Protein AF-0000000067173974 (afdb_homodimer)

Organism: Mycolicibacterium smegmatis (strain ATCC 700084 / mc(2)155) (NCBI:txid246196)

Solvent-accessible surface area (backbone atoms only — not comparable to full-atom values): 22384 Å² total; per-residue (Å²): 132,75,80,74,81,70,61,58,56,46,18,42,47,32,23,38,30,86,58,85,56,75,73,52,71,70,32,87,69,35,30,29,37,40,34,19,47,56,41,72,57,94,53,28,36,33,36,37,31,34,34,30,74,45,64,93,64,75,81,59,54,71,66,57,51,57,72,56,73,53,96,72,38,43,11,34,38,36,42,34,41,50,72,56,97,44,33,25,42,38,47,76,40,78,42,62,38,69,60,30,27,56,52,41,74,70,47,87,29,57,43,41,31,39,37,26,60,47,75,56,92,94,40,54,34,38,37,38,42,35,38,77,61,26,30,80,45,25,38,36,38,38,58,44,100,46,77,68,50,56,42,75,41,54,63,64,52,57,24,49,41,66,85,41,65,74,73,35,66,66,40,30,30,76,52,34,42,49,79,43,48,69,62,47,52,53,47,40,68,72,70,45,69,46,70,84,70,88,43,57,52,78,38,75,46,82,124,131,74,82,72,83,70,61,58,56,45,16,40,48,32,22,38,30,85,58,85,56,74,73,51,70,69,32,88,70,37,30,28,36,41,34,18,47,55,40,71,58,92,51,30,36,34,35,38,31,33,34,29,74,45,64,93,63,74,80,59,54,70,66,57,52,56,72,55,72,52,95,71,38,43,11,34,38,36,42,34,41,48,74,56,94,44,33,25,42,39,46,76,41,80,41,62,38,67,60,31,28,56,50,42,72,69,47,87,27,57,44,42,31,39,38,27,61,47,77,56,93,94,40,55,34,37,37,38,42,36,38,77,62,26,30,80,44,25,38,36,37,39,59,46,99,44,79,69,51,54,41,74,41,55,62,64,52,58,24,48,39,66,85,42,66,74,72,36,67,68,41,29,28,76,52,35,41,49,82,44,47,68,62,47,52,51,47,40,68,71,71,44,69,45,69,82,69,88,43,57,54,79,38,75,46,81,123

Sequence (414 aa):
MSESDIGDFEFERKFFLRELPAVAASDPSPTLIVQAYLFAADGYAVRIRVQQPAPTDLGAGLDTFLQDLHDESIGTMTAKGPAVGGTRYEAERQLDPLVAAEIVRRAEHVVAKIRYSMWLGEDGWIVDRFLGGNAPLVLAEVERGGPVVDLAIPAFCVSEVSEDDRFRNEYLAFQPFGSWVDAYQQELARRGPMFVGSLGENRFEDCMSESDIGDFEFERKFFLRELPAVAASDPSPTLIVQAYLFAADGYAVRIRVQQPAPTDLGAGLDTFLQDLHDESIGTMTAKGPAVGGTRYEAERQLDPLVAAEIVRRAEHVVAKIRYSMWLGEDGWIVDRFLGGNAPLVLAEVERGGPVVDLAIPAFCVSEVSEDDRFRNEYLAFQPFGSWVDAYQQELARRGPMFVGSLGENRFEDC

Radius of gyration: 24.72 Å; Cα contacts (8 Å, |Δi|>4): 872; chains: 2; bounding box: 43×78×55 Å

Secondary structure (DSSP, 8-state):
-------SEEEEEEEEESS--GGGGG-SS-EEEEEEEEEEETTEEEEEEEEEEPPS-TTS-HHHHHHS--TT-EEEEEEEEEEETTEEEEEEEEE-HHHHHHHHHH-SSEEEEEEEEEEETTEEEEEEEE-GGGTT-EEEEEEESS---S-EE-TT--EE-TT-GGGSHHHHHHS-GGGTHHHHHHHHHHH------SSS--EEPP-/-------SEEEEEEEEESS--GGGGG-SS-EEEEEEEEEEETTEEEEEEEEEEPPS-TTS-HHHHHHS--TT-EEEEEEEEEEETTEEEEEEEEE-HHHHHHHHHH-SSEEEEEEEEEEETTEEEEEEEE-GGGTT-EEEEEEESS---SPEEPTT--EE-TT-GGGSHHHHHHS-GGGTHHHHHHHHHHH------SSS--EEPP-

InterPro domains:
  IPR012042 Inorganic triphosphatase NeuTTM/CthTTM-like [PIRSF016487] (10-181)
  IPR012042 Inorganic triphosphatase NeuTTM/CthTTM-like [PTHR40114] (75-180)
  IPR023577 CYTH domain [SM01118] (8-174)
  IPR033469 CYTH-like domain superfamily [SSF55154] (10-174)

Foldseek 3Di:
DPPPPLAQKWFKWKFWFPADDPCLVVFPWKKKKKKFWPDDDPQKTKMKMKMDTDDPDPPPDPLVDLVDDDPPIWIKIKIWGHDDLRMIGMDMDTDDSNVSSVVSVPGQQMWIWIKGWDDDDPWIKIKTQTDDLQPRTIMMMTIDSDHDAPDADEPRRFAICSPPCCPDSSNCSVVHNNVCVVVVVVVCVVVPHYDDDPRYDYHYDDD/DPPPPQAQKWFKWKFWFPADDPQLVVFPWKKKKKKFWPDDDPQKTKMKMKMDTDDPDPVPDPLVDLVDDDPPIWIKIKIWGHDDLRMIGMDMDTDDSNVSSVVSVPGQQMWIWIKGWDDDDPWIKIKTQTDDLQPRTIMMMTIDSDHDAPDADEPRRFAICSPPCCPDSSNCSVVHNNVCVVVVVVVCVVVPHYDDDPRYDYHYDDD

pLDDT: mean 92.31, std 12.24, range [19.08, 98.88]

Nearest PDB structures (foldseek):
  5a66-assembly2_B  TM=6.740E-01  e=1.016E-06  Arabidopsis thaliana
  2gfg-assembly3_C  TM=4.630E-01  e=8.823E-05  Halalkalibacterium halodurans
  3sy3-assembly2_D  TM=4.725E-01  e=4.137E-04  Bacillus anthracis str. 'Ames Ancestor'
  6d0r-assembly1_A  TM=1.978E-01  e=3.920E+00  Saccharomyces cerevisiae S288C
  1s2k-assembly1_A  TM=1.540E-01  e=2.342E+00  Scytalidium lignicola

Structure (mmCIF, N/CA/C/O backbone):
data_AF-0000000067173974-model_v1
#
loop_
_entity.id
_entity.type
_entity.pdbx_description
1 polymer 'CYTH domain-containing protein'
#
loop_
_atom_site.group_PDB
_atom_site.id
_atom_site.type_symbol
_atom_site.label_atom_id
_atom_site.label_alt_id
_atom_site.label_comp_id
_atom_site.label_asym_id
_atom_site.label_entity_id
_atom_site.label_seq_id
_atom_site.pdbx_PDB_ins_code
_atom_site.Cartn_x
_atom_site.Cartn_y
_atom_site.Cartn_z
_atom_site.occupancy
_atom_site.B_iso_or_equiv
_atom_site.auth_seq_id
_atom_site.auth_comp_id
_atom_site.auth_asym_id
_atom_site.auth_atom_id
_atom_site.pdbx_PDB_model_num
ATOM 1 N N . MET A 1 1 ? -0.39 -4.531 27.234 1 19.08 1 MET A N 1
ATOM 2 C CA . MET A 1 1 ? -1.492 -3.66 26.844 1 19.08 1 MET A CA 1
ATOM 3 C C . MET A 1 1 ? -1.719 -3.721 25.328 1 19.08 1 MET A C 1
ATOM 5 O O . MET A 1 1 ? -0.799 -3.473 24.547 1 19.08 1 MET A O 1
ATOM 9 N N . SER A 1 2 ? -2.572 -4.535 24.766 1 24.92 2 SER A N 1
ATOM 10 C CA . SER A 1 2 ? -2.941 -4.934 23.422 1 24.92 2 SER A CA 1
ATOM 11 C C . SER A 1 2 ? -3.096 -3.723 22.5 1 24.92 2 SER A C 1
ATOM 13 O O . SER A 1 2 ? -3.627 -2.689 22.922 1 24.92 2 SER A O 1
ATOM 15 N N . GLU A 1 3 ? -2.223 -3.434 21.562 1 32.16 3 GLU A N 1
ATOM 16 C CA . GLU A 1 3 ? -2.34 -2.225 20.75 1 32.16 3 GLU A CA 1
ATOM 17 C C . GLU A 1 3 ? -3.803 -1.865 20.5 1 32.16 3 GLU A C 1
ATOM 19 O O . GLU A 1 3 ? -4.602 -2.721 20.109 1 32.16 3 GLU A O 1
ATOM 24 N N . SER A 1 4 ? -4.449 -1.041 21.188 1 34.41 4 SER A N 1
ATOM 25 C CA . SER A 1 4 ? -5.809 -0.514 21.141 1 34.41 4 SER A CA 1
ATOM 26 C C . SER A 1 4 ? -6.387 -0.604 19.734 1 34.41 4 SER A C 1
ATOM 28 O O . SER A 1 4 ? -5.691 -0.339 18.75 1 34.41 4 SER A O 1
ATOM 30 N N . ASP A 1 5 ? -7.293 -1.457 19.328 1 42.03 5 ASP A N 1
ATOM 31 C CA . ASP A 1 5 ? -8.172 -1.713 18.188 1 42.03 5 ASP A CA 1
ATOM 32 C C . ASP A 1 5 ? -8.57 -0.411 17.5 1 42.03 5 ASP A C 1
ATOM 34 O O . ASP A 1 5 ? -9.625 0.155 17.781 1 42.03 5 ASP A O 1
ATOM 38 N N . ILE A 1 6 ? -7.793 0.628 17.5 1 50.25 6 ILE A N 1
ATOM 39 C CA . ILE A 1 6 ? -8.211 1.902 16.938 1 50.25 6 ILE A CA 1
ATOM 40 C C . ILE A 1 6 ? -8.914 1.659 15.594 1 50.25 6 ILE A C 1
ATOM 42 O O . ILE A 1 6 ? -8.43 0.891 14.766 1 50.25 6 ILE A O 1
ATOM 46 N N . GLY A 1 7 ? -10.25 1.827 15.555 1 68.69 7 GLY A N 1
ATOM 47 C CA . GLY A 1 7 ? -11.164 1.812 14.43 1 68.69 7 GLY A CA 1
ATOM 48 C C . GLY A 1 7 ? -10.516 2.279 13.133 1 68.69 7 GLY A C 1
ATOM 49 O O . GLY A 1 7 ? -9.406 2.816 13.141 1 68.69 7 GLY A O 1
ATOM 50 N N . ASP A 1 8 ? -10.828 1.752 12.078 1 88.12 8 ASP A N 1
ATOM 51 C CA . ASP A 1 8 ? -10.344 2.104 10.742 1 88.12 8 ASP A CA 1
ATOM 52 C C . ASP A 1 8 ? -10.805 3.506 10.344 1 88.12 8 ASP A C 1
ATOM 54 O O . ASP A 1 8 ? -11.141 3.748 9.188 1 88.12 8 ASP A O 1
ATOM 58 N N . PHE A 1 9 ? -10.914 4.461 11.438 1 93.06 9 PHE A N 1
ATOM 59 C CA . PHE A 1 9 ? -11.25 5.848 11.125 1 93.06 9 PHE A CA 1
ATOM 60 C C . PHE A 1 9 ? -10.406 6.805 11.961 1 93.06 9 PHE A C 1
ATOM 62 O O . PHE A 1 9 ? -10.133 6.543 13.133 1 93.06 9 PHE A O 1
ATOM 69 N N . GLU A 1 10 ? -10.141 7.934 11.375 1 94.81 10 GLU A N 1
ATOM 70 C CA . GLU A 1 10 ? -9.461 9.016 12.078 1 94.81 10 GLU A CA 1
ATOM 71 C C . GLU A 1 10 ? -10.32 10.273 12.109 1 94.81 10 GLU A C 1
ATOM 73 O O . GLU A 1 10 ? -11.094 10.531 11.18 1 94.81 10 GLU A O 1
ATOM 78 N N . PHE A 1 11 ? -10.289 11.055 13.203 1 95.06 11 PHE A N 1
ATOM 79 C CA . PHE A 1 11 ? -10.961 12.328 13.406 1 95.06 11 PHE A CA 1
ATOM 80 C C . PHE A 1 11 ? -9.953 13.445 13.633 1 95.06 11 PHE A C 1
ATOM 82 O O . PHE A 1 11 ? -9.203 13.422 14.609 1 95.06 11 PHE A O 1
ATOM 89 N N . GLU A 1 12 ? -10.016 14.414 12.648 1 96.44 12 GLU A N 1
ATOM 90 C CA . GLU A 1 12 ? -8.977 15.422 12.773 1 96.44 12 GLU A CA 1
ATOM 91 C C . GLU A 1 12 ? -9.414 16.75 12.148 1 96.44 12 GLU A C 1
ATOM 93 O O . GLU A 1 12 ? -10.32 16.781 11.32 1 96.44 12 GLU A O 1
ATOM 98 N N . ARG A 1 13 ? -8.93 17.859 12.633 1 96.94 13 ARG A N 1
ATOM 99 C CA . ARG A 1 13 ? -8.984 19.188 12.016 1 96.94 13 ARG A CA 1
ATOM 100 C C . ARG A 1 13 ? -7.582 19.719 11.734 1 96.94 13 ARG A C 1
ATOM 102 O O . ARG A 1 13 ? -6.652 19.453 12.508 1 96.94 13 ARG A O 1
ATOM 109 N N . LYS A 1 14 ? -7.438 20.438 10.633 1 97.5 14 LYS A N 1
ATOM 110 C CA . LYS A 1 14 ? -6.137 20.859 10.117 1 97.5 14 LYS A CA 1
ATOM 111 C C . LYS A 1 14 ? -6.102 22.375 9.883 1 97.5 14 LYS A C 1
ATOM 113 O O . LYS A 1 14 ? -7.059 22.938 9.367 1 97.5 14 LYS A O 1
ATOM 118 N N . PHE A 1 15 ? -4.922 22.984 10.188 1 98.38 15 PHE A N 1
ATOM 119 C CA . PHE A 1 15 ? -4.82 24.438 10.117 1 98.38 15 PHE A CA 1
ATOM 120 C C . PHE A 1 15 ? -3.506 24.859 9.477 1 98.38 15 PHE A C 1
ATOM 122 O O . PHE A 1 15 ? -2.461 24.266 9.727 1 98.38 15 PHE A O 1
ATOM 129 N N . PHE A 1 16 ? -3.611 25.875 8.688 1 98.75 16 PHE A N 1
ATOM 130 C CA . PHE A 1 16 ? -2.445 26.531 8.109 1 98.75 16 PHE A CA 1
ATOM 131 C C . PHE A 1 16 ? -1.798 27.484 9.109 1 98.75 16 PHE A C 1
ATOM 133 O O . PHE A 1 16 ? -2.492 28.234 9.805 1 98.75 16 PHE A O 1
ATOM 140 N N . LEU A 1 17 ? -0.479 27.438 9.195 1 98.25 17 LEU A N 1
ATOM 141 C CA . LEU A 1 17 ? 0.324 28.359 10 1 98.25 17 LEU A CA 1
ATOM 142 C C . LEU A 1 17 ? 1.246 29.188 9.109 1 98.25 17 LEU A C 1
ATOM 144 O O . LEU A 1 17 ? 1.675 28.719 8.055 1 98.25 17 LEU A O 1
ATOM 148 N N . ARG A 1 18 ? 1.61 30.359 9.57 1 96.69 18 ARG A N 1
ATOM 149 C CA . ARG A 1 18 ? 2.553 31.172 8.82 1 96.69 18 ARG A CA 1
ATOM 150 C C . ARG A 1 18 ? 3.992 30.766 9.109 1 96.69 18 ARG A C 1
ATOM 152 O O . ARG A 1 18 ? 4.867 30.891 8.25 1 96.69 18 ARG A O 1
ATOM 159 N N . GLU A 1 19 ? 4.219 30.375 10.297 1 96.12 19 GLU A N 1
ATOM 160 C CA . GLU A 1 19 ? 5.535 29.938 10.742 1 96.12 19 GLU A CA 1
ATOM 161 C C . GLU A 1 19 ? 5.43 28.953 11.906 1 96.12 19 GLU A C 1
ATOM 163 O O . GLU A 1 19 ? 4.348 28.766 12.469 1 96.12 19 GLU A O 1
ATOM 168 N N . LEU A 1 20 ? 6.512 28.312 12.172 1 96.38 20 LEU A N 1
ATOM 169 C CA . LEU A 1 20 ? 6.555 27.391 13.312 1 96.38 20 LEU A CA 1
ATOM 170 C C . LEU A 1 20 ? 6.32 28.156 14.617 1 96.38 20 LEU A C 1
ATOM 172 O O . LEU A 1 20 ? 7.047 29.094 14.93 1 96.38 20 LEU A O 1
ATOM 176 N N . PRO A 1 21 ? 5.312 27.766 15.352 1 95.69 21 PRO A N 1
ATOM 177 C CA . PRO A 1 21 ? 5.074 28.484 16.609 1 95.69 21 PRO A CA 1
ATOM 178 C C . PRO A 1 21 ? 6.152 28.219 17.656 1 95.69 21 PRO A C 1
ATOM 180 O O . PRO A 1 21 ? 6.734 27.125 17.688 1 95.69 21 PRO A O 1
ATOM 183 N N . ALA A 1 22 ? 6.336 29.109 18.516 1 92.56 22 ALA A N 1
ATOM 184 C CA . ALA A 1 22 ? 7.391 29.031 19.531 1 92.56 22 ALA A CA 1
ATOM 185 C C . ALA A 1 22 ? 7.207 27.812 20.422 1 92.56 22 ALA A C 1
ATOM 187 O O . ALA A 1 22 ? 8.188 27.203 20.875 1 92.56 22 ALA A O 1
ATOM 188 N N . VAL A 1 23 ? 5.996 27.453 20.641 1 91.5 23 VAL A N 1
ATOM 189 C CA . VAL A 1 23 ? 5.684 26.375 21.562 1 91.5 23 VAL A CA 1
ATOM 190 C C . VAL A 1 23 ? 6.195 25.047 20.984 1 91.5 23 VAL A C 1
ATOM 192 O O . VAL A 1 23 ? 6.387 24.078 21.734 1 91.5 23 VAL A O 1
ATOM 195 N N . ALA A 1 24 ? 6.426 24.969 19.688 1 89.75 24 ALA A N 1
ATOM 196 C CA . ALA A 1 24 ? 6.949 23.766 19.062 1 89.75 24 ALA A CA 1
ATOM 197 C C . ALA A 1 24 ? 8.359 23.453 19.562 1 89.75 24 ALA A C 1
ATOM 199 O O . ALA A 1 24 ? 8.789 22.297 19.547 1 89.75 24 ALA A O 1
ATOM 200 N N . ALA A 1 25 ? 9.055 24.484 19.922 1 83.56 25 ALA A N 1
ATOM 201 C CA . ALA A 1 25 ? 10.406 24.312 20.453 1 83.56 25 ALA A CA 1
ATOM 202 C C . ALA A 1 25 ? 10.391 23.484 21.734 1 83.56 25 ALA A C 1
ATOM 204 O O . ALA A 1 25 ? 11.43 22.984 22.156 1 83.56 25 ALA A O 1
ATOM 205 N N . SER A 1 26 ? 9.258 23.359 22.328 1 82.75 26 SER A N 1
ATOM 206 C CA . SER A 1 26 ? 9.148 22.609 23.578 1 82.75 26 SER A CA 1
ATOM 207 C C . SER A 1 26 ? 9.227 21.109 23.328 1 82.75 26 SER A C 1
ATOM 209 O O . SER A 1 26 ? 9.414 20.328 24.266 1 82.75 26 SER A O 1
ATOM 211 N N . ASP A 1 27 ? 9.023 20.625 22.078 1 82.94 27 ASP A N 1
ATOM 212 C CA . ASP A 1 27 ? 9.148 19.203 21.766 1 82.94 27 ASP A CA 1
ATOM 213 C C . ASP A 1 27 ? 10.602 18.75 21.844 1 82.94 27 ASP A C 1
ATOM 215 O O . ASP A 1 27 ? 11.438 19.188 21.047 1 82.94 27 ASP A O 1
ATOM 219 N N . PRO A 1 28 ? 10.867 17.875 22.734 1 83.25 28 PRO A N 1
ATOM 220 C CA . PRO A 1 28 ? 12.266 17.469 22.906 1 83.25 28 PRO A CA 1
ATOM 221 C C . PRO A 1 28 ? 12.742 16.516 21.812 1 83.25 28 PRO A C 1
ATOM 223 O O . PRO A 1 28 ? 13.953 16.344 21.625 1 83.25 28 PRO A O 1
ATOM 226 N N . SER A 1 29 ? 11.867 15.945 21.219 1 91.62 29 SER A N 1
ATOM 227 C CA . SER A 1 29 ? 12.281 14.93 20.25 1 91.62 29 SER A CA 1
ATOM 228 C C . SER A 1 29 ? 11.391 14.945 19.016 1 91.62 29 SER A C 1
ATOM 230 O O . SER A 1 29 ? 10.594 14.031 18.797 1 91.62 29 SER A O 1
ATOM 232 N N . PRO A 1 30 ? 11.578 16.016 18.188 1 95 30 PRO A N 1
ATOM 233 C CA . PRO A 1 30 ? 10.797 16.031 16.953 1 95 30 PRO A CA 1
ATOM 234 C C . PRO A 1 30 ? 11.102 14.836 16.047 1 95 30 PRO A C 1
ATOM 236 O O . PRO A 1 30 ? 12.141 14.188 16.203 1 95 30 PRO A O 1
ATOM 239 N N . THR A 1 31 ? 10.203 14.523 15.227 1 96.38 31 THR A N 1
ATOM 240 C CA . THR A 1 31 ? 10.312 13.344 14.375 1 96.38 31 THR A CA 1
ATOM 241 C C . THR A 1 31 ? 10.469 13.742 12.914 1 96.38 31 THR A C 1
ATOM 243 O O . THR A 1 31 ? 9.742 14.609 12.414 1 96.38 31 THR A O 1
ATOM 246 N N . LEU A 1 32 ? 11.484 13.18 12.289 1 96.38 32 LEU A N 1
ATOM 247 C CA . LEU A 1 32 ? 11.562 13.266 10.836 1 96.38 32 LEU A CA 1
ATOM 248 C C . LEU A 1 32 ? 10.672 12.219 10.18 1 96.38 32 LEU A C 1
ATOM 250 O O . LEU A 1 32 ? 10.766 11.031 10.5 1 96.38 32 LEU A O 1
ATOM 254 N N . ILE A 1 33 ? 9.836 12.656 9.297 1 97.56 33 ILE A N 1
ATOM 255 C CA . ILE A 1 33 ? 8.93 11.766 8.578 1 97.56 33 ILE A CA 1
ATOM 256 C C . ILE A 1 33 ? 9.156 11.906 7.07 1 97.56 33 ILE A C 1
ATOM 258 O O . ILE A 1 33 ? 9.141 13.016 6.535 1 97.56 33 ILE A O 1
ATOM 262 N N . VAL A 1 34 ? 9.43 10.812 6.438 1 97.56 34 VAL A N 1
ATOM 263 C CA . VAL A 1 34 ? 9.492 10.734 4.98 1 97.56 34 VAL A CA 1
ATOM 264 C C . VAL A 1 34 ? 8.453 9.742 4.477 1 97.56 34 VAL A C 1
ATOM 266 O O . VAL A 1 34 ? 8.438 8.578 4.895 1 97.56 34 VAL A O 1
ATOM 269 N N . GLN A 1 35 ? 7.559 10.188 3.635 1 98.25 35 GLN A N 1
ATOM 270 C CA . GLN A 1 35 ? 6.477 9.305 3.217 1 98.25 35 GLN A CA 1
ATOM 271 C C . GLN A 1 35 ? 6.223 9.422 1.717 1 98.25 35 GLN A C 1
ATOM 273 O O . GLN A 1 35 ? 6.258 10.516 1.155 1 98.25 35 GLN A O 1
ATOM 278 N N . ALA A 1 36 ? 6.043 8.328 1.07 1 98.69 36 ALA A N 1
ATOM 279 C CA . ALA A 1 36 ? 5.762 8.203 -0.357 1 98.69 36 ALA A CA 1
ATOM 280 C C . ALA A 1 36 ? 4.285 7.902 -0.599 1 98.69 36 ALA A C 1
ATOM 282 O O . ALA A 1 36 ? 3.703 7.035 0.061 1 98.69 36 ALA A O 1
ATOM 283 N N . TYR A 1 37 ? 3.715 8.648 -1.492 1 98.81 37 TYR A N 1
ATOM 284 C CA . TYR A 1 37 ? 2.354 8.352 -1.926 1 98.81 37 TYR A CA 1
ATOM 285 C C . TYR A 1 37 ? 2.354 7.578 -3.238 1 98.81 37 TYR A C 1
ATOM 287 O O . TYR A 1 37 ? 2.551 8.156 -4.309 1 98.81 37 TYR A O 1
ATOM 295 N N . LEU A 1 38 ? 2.008 6.336 -3.141 1 98.69 38 LEU A N 1
ATOM 296 C CA . LEU A 1 38 ? 2.07 5.41 -4.266 1 98.69 38 LEU A CA 1
ATOM 297 C C . LEU A 1 38 ? 0.789 5.469 -5.09 1 98.69 38 LEU A C 1
ATOM 299 O O . LEU A 1 38 ? 0.772 5.051 -6.25 1 98.69 38 LEU A O 1
ATOM 303 N N . PHE A 1 39 ? -0.202 5.863 -4.477 1 98.5 39 PHE A N 1
ATOM 304 C CA . PHE A 1 39 ? -1.507 6.031 -5.105 1 98.5 39 PHE A CA 1
ATOM 305 C C . PHE A 1 39 ? -2.27 7.188 -4.469 1 98.5 39 PHE A C 1
ATOM 307 O O . PHE A 1 39 ? -2.287 7.328 -3.244 1 98.5 39 PHE A O 1
ATOM 314 N N . ALA A 1 40 ? -2.85 8.008 -5.273 1 98.12 40 ALA A N 1
ATOM 315 C CA . ALA A 1 40 ? -3.74 9.07 -4.832 1 98.12 40 ALA A CA 1
ATOM 316 C C . ALA A 1 40 ? -4.758 9.422 -5.91 1 98.12 40 ALA A C 1
ATOM 318 O O . ALA A 1 40 ? -4.391 9.844 -7.008 1 98.12 40 ALA A O 1
ATOM 319 N N . ALA A 1 41 ? -5.961 9.227 -5.629 1 97.25 41 ALA A N 1
ATOM 320 C CA . ALA A 1 41 ? -7.023 9.562 -6.574 1 97.25 41 ALA A CA 1
ATOM 321 C C . ALA A 1 41 ? -8.375 9.672 -5.863 1 97.25 41 ALA A C 1
ATOM 323 O O . ALA A 1 41 ? -8.758 8.773 -5.109 1 97.25 41 ALA A O 1
ATOM 324 N N . ASP A 1 42 ? -9.102 10.75 -6.07 1 96.38 42 ASP A N 1
ATOM 325 C CA . ASP A 1 42 ? -10.461 10.969 -5.59 1 96.38 42 ASP A CA 1
ATOM 326 C C . ASP A 1 42 ? -10.555 10.781 -4.078 1 96.38 42 ASP A C 1
ATOM 328 O O . ASP A 1 42 ? -11.5 10.172 -3.58 1 96.38 42 ASP A O 1
ATOM 332 N N . GLY A 1 43 ? -9.586 11.156 -3.393 1 95.44 43 GLY A N 1
ATOM 333 C CA . GLY A 1 43 ? -9.578 11.133 -1.938 1 95.44 43 GLY A CA 1
ATOM 334 C C . GLY A 1 43 ? -8.992 9.859 -1.363 1 95.44 43 GLY A C 1
ATOM 335 O O . GLY A 1 43 ? -8.75 9.773 -0.157 1 95.44 43 GLY A O 1
ATOM 336 N N . TYR A 1 44 ? -8.789 8.836 -2.203 1 97.56 44 TYR A N 1
ATOM 337 C CA . TYR A 1 44 ? -8.125 7.617 -1.752 1 97.56 44 TYR A CA 1
ATOM 338 C C . TYR A 1 44 ? -6.609 7.746 -1.872 1 97.56 44 TYR A C 1
ATOM 340 O O . TYR A 1 44 ? -6.105 8.383 -2.801 1 97.56 44 TYR A O 1
ATOM 348 N N . ALA A 1 45 ? -5.93 7.125 -0.956 1 98.31 45 ALA A N 1
ATOM 349 C CA . ALA A 1 45 ? -4.473 7.195 -1.008 1 98.31 45 ALA A CA 1
ATOM 350 C C . ALA A 1 45 ? -3.842 5.961 -0.366 1 98.31 45 ALA A C 1
ATOM 352 O O . ALA A 1 45 ? -4.418 5.367 0.549 1 98.31 45 ALA A O 1
ATOM 353 N N . VAL A 1 46 ? -2.713 5.543 -0.824 1 98.81 46 VAL A N 1
ATOM 354 C CA . VAL A 1 46 ? -1.856 4.523 -0.224 1 98.81 46 VAL A CA 1
ATOM 355 C C . VAL A 1 46 ? -0.439 5.066 -0.063 1 98.81 46 VAL A C 1
ATOM 357 O O . VAL A 1 46 ? 0.153 5.57 -1.021 1 98.81 46 VAL A O 1
ATOM 360 N N . ARG A 1 47 ? 0.042 4.926 1.177 1 98.75 47 ARG A N 1
ATOM 361 C CA . ARG A 1 47 ? 1.325 5.559 1.466 1 98.75 47 ARG A CA 1
ATOM 362 C C . ARG A 1 47 ? 2.26 4.594 2.186 1 98.75 47 ARG A C 1
ATOM 364 O O . ARG A 1 47 ? 1.807 3.701 2.908 1 98.75 47 ARG A O 1
ATOM 371 N N . ILE A 1 48 ? 3.535 4.723 1.952 1 98.88 48 ILE A N 1
ATOM 372 C CA . ILE A 1 48 ? 4.598 4.129 2.758 1 98.88 48 ILE A CA 1
ATOM 373 C C . ILE A 1 48 ? 5.355 5.223 3.5 1 98.88 48 ILE A C 1
ATOM 375 O O . ILE A 1 48 ? 5.715 6.246 2.912 1 98.88 48 ILE A O 1
ATOM 379 N N . ARG A 1 49 ? 5.566 5.043 4.812 1 98.62 49 ARG A N 1
ATOM 380 C CA . ARG A 1 49 ? 6.199 6.062 5.648 1 98.62 49 ARG A CA 1
ATOM 381 C C . ARG A 1 49 ? 7.387 5.484 6.41 1 98.62 49 ARG A C 1
ATOM 383 O O . ARG A 1 49 ? 7.324 4.363 6.914 1 98.62 49 ARG A O 1
ATOM 390 N N . VAL A 1 50 ? 8.438 6.207 6.422 1 98.12 50 VAL A N 1
ATOM 391 C CA . VAL A 1 50 ? 9.547 5.98 7.344 1 98.12 50 VAL A CA 1
ATOM 392 C C . VAL A 1 50 ? 9.68 7.168 8.297 1 98.12 50 VAL A C 1
ATOM 394 O O . VAL A 1 50 ? 9.609 8.32 7.871 1 98.12 50 VAL A O 1
ATOM 397 N N . GLN A 1 51 ? 9.836 6.867 9.523 1 97.38 51 GLN A N 1
ATOM 398 C CA . GLN A 1 51 ? 10.023 7.949 10.484 1 97.38 51 GLN A CA 1
ATOM 399 C C . GLN A 1 51 ? 11.117 7.602 11.492 1 97.38 51 GLN A C 1
ATOM 401 O O . GLN A 1 51 ? 11.367 6.426 11.758 1 97.38 51 GLN A O 1
ATOM 406 N N . GLN A 1 52 ? 11.695 8.547 11.977 1 95.44 52 GLN A N 1
ATOM 407 C CA . GLN A 1 52 ? 12.734 8.453 12.992 1 95.44 52 GLN A CA 1
ATOM 408 C C . GLN A 1 52 ? 12.945 9.789 13.695 1 95.44 52 GLN A C 1
ATOM 410 O O . GLN A 1 52 ? 12.414 10.812 13.266 1 95.44 52 GLN A O 1
ATOM 415 N N . PRO A 1 53 ? 13.641 9.75 14.812 1 93.81 53 PRO A N 1
ATOM 416 C CA . PRO A 1 53 ? 13.945 11.039 15.43 1 93.81 53 PRO A CA 1
ATOM 417 C C . PRO A 1 53 ? 14.633 12.008 14.477 1 93.81 53 PRO A C 1
ATOM 419 O O . PRO A 1 53 ? 15.484 11.602 13.688 1 93.81 53 PRO A O 1
ATOM 422 N N . ALA A 1 54 ? 14.164 13.242 14.508 1 92.88 54 ALA A N 1
ATOM 423 C CA . ALA A 1 54 ? 14.742 14.242 13.617 1 92.88 54 ALA A CA 1
ATOM 424 C C . ALA A 1 54 ? 16.234 14.438 13.906 1 92.88 54 ALA A C 1
ATOM 426 O O . ALA A 1 54 ? 16.641 14.508 15.07 1 92.88 54 ALA A O 1
ATOM 427 N N . PRO A 1 55 ? 16.984 14.492 12.852 1 86.38 55 PRO A N 1
ATOM 428 C CA . PRO A 1 55 ? 18.406 14.781 13.094 1 86.38 55 PRO A CA 1
ATOM 429 C C . PRO A 1 55 ? 18.656 16.234 13.461 1 86.38 55 PRO A C 1
ATOM 431 O O . PRO A 1 55 ? 17.812 17.109 13.203 1 86.38 55 PRO A O 1
ATOM 434 N N . THR A 1 56 ? 19.797 16.406 14.039 1 81 56 THR A N 1
ATOM 435 C CA . THR A 1 56 ? 20.188 17.766 14.414 1 81 56 THR A CA 1
ATOM 436 C C . THR A 1 56 ? 20.5 18.609 13.172 1 81 56 THR A C 1
ATOM 438 O O . THR A 1 56 ? 20.172 19.797 13.125 1 81 56 THR A O 1
ATOM 441 N N . ASP A 1 57 ? 21.047 17.922 12.219 1 78.56 57 ASP A N 1
ATOM 442 C CA . ASP A 1 57 ? 21.375 18.594 10.961 1 78.56 57 ASP A CA 1
ATOM 443 C C . ASP A 1 57 ? 20.484 18.109 9.828 1 78.56 57 ASP A C 1
ATOM 445 O O . ASP A 1 57 ? 20.594 16.969 9.375 1 78.56 57 ASP A O 1
ATOM 449 N N . LEU A 1 58 ? 19.641 18.984 9.375 1 77.81 58 LEU A N 1
ATOM 450 C CA . LEU A 1 58 ? 18.703 18.641 8.305 1 77.81 58 LEU A CA 1
ATOM 451 C C . LEU A 1 58 ? 19.328 18.891 6.938 1 77.81 58 LEU A C 1
ATOM 453 O O . LEU A 1 58 ? 18.656 18.75 5.91 1 77.81 58 LEU A O 1
ATOM 457 N N . GLY A 1 59 ? 20.516 19.344 7.008 1 75.38 59 GLY A N 1
ATOM 458 C CA . GLY A 1 59 ? 21.188 19.641 5.754 1 75.38 59 GLY A CA 1
ATOM 459 C C . GLY A 1 59 ? 21.562 18.406 4.961 1 75.38 59 GLY A C 1
ATOM 460 O O . GLY A 1 59 ? 21.875 18.5 3.771 1 75.38 59 GLY A O 1
ATOM 461 N N . ALA A 1 60 ? 21.547 17.312 5.793 1 72.94 60 ALA A N 1
ATOM 462 C CA . ALA A 1 60 ? 21.844 16.078 5.074 1 72.94 60 ALA A CA 1
ATOM 463 C C . ALA A 1 60 ? 20.703 15.688 4.148 1 72.94 60 ALA A C 1
ATOM 465 O O . ALA A 1 60 ? 19.531 15.922 4.465 1 72.94 60 ALA A O 1
ATOM 466 N N . GLY A 1 61 ? 20.859 15.516 2.861 1 79 61 GLY A N 1
ATOM 467 C CA . GLY A 1 61 ? 19.859 15.141 1.865 1 79 61 GLY A CA 1
ATOM 468 C C . GLY A 1 61 ? 19.016 13.953 2.287 1 79 61 GLY A C 1
ATOM 469 O O . GLY A 1 61 ? 19.438 13.133 3.1 1 79 61 GLY A O 1
ATOM 470 N N . LEU A 1 62 ? 17.703 13.914 1.943 1 81.62 62 LEU A N 1
ATOM 471 C CA . LEU A 1 62 ? 16.734 12.875 2.271 1 81.62 62 LEU A CA 1
ATOM 472 C C . LEU A 1 62 ? 17.281 11.492 1.962 1 81.62 62 LEU A C 1
ATOM 474 O O . LEU A 1 62 ? 17.031 10.539 2.697 1 81.62 62 LEU A O 1
ATOM 478 N N . ASP A 1 63 ? 18.047 11.43 0.941 1 84.06 63 ASP A N 1
ATOM 479 C CA . ASP A 1 63 ? 18.625 10.156 0.539 1 84.06 63 ASP A CA 1
ATOM 480 C C . ASP A 1 63 ? 19.531 9.594 1.63 1 84.06 63 ASP A C 1
ATOM 482 O O . ASP A 1 63 ? 19.547 8.391 1.883 1 84.06 63 ASP A O 1
ATOM 486 N N . THR A 1 64 ? 20.25 10.484 2.166 1 82.88 64 THR A N 1
ATOM 487 C CA . THR A 1 64 ? 21.172 10.07 3.225 1 82.88 64 THR A CA 1
ATOM 488 C C . THR A 1 64 ? 20.391 9.5 4.414 1 82.88 64 THR A C 1
ATOM 490 O O . THR A 1 64 ? 20.781 8.469 4.965 1 82.88 64 THR A O 1
ATOM 493 N N . PHE A 1 65 ? 19.328 10.078 4.75 1 84.19 65 PHE A N 1
ATOM 494 C CA . PHE A 1 65 ? 18.5 9.633 5.859 1 84.19 65 PHE A CA 1
ATOM 495 C C . PHE A 1 65 ? 17.922 8.25 5.582 1 84.19 65 PHE A C 1
ATOM 497 O O . PHE A 1 65 ? 17.922 7.387 6.457 1 84.19 65 PHE A O 1
ATOM 504 N N . LEU A 1 66 ? 17.5 8.031 4.441 1 88.81 66 LEU A N 1
ATOM 505 C CA . LEU A 1 66 ? 16.844 6.777 4.078 1 88.81 66 LEU A CA 1
ATOM 506 C C . LEU A 1 66 ? 17.844 5.633 4.012 1 88.81 66 LEU A C 1
ATOM 508 O O . LEU A 1 66 ? 17.469 4.461 4.07 1 88.81 66 LEU A O 1
ATOM 512 N N . GLN A 1 67 ? 19.094 5.984 3.859 1 87.38 67 GLN A N 1
ATOM 513 C CA . GLN A 1 67 ? 20.125 4.957 3.789 1 87.38 67 GLN A CA 1
ATOM 514 C C . GLN A 1 67 ? 20.688 4.648 5.172 1 87.38 67 GLN A C 1
ATOM 516 O O . GLN A 1 67 ? 21.344 3.619 5.363 1 87.38 67 GLN A O 1
ATOM 521 N N . ASP A 1 68 ? 20.453 5.57 6.074 1 85.75 68 ASP A N 1
ATOM 522 C CA . ASP A 1 68 ? 21.016 5.422 7.418 1 85.75 68 ASP A CA 1
ATOM 523 C C . ASP A 1 68 ? 19.906 5.348 8.469 1 85.75 68 ASP A C 1
ATOM 525 O O . ASP A 1 68 ? 19.766 6.25 9.297 1 85.75 68 ASP A O 1
ATOM 529 N N . LEU A 1 69 ? 19.297 4.219 8.484 1 88.56 69 LEU A N 1
ATOM 530 C CA . LEU A 1 69 ? 18.172 4.059 9.406 1 88.56 69 LEU A CA 1
ATOM 531 C C . LEU A 1 69 ? 18.672 3.951 10.844 1 88.56 69 LEU A C 1
ATOM 533 O O . LEU A 1 69 ? 19.734 3.393 11.102 1 88.56 69 LEU A O 1
ATOM 537 N N . HIS A 1 70 ? 17.891 4.562 11.656 1 83.75 70 HIS A N 1
ATOM 538 C CA . HIS A 1 70 ? 18.141 4.547 13.094 1 83.75 70 HIS A CA 1
ATOM 539 C C . HIS A 1 70 ? 17.516 3.316 13.742 1 83.75 70 HIS A C 1
ATOM 541 O O . HIS A 1 70 ? 16.609 2.705 13.18 1 83.75 70 HIS A O 1
ATOM 547 N N . ASP A 1 71 ? 18.047 2.93 14.891 1 90.88 71 ASP A N 1
ATOM 548 C CA . ASP A 1 71 ? 17.484 1.81 15.641 1 90.88 71 ASP A CA 1
ATOM 549 C C . ASP A 1 71 ? 16.016 2.053 15.969 1 90.88 71 ASP A C 1
ATOM 551 O O . ASP A 1 71 ? 15.242 1.104 16.109 1 90.88 71 ASP A O 1
ATOM 555 N N . GLU A 1 72 ? 15.68 3.291 15.953 1 93.88 72 GLU A N 1
ATOM 556 C CA . GLU A 1 72 ? 14.32 3.652 16.328 1 93.88 72 GLU A CA 1
ATOM 557 C C . GLU A 1 72 ? 13.469 3.939 15.094 1 93.88 72 GLU A C 1
ATOM 559 O O . GLU A 1 72 ? 12.336 4.414 15.211 1 93.88 72 GLU A O 1
ATOM 564 N N . SER A 1 73 ? 14.047 3.65 13.977 1 96.5 73 SER A N 1
ATOM 565 C CA . SER A 1 73 ? 13.281 3.891 12.758 1 96.5 73 SER A CA 1
ATOM 566 C C . SER A 1 73 ? 12.047 2.998 12.695 1 96.5 73 SER A C 1
ATOM 568 O O . SER A 1 73 ? 12.102 1.822 13.062 1 96.5 73 SER A O 1
ATOM 570 N N . ILE A 1 74 ? 10.977 3.617 12.25 1 97.69 74 ILE A N 1
ATOM 571 C CA . ILE A 1 74 ? 9.711 2.908 12.109 1 97.69 74 ILE A CA 1
ATOM 572 C C . ILE A 1 74 ? 9.211 3.023 10.664 1 97.69 74 ILE A C 1
ATOM 574 O O . ILE A 1 74 ? 9.266 4.102 10.07 1 97.69 74 ILE A O 1
ATOM 578 N N . GLY A 1 75 ? 8.812 1.87 10.078 1 98.31 75 GLY A N 1
ATOM 579 C CA . GLY A 1 75 ? 8.172 1.845 8.773 1 98.31 75 GLY A CA 1
ATOM 580 C C . GLY A 1 75 ? 6.699 1.472 8.844 1 98.31 75 GLY A C 1
ATOM 581 O O . GLY A 1 75 ? 6.309 0.609 9.633 1 98.31 75 GLY A O 1
ATOM 582 N N . THR A 1 76 ? 5.84 2.16 8.031 1 98.75 76 THR A N 1
ATOM 583 C CA . THR A 1 76 ? 4.418 1.826 8.023 1 98.75 76 THR A CA 1
ATOM 584 C C . THR A 1 76 ? 3.85 1.915 6.609 1 98.75 76 THR A C 1
ATOM 586 O O . THR A 1 76 ? 4.391 2.629 5.762 1 98.75 76 THR A O 1
ATOM 589 N N . MET A 1 77 ? 2.84 1.172 6.367 1 98.69 77 MET A N 1
ATOM 590 C CA . MET A 1 77 ? 1.978 1.243 5.191 1 98.69 77 MET A CA 1
ATOM 591 C C . MET A 1 77 ? 0.548 1.602 5.586 1 98.69 77 MET A C 1
ATOM 593 O O . MET A 1 77 ? 0.019 1.073 6.562 1 98.69 77 MET A O 1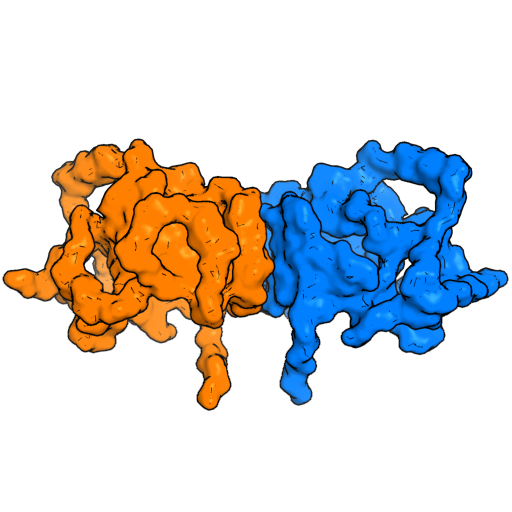
ATOM 597 N N . THR A 1 78 ? -0.033 2.547 4.867 1 98.56 78 THR A N 1
ATOM 598 C CA . THR A 1 78 ? -1.354 3.029 5.25 1 98.56 78 THR A CA 1
ATOM 599 C C . THR A 1 78 ? -2.238 3.221 4.023 1 98.56 78 THR A C 1
ATOM 601 O O . THR A 1 78 ? -1.786 3.734 2.998 1 98.56 78 THR A O 1
ATOM 604 N N . ALA A 1 79 ? -3.439 2.787 4.09 1 98.62 79 ALA A N 1
ATOM 605 C CA . ALA A 1 79 ? -4.488 3.129 3.135 1 98.62 79 ALA A CA 1
ATOM 606 C C . ALA A 1 79 ? -5.504 4.09 3.754 1 98.62 79 ALA A C 1
ATOM 608 O O . ALA A 1 79 ? -5.887 3.934 4.914 1 98.62 79 ALA A O 1
ATOM 609 N N . LYS A 1 80 ? -5.863 5.102 2.975 1 97.5 80 LYS A N 1
ATOM 610 C CA . LYS A 1 80 ? -6.824 6.09 3.451 1 97.5 80 LYS A CA 1
ATOM 611 C C . LYS A 1 80 ? -7.969 6.27 2.461 1 97.5 80 LYS A C 1
ATOM 613 O O . LYS A 1 80 ? -7.789 6.074 1.256 1 97.5 80 LYS A O 1
ATOM 618 N N . GLY A 1 81 ? -9.133 6.555 2.934 1 96.5 81 GLY A N 1
ATOM 619 C CA . GLY A 1 81 ? -10.273 6.945 2.123 1 96.5 81 GLY A CA 1
ATOM 620 C C . GLY A 1 81 ? -10.547 8.438 2.16 1 96.5 81 GLY A C 1
ATOM 621 O O . GLY A 1 81 ? -9.805 9.195 2.795 1 96.5 81 GLY A O 1
ATOM 622 N N . PRO A 1 82 ? -11.5 8.875 1.417 1 94.62 82 PRO A N 1
ATOM 623 C 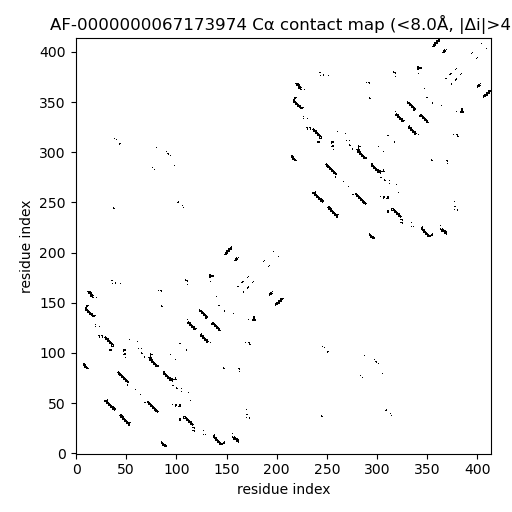CA . PRO A 1 82 ? -11.844 10.305 1.392 1 94.62 82 PRO A CA 1
ATOM 624 C C . PRO A 1 82 ? -12.273 10.828 2.758 1 94.62 82 PRO A C 1
ATOM 626 O O . PRO A 1 82 ? -12.836 10.086 3.564 1 94.62 82 PRO A O 1
ATOM 629 N N . ALA A 1 83 ? -11.93 12.078 2.969 1 90.25 83 ALA A N 1
ATOM 630 C CA . ALA A 1 83 ? -12.344 12.75 4.199 1 90.25 83 ALA A CA 1
ATOM 631 C C . ALA A 1 83 ? -13.727 13.383 4.047 1 90.25 83 ALA A C 1
ATOM 633 O O . ALA A 1 83 ? -14.008 14.031 3.037 1 90.25 83 ALA A O 1
ATOM 634 N N . VAL A 1 84 ? -14.562 13.188 5.031 1 86.12 84 VAL A N 1
ATOM 635 C CA . VAL A 1 84 ? -15.883 13.812 5.09 1 86.12 84 VAL A CA 1
ATOM 636 C C . VAL A 1 84 ? -16.141 14.336 6.496 1 86.12 84 VAL A C 1
ATOM 638 O O . VAL A 1 84 ? -16.25 13.562 7.449 1 86.12 84 VAL A O 1
ATOM 641 N N . GLY A 1 85 ? -16.312 15.688 6.629 1 83.31 85 GLY A N 1
ATOM 642 C CA . GLY A 1 85 ? -16.641 16.281 7.918 1 83.31 85 GLY A CA 1
ATOM 643 C C . GLY A 1 85 ? -15.586 16.016 8.977 1 83.31 85 GLY A C 1
ATOM 644 O O . GLY A 1 85 ? -15.914 15.703 10.125 1 83.31 85 GLY A O 1
ATOM 645 N N . GLY A 1 86 ? -14.398 15.906 8.594 1 87.31 86 GLY A N 1
ATOM 646 C CA . GLY A 1 86 ? -13.312 15.688 9.539 1 87.31 86 GLY A CA 1
ATOM 647 C C . GLY A 1 86 ? -13.102 14.227 9.875 1 87.31 86 GLY A C 1
ATOM 648 O O . GLY A 1 86 ? -12.367 13.898 10.812 1 87.31 86 GLY A O 1
ATOM 649 N N . THR A 1 87 ? -13.836 13.359 9.273 1 90.81 87 THR A N 1
ATOM 650 C CA . THR A 1 87 ? -13.688 11.922 9.453 1 90.81 87 THR A CA 1
ATOM 651 C C . THR A 1 87 ? -13.133 11.273 8.188 1 90.81 87 THR A C 1
ATOM 653 O O . THR A 1 87 ? -13.539 11.625 7.078 1 90.81 87 THR A O 1
ATOM 656 N N . ARG A 1 88 ? -12.234 10.297 8.438 1 94.38 88 ARG A N 1
ATOM 657 C CA . ARG A 1 88 ? -11.586 9.664 7.297 1 94.38 88 ARG A CA 1
ATOM 658 C C . ARG A 1 88 ? -11.211 8.219 7.613 1 94.38 88 ARG A C 1
ATOM 660 O O . ARG A 1 88 ? -10.672 7.934 8.688 1 94.38 88 ARG A O 1
ATOM 667 N N . TYR A 1 89 ? -11.633 7.199 6.715 1 96.25 89 TYR A N 1
ATOM 668 C CA . TYR A 1 89 ? -11.125 5.84 6.832 1 96.25 89 TYR A CA 1
ATOM 669 C C . TYR A 1 89 ? -9.602 5.82 6.797 1 96.25 89 TYR A C 1
ATOM 671 O O . TYR A 1 89 ? -8.984 6.484 5.957 1 96.25 89 TYR A O 1
ATOM 679 N N . GLU A 1 90 ? -8.992 5.086 7.645 1 97.38 90 GLU A N 1
ATOM 680 C CA . GLU A 1 90 ? -7.543 4.91 7.684 1 97.38 90 GLU A CA 1
ATOM 681 C C . GLU A 1 90 ? -7.168 3.547 8.258 1 97.38 90 GLU A C 1
ATOM 683 O O . GLU A 1 90 ? -7.578 3.201 9.367 1 97.38 90 GLU A O 1
ATOM 688 N N . ALA A 1 91 ? -6.441 2.762 7.578 1 97.75 91 ALA A N 1
ATOM 689 C CA . ALA A 1 91 ? -5.902 1.475 8.016 1 97.75 91 ALA A CA 1
ATOM 690 C C . ALA A 1 91 ? -4.387 1.433 7.855 1 97.75 91 ALA A C 1
ATOM 692 O O . ALA A 1 91 ? -3.857 1.743 6.785 1 97.75 91 ALA A O 1
ATOM 693 N N . GLU A 1 92 ? -3.678 1.002 8.922 1 97.5 92 GLU A N 1
ATOM 694 C CA . GLU A 1 92 ? -2.221 1.071 8.945 1 97.5 92 GLU A CA 1
ATOM 695 C C . GLU A 1 92 ? -1.61 -0.26 9.375 1 97.5 92 GLU A C 1
ATOM 697 O O . GLU A 1 92 ? -2.225 -1.015 10.133 1 97.5 92 GLU A O 1
ATOM 702 N N . ARG A 1 93 ? -0.444 -0.537 8.836 1 96.94 93 ARG A N 1
ATOM 703 C CA . ARG A 1 93 ? 0.355 -1.713 9.164 1 96.94 93 ARG A CA 1
ATOM 704 C C . ARG A 1 93 ? 1.831 -1.354 9.289 1 96.94 93 ARG A C 1
ATOM 706 O O . ARG A 1 93 ? 2.381 -0.647 8.445 1 96.94 93 ARG A O 1
ATOM 713 N N . GLN A 1 94 ? 2.451 -1.859 10.344 1 97.81 94 GLN A N 1
ATOM 714 C CA . GLN A 1 94 ? 3.893 -1.675 10.461 1 97.81 94 GLN A CA 1
ATOM 715 C C . GLN A 1 94 ? 4.645 -2.539 9.453 1 97.81 94 GLN A C 1
ATOM 717 O O . GLN A 1 94 ? 4.258 -3.682 9.195 1 97.81 94 GLN A O 1
ATOM 722 N N . LEU A 1 95 ? 5.734 -2.018 8.953 1 98.12 95 LEU A N 1
ATOM 723 C CA . LEU A 1 95 ? 6.664 -2.701 8.062 1 98.12 95 LEU A CA 1
ATOM 724 C C . LEU A 1 95 ? 8.062 -2.738 8.672 1 98.12 95 LEU A C 1
ATOM 726 O O . LEU A 1 95 ? 8.391 -1.934 9.547 1 98.12 95 LEU A O 1
ATOM 730 N N . ASP A 1 96 ? 8.852 -3.74 8.195 1 97.06 96 ASP A N 1
ATOM 731 C CA . ASP A 1 96 ? 10.289 -3.584 8.398 1 97.06 96 ASP A CA 1
ATOM 732 C C . ASP A 1 96 ? 10.773 -2.232 7.875 1 97.06 96 ASP A C 1
ATOM 734 O O . ASP A 1 96 ? 10.555 -1.897 6.707 1 97.06 96 ASP A O 1
ATOM 738 N N . PRO A 1 97 ? 11.461 -1.465 8.766 1 97.19 97 PRO A N 1
ATOM 739 C CA . PRO A 1 97 ? 11.867 -0.124 8.336 1 97.19 97 PRO A CA 1
ATOM 740 C C . PRO A 1 97 ? 12.773 -0.146 7.113 1 97.19 97 PRO A C 1
ATOM 742 O O . PRO A 1 97 ? 12.742 0.781 6.297 1 97.19 97 PRO A O 1
ATOM 745 N N . LEU A 1 98 ? 13.602 -1.103 6.973 1 96.38 98 LEU A N 1
ATOM 746 C CA . LEU A 1 98 ? 14.477 -1.201 5.809 1 96.38 98 LEU A CA 1
ATOM 747 C C . LEU A 1 98 ? 13.664 -1.366 4.531 1 96.38 98 LEU A C 1
ATOM 749 O O . LEU A 1 98 ? 13.953 -0.726 3.518 1 96.38 98 LEU A O 1
ATOM 753 N N . VAL A 1 99 ? 12.633 -2.193 4.543 1 96.94 99 VAL A N 1
ATOM 754 C CA . VAL A 1 99 ? 11.773 -2.4 3.383 1 96.94 99 VAL A CA 1
ATOM 755 C C . VAL A 1 99 ? 11.039 -1.104 3.045 1 96.94 99 VAL A C 1
ATOM 757 O O . VAL A 1 99 ? 10.992 -0.694 1.883 1 96.94 99 VAL A O 1
ATOM 760 N N . ALA A 1 100 ? 10.5 -0.483 4.074 1 98.38 100 ALA A N 1
ATOM 761 C CA . ALA A 1 100 ? 9.82 0.792 3.863 1 98.38 100 ALA A CA 1
ATOM 762 C C . ALA A 1 100 ? 10.758 1.813 3.223 1 98.38 100 ALA A C 1
ATOM 764 O O . ALA A 1 100 ? 10.383 2.484 2.256 1 98.38 100 ALA A O 1
ATOM 765 N N . ALA A 1 101 ? 11.953 1.924 3.738 1 97.94 101 ALA A N 1
ATOM 766 C CA . ALA A 1 101 ? 12.922 2.889 3.234 1 97.94 101 ALA A CA 1
ATOM 767 C C . ALA A 1 101 ? 13.273 2.605 1.775 1 97.94 101 ALA A C 1
ATOM 769 O O . ALA A 1 101 ? 13.391 3.531 0.968 1 97.94 101 ALA A O 1
ATOM 770 N N . GLU A 1 102 ? 13.438 1.358 1.401 1 97.5 102 GLU A N 1
ATOM 771 C CA . GLU A 1 102 ? 13.758 0.985 0.027 1 97.5 102 GLU A CA 1
ATOM 772 C C . GLU A 1 102 ? 12.633 1.368 -0.927 1 97.5 102 GLU A C 1
ATOM 774 O O . GLU A 1 102 ? 12.883 1.852 -2.033 1 97.5 102 GLU A O 1
ATOM 779 N N . ILE A 1 103 ? 11.422 1.189 -0.496 1 98.38 103 ILE A N 1
ATOM 780 C CA . ILE A 1 103 ? 10.289 1.558 -1.333 1 98.38 103 ILE A CA 1
ATOM 781 C C . ILE A 1 103 ? 10.219 3.076 -1.473 1 98.38 103 ILE A C 1
ATOM 783 O O . ILE A 1 103 ? 10.086 3.6 -2.582 1 98.38 103 ILE A O 1
ATOM 787 N N . VAL A 1 104 ? 10.375 3.789 -0.372 1 98.31 104 VAL A N 1
ATOM 788 C CA . VAL A 1 104 ? 10.297 5.246 -0.389 1 98.31 104 VAL A CA 1
ATOM 789 C C . VAL A 1 104 ? 11.391 5.812 -1.293 1 98.31 104 VAL A C 1
ATOM 791 O O . VAL A 1 104 ? 11.133 6.719 -2.09 1 98.31 104 VAL A O 1
ATOM 794 N N . ARG A 1 105 ? 12.555 5.258 -1.226 1 96.81 105 ARG A N 1
ATOM 795 C CA . ARG A 1 105 ? 13.688 5.73 -2.016 1 96.81 105 ARG A CA 1
ATOM 796 C C . ARG A 1 105 ? 13.406 5.594 -3.508 1 96.81 105 ARG A C 1
ATOM 798 O O . ARG A 1 105 ? 13.922 6.371 -4.312 1 96.81 105 ARG A O 1
ATOM 805 N N . ARG A 1 106 ? 12.578 4.727 -3.902 1 97 106 ARG A N 1
ATOM 806 C CA . ARG A 1 106 ? 12.32 4.422 -5.305 1 97 106 ARG A CA 1
ATOM 807 C C . ARG A 1 106 ? 11.047 5.109 -5.793 1 97 106 ARG A C 1
ATOM 809 O O . ARG A 1 106 ? 10.75 5.094 -6.988 1 97 106 ARG A O 1
ATOM 816 N N . ALA A 1 107 ? 10.289 5.672 -4.891 1 97.56 107 ALA A N 1
ATOM 817 C CA . ALA A 1 107 ? 9 6.266 -5.234 1 97.56 107 ALA A CA 1
ATOM 818 C C . ALA A 1 107 ? 9.172 7.656 -5.836 1 97.56 107 ALA A C 1
ATOM 820 O O . ALA A 1 107 ? 10.133 8.359 -5.516 1 97.56 107 ALA A O 1
ATOM 821 N N . GLU A 1 108 ? 8.242 8.023 -6.613 1 96.5 108 GLU A N 1
ATOM 822 C CA . GLU A 1 108 ? 8.32 9.289 -7.332 1 96.5 108 GLU A CA 1
ATOM 823 C C . GLU A 1 108 ? 7.75 10.43 -6.5 1 96.5 108 GLU A C 1
ATOM 825 O O . GLU A 1 108 ? 8.289 11.539 -6.504 1 96.5 108 GLU A O 1
ATOM 830 N N . HIS A 1 109 ? 6.707 10.281 -5.824 1 98.25 109 HIS A N 1
ATOM 831 C CA . HIS A 1 109 ? 5.984 11.328 -5.109 1 98.25 109 HIS A CA 1
ATOM 832 C C . HIS A 1 109 ? 6.184 11.203 -3.604 1 98.25 109 HIS A C 1
ATOM 834 O O . HIS A 1 109 ? 5.504 10.414 -2.943 1 98.25 109 HIS A O 1
ATOM 840 N N . VAL A 1 110 ? 7.059 12.016 -3.074 1 97.88 110 VAL A N 1
ATOM 841 C CA . VAL A 1 110 ? 7.504 11.891 -1.69 1 97.88 110 VAL A CA 1
ATOM 842 C C . VAL A 1 110 ? 7.332 13.227 -0.968 1 97.88 110 VAL A C 1
ATOM 844 O O . VAL A 1 110 ? 7.559 14.289 -1.552 1 97.88 110 VAL A O 1
ATOM 847 N N . VAL A 1 111 ? 6.91 13.188 0.296 1 97.94 111 VAL A N 1
ATOM 848 C CA . VAL A 1 111 ? 6.832 14.336 1.194 1 97.94 111 VAL A CA 1
ATOM 849 C C . VAL A 1 111 ? 7.754 14.125 2.391 1 97.94 111 VAL A C 1
ATOM 851 O O . VAL A 1 111 ? 7.805 13.023 2.953 1 97.94 111 VAL A O 1
ATOM 854 N N . ALA A 1 112 ? 8.5 15.086 2.723 1 97.25 112 ALA A N 1
ATOM 855 C CA . ALA A 1 112 ? 9.32 15.078 3.932 1 97.25 112 ALA A CA 1
ATOM 856 C C . ALA A 1 112 ? 8.922 16.219 4.871 1 97.25 112 ALA A C 1
ATOM 858 O O . ALA A 1 112 ? 8.641 17.328 4.422 1 97.25 112 ALA A O 1
ATOM 859 N N . LYS A 1 113 ? 8.938 15.906 6.129 1 97.62 113 LYS A N 1
ATOM 860 C CA . LYS A 1 113 ? 8.562 16.922 7.105 1 97.62 113 LYS A CA 1
ATOM 861 C C . LYS A 1 113 ? 9.109 16.578 8.492 1 97.62 113 LYS A C 1
ATOM 863 O O . LYS A 1 113 ? 9.5 15.445 8.75 1 97.62 113 LYS A O 1
ATOM 868 N N . ILE A 1 114 ? 9.195 17.594 9.305 1 96.69 114 ILE A N 1
ATOM 869 C CA . ILE A 1 114 ? 9.484 17.422 10.727 1 96.69 114 ILE A CA 1
ATOM 870 C C . ILE A 1 114 ? 8.195 17.609 11.531 1 96.69 114 ILE A C 1
ATOM 872 O O . ILE A 1 114 ? 7.492 18.609 11.359 1 96.69 114 ILE A O 1
ATOM 876 N N . ARG A 1 115 ? 7.934 16.641 12.375 1 98.19 115 ARG A N 1
ATOM 877 C CA . ARG A 1 115 ? 6.727 16.719 13.188 1 98.19 115 ARG A CA 1
ATOM 878 C C . ARG A 1 115 ? 7.066 17 14.648 1 98.19 115 ARG A C 1
ATOM 880 O O . ARG A 1 115 ? 7.914 16.312 15.234 1 98.19 115 ARG A O 1
ATOM 887 N N . TYR A 1 116 ? 6.352 17.984 15.125 1 97.38 116 TYR A N 1
ATOM 888 C CA . TYR A 1 116 ? 6.414 18.328 16.531 1 97.38 116 TYR A CA 1
ATOM 889 C C . TYR A 1 116 ? 5.113 17.969 17.25 1 97.38 116 TYR A C 1
ATOM 891 O O . TYR A 1 116 ? 4.023 18.203 16.719 1 97.38 116 TYR A O 1
ATOM 899 N N . SER A 1 117 ? 5.195 17.375 18.375 1 96.06 117 SER A N 1
ATOM 900 C CA . SER A 1 117 ? 4.027 17.078 19.188 1 96.06 117 SER A CA 1
ATOM 901 C C . SER A 1 117 ? 3.939 17.984 20.406 1 96.06 117 SER A C 1
ATOM 903 O O . SER A 1 117 ? 4.953 18.281 21.047 1 96.06 117 SER A O 1
ATOM 905 N N . MET A 1 118 ? 2.756 18.438 20.656 1 92.38 118 MET A N 1
ATOM 906 C CA . MET A 1 118 ? 2.584 19.328 21.812 1 92.38 118 MET A CA 1
ATOM 907 C C . MET A 1 118 ? 1.192 19.188 22.406 1 92.38 118 MET A C 1
ATOM 909 O O . MET A 1 118 ? 0.258 18.75 21.734 1 92.38 118 MET A O 1
ATOM 913 N N . TRP A 1 119 ? 1.079 19.484 23.609 1 91.94 119 TRP A N 1
ATOM 914 C CA . TRP A 1 119 ? -0.203 19.531 24.312 1 91.94 119 TRP A CA 1
ATOM 915 C C . TRP A 1 119 ? -0.655 20.969 24.516 1 91.94 119 TRP A C 1
ATOM 917 O O . TRP A 1 119 ? 0.091 21.781 25.062 1 91.94 119 TRP A O 1
ATOM 927 N N . LEU A 1 120 ? -1.77 21.281 24.031 1 89.88 120 LEU A N 1
ATOM 928 C CA . LEU A 1 120 ? -2.395 22.578 24.266 1 89.88 120 LEU A CA 1
ATOM 929 C C . LEU A 1 120 ? -3.779 22.422 24.875 1 89.88 120 LEU A C 1
ATOM 931 O O . LEU A 1 120 ? -4.684 21.875 24.25 1 89.88 120 LEU A O 1
ATOM 935 N N . GLY A 1 121 ? -3.92 22.906 26.125 1 86.69 121 GLY A N 1
ATOM 936 C CA . GLY A 1 121 ? -5.16 22.641 26.828 1 86.69 121 GLY A CA 1
ATOM 937 C C . GLY A 1 121 ? -5.418 21.156 27.031 1 86.69 121 GLY A C 1
ATOM 938 O O . GLY A 1 121 ? -4.578 20.438 27.594 1 86.69 121 GLY A O 1
ATOM 939 N N . GLU A 1 122 ? -6.594 20.719 26.5 1 88.19 122 GLU A N 1
ATOM 940 C CA . GLU A 1 122 ? -6.984 19.328 26.703 1 88.19 122 GLU A CA 1
ATOM 941 C C . GLU A 1 122 ? -6.707 18.484 25.453 1 88.19 122 GLU A C 1
ATOM 943 O O . GLU A 1 122 ? -6.984 17.281 25.422 1 88.19 122 GLU A O 1
ATOM 948 N N . ASP A 1 123 ? -6.125 19.188 24.469 1 93 123 ASP A N 1
ATOM 949 C CA . ASP A 1 123 ? -5.984 18.469 23.203 1 93 123 ASP A CA 1
ATOM 950 C C . ASP A 1 123 ? -4.516 18.234 22.875 1 93 123 ASP A C 1
ATOM 952 O O . ASP A 1 123 ? -3.656 19.062 23.203 1 93 123 ASP A O 1
ATOM 956 N N . GLY A 1 124 ? -4.262 17.078 22.281 1 93.5 124 GLY A N 1
ATOM 957 C CA . GLY A 1 124 ? -2.982 16.859 21.625 1 93.5 124 GLY A CA 1
ATOM 958 C C . GLY A 1 124 ? -2.932 17.406 20.219 1 93.5 124 GLY A C 1
ATOM 959 O O . GLY A 1 124 ? -3.85 17.188 19.422 1 93.5 124 GLY A O 1
ATOM 960 N N . TRP A 1 125 ? -1.827 18.203 19.969 1 95.81 125 TRP A N 1
ATOM 961 C CA . TRP A 1 125 ? -1.62 18.781 18.656 1 95.81 125 TRP A CA 1
ATOM 962 C C . TRP A 1 125 ? -0.332 18.266 18.016 1 95.81 125 TRP A C 1
ATOM 964 O O . TRP A 1 125 ? 0.606 17.891 18.734 1 95.81 125 TRP A O 1
ATOM 974 N N . ILE A 1 126 ? -0.372 18.234 16.766 1 97.25 126 ILE A N 1
ATOM 975 C CA . ILE A 1 126 ? 0.855 18.031 16 1 97.25 126 ILE A CA 1
ATOM 976 C C . ILE A 1 126 ? 1.082 19.203 15.062 1 97.25 126 ILE A C 1
ATOM 978 O O . ILE A 1 126 ? 0.127 19.766 14.516 1 97.25 126 ILE A O 1
ATOM 982 N N . VAL A 1 127 ? 2.328 19.562 14.945 1 97.94 127 VAL A N 1
ATOM 983 C CA . VAL A 1 127 ? 2.725 20.578 13.969 1 97.94 127 VAL A CA 1
ATOM 984 C C . VAL A 1 127 ? 3.738 19.984 12.992 1 97.94 127 VAL A C 1
ATOM 986 O O . VAL A 1 127 ? 4.766 19.453 13.406 1 97.94 127 VAL A O 1
ATOM 989 N N . ASP A 1 128 ? 3.438 20.094 11.75 1 98.5 128 ASP A N 1
ATOM 990 C CA . ASP A 1 128 ? 4.301 19.578 10.688 1 98.5 128 ASP A CA 1
ATOM 991 C C . ASP A 1 128 ? 4.973 20.734 9.938 1 98.5 128 ASP A C 1
ATOM 993 O O . ASP A 1 128 ? 4.2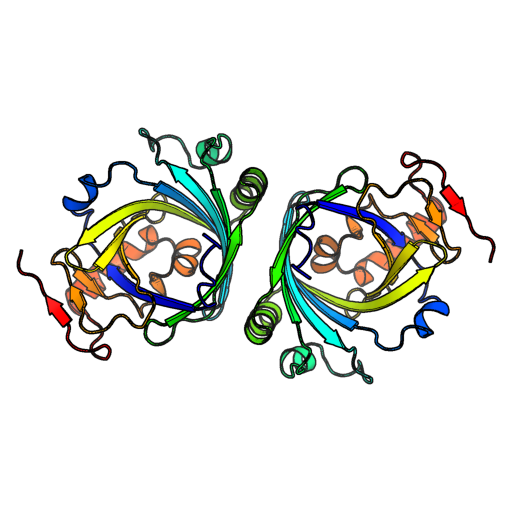93 21.562 9.336 1 98.5 128 ASP A O 1
ATOM 997 N N . ARG A 1 129 ? 6.285 20.781 10.008 1 97.5 129 ARG A N 1
ATOM 998 C CA . ARG A 1 129 ? 7.066 21.672 9.156 1 97.5 129 ARG A CA 1
ATOM 999 C C . ARG A 1 129 ? 7.594 20.938 7.93 1 97.5 129 ARG A C 1
ATOM 1001 O O . ARG A 1 129 ? 8.477 20.078 8.047 1 97.5 129 ARG A O 1
ATOM 1008 N N . PHE A 1 130 ? 7.117 21.328 6.816 1 98 130 PHE A N 1
ATOM 1009 C CA . PHE A 1 130 ? 7.438 20.594 5.594 1 98 130 PHE A CA 1
ATOM 1010 C C . PHE A 1 130 ? 8.805 21 5.062 1 98 130 PHE A C 1
ATOM 1012 O O . PHE A 1 130 ? 9.234 22.141 5.254 1 98 130 PHE A O 1
ATOM 1019 N N . LEU A 1 131 ? 9.477 20.094 4.406 1 96.19 131 LEU A N 1
ATOM 1020 C CA . LEU A 1 131 ? 10.82 20.281 3.857 1 96.19 131 LEU A CA 1
ATOM 1021 C C . LEU A 1 131 ? 10.797 20.203 2.336 1 96.19 131 LEU A C 1
ATOM 1023 O O . LEU A 1 131 ? 9.766 19.891 1.739 1 96.19 131 LEU A O 1
ATOM 1027 N N . GLY A 1 132 ? 11.961 20.547 1.728 1 94.44 132 GLY A N 1
ATOM 1028 C CA . GLY A 1 132 ? 12.109 20.422 0.286 1 94.44 132 GLY A CA 1
ATOM 1029 C C . GLY A 1 132 ? 11.133 21.297 -0.489 1 94.44 132 GLY A C 1
ATOM 1030 O O . GLY A 1 132 ? 10.992 22.484 -0.205 1 94.44 132 GLY A O 1
ATOM 1031 N N . GLY A 1 133 ? 10.5 20.641 -1.516 1 96.25 133 GLY A N 1
ATOM 1032 C CA . GLY A 1 133 ? 9.609 21.375 -2.402 1 96.25 133 GLY A CA 1
ATOM 1033 C C . GLY A 1 133 ? 8.398 21.953 -1.695 1 96.25 133 GLY A C 1
ATOM 1034 O O . GLY A 1 133 ? 7.742 22.859 -2.207 1 96.25 133 GLY A O 1
ATOM 1035 N N . ASN A 1 134 ? 8.109 21.469 -0.53 1 98.19 134 ASN A N 1
ATOM 1036 C CA . ASN A 1 134 ? 6.902 21.922 0.164 1 98.19 134 ASN A CA 1
ATOM 1037 C C . ASN A 1 134 ? 7.219 23.016 1.175 1 98.19 134 ASN A C 1
ATOM 1039 O O . ASN A 1 134 ? 6.309 23.594 1.781 1 98.19 134 ASN A O 1
ATOM 1043 N N . ALA A 1 135 ? 8.469 23.234 1.377 1 96.31 135 ALA A N 1
ATOM 1044 C CA . ALA A 1 135 ? 8.812 24.422 2.146 1 96.31 135 ALA A CA 1
ATOM 1045 C C . ALA A 1 135 ? 8.281 25.688 1.468 1 96.31 135 ALA A C 1
ATOM 1047 O O . ALA A 1 135 ? 8.25 25.766 0.238 1 96.31 135 ALA A O 1
ATOM 1048 N N . PRO A 1 136 ? 7.797 26.609 2.312 1 97.56 136 PRO A N 1
ATOM 1049 C CA . PRO A 1 136 ? 7.914 26.781 3.762 1 97.56 136 PRO A CA 1
ATOM 1050 C C . PRO A 1 136 ? 6.648 26.375 4.512 1 97.56 136 PRO A C 1
ATOM 1052 O O . PRO A 1 136 ? 6.336 26.938 5.562 1 97.56 136 PRO A O 1
ATOM 1055 N N . LEU A 1 137 ? 5.867 25.516 3.959 1 98.69 137 LEU A N 1
ATOM 1056 C CA . LEU A 1 137 ? 4.566 25.141 4.504 1 98.69 137 LEU A CA 1
ATOM 1057 C C . LEU A 1 137 ? 4.703 24.641 5.938 1 98.69 137 LEU A C 1
ATOM 1059 O O . LEU A 1 137 ? 5.59 23.828 6.234 1 98.69 137 LEU A O 1
ATOM 1063 N N . VAL A 1 138 ? 3.826 25.109 6.848 1 98.69 138 VAL A N 1
ATOM 1064 C CA . VAL A 1 138 ? 3.652 24.609 8.203 1 98.69 138 VAL A CA 1
ATOM 1065 C C . VAL A 1 138 ? 2.17 24.359 8.477 1 98.69 138 VAL A C 1
ATOM 1067 O O . VAL A 1 138 ? 1.333 25.234 8.219 1 98.69 138 VAL A O 1
ATOM 1070 N N . LEU A 1 139 ? 1.848 23.203 8.969 1 98.75 139 LEU A N 1
ATOM 1071 C CA . LEU A 1 139 ? 0.471 22.844 9.289 1 98.75 139 LEU A CA 1
ATOM 1072 C C . LEU A 1 139 ? 0.356 22.375 10.734 1 98.75 139 LEU A C 1
ATOM 1074 O O . LEU A 1 139 ? 1.296 21.781 11.281 1 98.75 139 LEU A O 1
ATOM 1078 N N . ALA A 1 140 ? -0.77 22.562 11.289 1 98.31 140 ALA A N 1
ATOM 1079 C CA . ALA A 1 140 ? -1.122 21.984 12.586 1 98.31 140 ALA A CA 1
ATOM 1080 C C . ALA A 1 140 ? -2.344 21.078 12.461 1 98.31 140 ALA A C 1
ATOM 1082 O O . ALA A 1 140 ? -3.268 21.375 11.695 1 98.31 140 ALA A O 1
ATOM 1083 N N . GLU A 1 141 ? -2.346 20.031 13.195 1 97.62 141 GLU A N 1
ATOM 1084 C CA . GLU A 1 141 ? -3.482 19.125 13.234 1 97.62 141 GLU A CA 1
ATOM 1085 C C . GLU A 1 141 ? -3.84 18.75 14.672 1 97.62 141 GLU A C 1
ATOM 1087 O O . GLU A 1 141 ? -2.957 18.625 15.523 1 97.62 141 GLU A O 1
ATOM 1092 N N . VAL A 1 142 ? -5.062 18.656 14.945 1 97.06 142 VAL A N 1
ATOM 1093 C CA . VAL A 1 142 ? -5.586 18.094 16.188 1 97.06 142 VAL A CA 1
ATOM 1094 C C . VAL A 1 142 ? -6.418 16.859 15.875 1 97.06 142 VAL A C 1
ATOM 1096 O O . VAL A 1 142 ? -7.211 16.844 14.93 1 97.06 142 VAL A O 1
ATOM 1099 N N . GLU A 1 143 ? -6.125 15.805 16.562 1 94.38 143 GLU A N 1
ATOM 1100 C CA . GLU A 1 143 ? -6.84 14.547 16.375 1 94.38 143 GLU A CA 1
ATOM 1101 C C . GLU A 1 143 ? -7.445 14.062 17.688 1 94.38 143 GLU A C 1
ATOM 1103 O O . GLU A 1 143 ? -6.84 14.211 18.75 1 94.38 143 GLU A O 1
ATOM 1108 N N . ARG A 1 144 ? -8.641 13.508 17.625 1 93.94 144 ARG A N 1
ATOM 1109 C CA . ARG A 1 144 ? -9.32 12.898 18.766 1 93.94 144 ARG A CA 1
ATOM 1110 C C . ARG A 1 144 ? -9.836 11.508 18.406 1 93.94 144 ARG A C 1
ATOM 1112 O O . ARG A 1 144 ? -9.734 11.07 17.266 1 93.94 144 ARG A O 1
ATOM 1119 N N . GLY A 1 145 ? -10.266 10.734 19.422 1 91.25 145 GLY A N 1
ATOM 1120 C CA . GLY A 1 145 ? -10.867 9.43 19.203 1 91.25 145 GLY A CA 1
ATOM 1121 C C . GLY A 1 145 ? -12.234 9.508 18.562 1 91.25 145 GLY A C 1
ATOM 1122 O O . GLY A 1 145 ? -12.75 8.5 18.062 1 91.25 145 GLY A O 1
ATOM 1123 N N . GLY A 1 146 ? -12.812 10.68 18.578 1 92.06 146 GLY A N 1
ATOM 1124 C CA . GLY A 1 146 ? -14.086 11.008 17.938 1 92.06 146 GLY A CA 1
ATOM 1125 C C . GLY A 1 146 ? -14.078 12.359 17.25 1 92.06 146 GLY A C 1
ATOM 1126 O O . GLY A 1 146 ? -13.039 13.016 17.172 1 92.06 146 GLY A O 1
ATOM 1127 N N . PRO A 1 147 ? -15.195 12.727 16.75 1 93.19 147 PRO A N 1
ATOM 1128 C CA . PRO A 1 147 ? -15.242 14 16.016 1 93.19 147 PRO A CA 1
ATOM 1129 C C . PRO A 1 147 ? -14.688 15.164 16.812 1 93.19 147 PRO A C 1
ATOM 1131 O O . PRO A 1 147 ? -14.938 15.266 18.031 1 93.19 147 PRO A O 1
ATOM 1134 N N . VAL A 1 148 ? -13.969 15.984 16.25 1 95.62 148 VAL A N 1
ATOM 1135 C CA . VAL A 1 148 ? -13.336 17.125 16.906 1 95.62 148 VAL A CA 1
ATOM 1136 C C . VAL A 1 148 ? -14.305 18.297 16.938 1 95.62 148 VAL A C 1
ATOM 1138 O O . VAL A 1 148 ? -14.297 19.141 16.047 1 95.62 148 VAL A O 1
ATOM 1141 N N . VAL A 1 149 ? -15.086 18.359 17.969 1 95.19 149 VAL A N 1
ATOM 1142 C CA . VAL A 1 149 ? -16.094 19.406 18.109 1 95.19 149 VAL A CA 1
ATOM 1143 C C . VAL A 1 149 ? -15.688 20.375 19.234 1 95.19 149 VAL A C 1
ATOM 1145 O O . VAL A 1 149 ? -14.883 20.016 20.094 1 95.19 149 VAL A O 1
ATOM 1148 N N . ASP A 1 150 ? -16.219 21.578 19.172 1 95.38 150 ASP A N 1
ATOM 1149 C CA . ASP A 1 150 ? -16.047 22.578 20.234 1 95.38 150 ASP A CA 1
ATOM 1150 C C . ASP A 1 150 ? -14.57 22.797 20.547 1 95.38 150 ASP A C 1
ATOM 1152 O O . ASP A 1 150 ? -14.156 22.719 21.703 1 95.38 150 ASP A O 1
ATOM 1156 N N . LEU A 1 151 ? -13.891 23.172 19.5 1 96 151 LEU A N 1
ATOM 1157 C CA . LEU A 1 151 ? -12.43 23.219 19.562 1 96 151 LEU A CA 1
ATOM 1158 C C . LEU A 1 151 ? -11.945 24.609 19.953 1 96 151 LEU A C 1
ATOM 1160 O O . LEU A 1 151 ? -12.445 25.609 19.438 1 96 151 LEU A O 1
ATOM 1164 N N . ALA A 1 152 ? -11.031 24.672 20.953 1 95.5 152 ALA A N 1
ATOM 1165 C CA . ALA A 1 152 ? -10.234 25.875 21.172 1 95.5 152 ALA A CA 1
ATOM 1166 C C . ALA A 1 152 ? -9.078 25.969 20.172 1 95.5 152 ALA A C 1
ATOM 1168 O O . ALA A 1 152 ? -8.164 25.141 20.203 1 95.5 152 ALA A O 1
ATOM 1169 N N . ILE A 1 153 ? -9.102 26.953 19.344 1 96.19 153 ILE A N 1
ATOM 1170 C CA . ILE A 1 153 ? -8.148 27.062 18.234 1 96.19 153 ILE A CA 1
ATOM 1171 C C . ILE A 1 153 ? -7.027 28.031 18.625 1 96.19 153 ILE A C 1
ATOM 1173 O O . ILE A 1 153 ? -7.273 29.203 18.875 1 96.19 153 ILE A O 1
ATOM 1177 N N . PRO A 1 154 ? -5.859 27.531 18.641 1 96.06 154 PRO A N 1
ATOM 1178 C CA . PRO A 1 154 ? -4.73 28.391 18.984 1 96.06 154 PRO A CA 1
ATOM 1179 C C . PRO A 1 154 ? -4.574 29.562 18.016 1 96.06 154 PRO A C 1
ATOM 1181 O O . PRO A 1 154 ? -4.906 29.453 16.844 1 96.06 154 PRO A O 1
ATOM 1184 N N . ALA A 1 155 ? -3.91 30.656 18.484 1 94.88 155 ALA A N 1
ATOM 1185 C CA . ALA A 1 155 ? -3.789 31.906 17.719 1 94.88 155 ALA A CA 1
ATOM 1186 C C . ALA A 1 155 ? -2.902 31.703 16.5 1 94.88 155 ALA A C 1
ATOM 1188 O O . ALA A 1 155 ? -3.076 32.375 15.484 1 94.88 155 ALA A O 1
ATOM 1189 N N . PHE A 1 156 ? -2.002 30.781 16.562 1 96.31 156 PHE A N 1
ATOM 1190 C CA . PHE A 1 156 ? -1.077 30.625 15.445 1 96.31 156 PHE A CA 1
ATOM 1191 C C . PHE A 1 156 ? -1.744 29.875 14.297 1 96.31 156 PHE A C 1
ATOM 1193 O O . PHE A 1 156 ? -1.19 29.781 13.195 1 96.31 156 PHE A O 1
ATOM 1200 N N . CYS A 1 157 ? -2.904 29.25 14.547 1 97.44 157 CYS A N 1
ATOM 1201 C CA . CYS A 1 157 ? -3.695 28.656 13.477 1 97.44 157 CYS A CA 1
ATOM 1202 C C . CYS A 1 157 ? -4.383 29.734 12.648 1 97.44 157 CYS A C 1
ATOM 1204 O O . CYS A 1 157 ? -5.484 30.172 12.984 1 97.44 157 CYS A O 1
ATOM 1206 N N . VAL A 1 158 ? -3.826 30.047 11.57 1 97.38 158 VAL A N 1
ATOM 1207 C CA . VAL A 1 158 ? -4.223 31.219 10.789 1 97.38 158 VAL A CA 1
ATOM 1208 C C . VAL A 1 158 ? -5.547 30.953 10.078 1 97.38 158 VAL A C 1
ATOM 1210 O O . VAL A 1 158 ? -6.441 31.797 10.07 1 97.38 158 VAL A O 1
ATOM 1213 N N . SER A 1 159 ? -5.66 29.859 9.461 1 98.06 159 SER A N 1
ATOM 1214 C CA . SER A 1 159 ? -6.852 29.453 8.727 1 98.06 159 SER A CA 1
ATOM 1215 C C . SER A 1 159 ? -7.02 27.938 8.75 1 98.06 159 SER A C 1
ATOM 1217 O O . SER A 1 159 ? -6.031 27.188 8.688 1 98.06 159 SER A O 1
ATOM 1219 N N . GLU A 1 160 ? -8.258 27.516 8.875 1 97.56 160 GLU A N 1
ATOM 1220 C CA . GLU A 1 160 ? -8.539 26.078 8.805 1 97.56 160 GLU A CA 1
ATOM 1221 C C . GLU A 1 160 ? -8.555 25.594 7.359 1 97.56 160 GLU A C 1
ATOM 1223 O O . GLU A 1 160 ? -9.109 26.25 6.48 1 97.56 160 GLU A O 1
ATOM 1228 N N . VAL A 1 161 ? -7.879 24.469 7.164 1 97.19 161 VAL A N 1
ATOM 1229 C CA . VAL A 1 161 ? -7.77 23.922 5.812 1 97.19 161 VAL A CA 1
ATOM 1230 C C . VAL A 1 161 ? -8.227 22.469 5.805 1 97.19 161 VAL A C 1
ATOM 1232 O O . VAL A 1 161 ? -7.805 21.688 4.949 1 97.19 161 VAL A O 1
ATOM 1235 N N . SER A 1 162 ? -9.039 22.031 6.766 1 95.19 162 SER A N 1
ATOM 1236 C CA . SER A 1 162 ? -9.516 20.656 6.918 1 95.19 162 SER A CA 1
ATOM 1237 C C . SER A 1 162 ? -10.203 20.172 5.645 1 95.19 162 SER A C 1
ATOM 1239 O O . SER A 1 162 ? -10.141 18.984 5.324 1 95.19 162 SER A O 1
ATOM 1241 N N . GLU A 1 163 ? -10.828 21.062 4.953 1 92.44 163 GLU A N 1
ATOM 1242 C CA . GLU A 1 163 ? -11.625 20.672 3.795 1 92.44 163 GLU A CA 1
ATOM 1243 C C . GLU A 1 163 ? -10.961 21.109 2.492 1 92.44 163 GLU A C 1
ATOM 1245 O O . GLU A 1 163 ? -11.586 21.094 1.433 1 92.44 163 GLU A O 1
ATOM 1250 N N . ASP A 1 164 ? -9.82 21.672 2.57 1 94.81 164 ASP A N 1
ATOM 1251 C CA . ASP A 1 164 ? -9.047 22.062 1.39 1 94.81 164 ASP A CA 1
ATOM 1252 C C . ASP A 1 164 ? -8.086 20.953 0.975 1 94.81 164 ASP A C 1
ATOM 1254 O O . ASP A 1 164 ? -6.996 20.828 1.539 1 94.81 164 ASP A O 1
ATOM 1258 N N . ASP A 1 165 ? -8.398 20.203 -0.027 1 94.44 165 ASP A N 1
ATOM 1259 C CA . ASP A 1 165 ? -7.676 19 -0.466 1 94.44 165 ASP A CA 1
ATOM 1260 C C . ASP A 1 165 ? -6.234 19.344 -0.832 1 94.44 165 ASP A C 1
ATOM 1262 O O . ASP A 1 165 ? -5.355 18.469 -0.781 1 94.44 165 ASP A O 1
ATOM 1266 N N . ARG A 1 166 ? -5.988 20.656 -1.152 1 96.94 166 ARG A N 1
ATOM 1267 C CA . ARG A 1 166 ? -4.637 21.062 -1.548 1 96.94 166 ARG A CA 1
ATOM 1268 C C . ARG A 1 166 ? -3.652 20.875 -0.4 1 96.94 166 ARG A C 1
ATOM 1270 O O . ARG A 1 166 ? -2.441 20.797 -0.62 1 96.94 166 ARG A O 1
ATOM 1277 N N . PHE A 1 167 ? -4.168 20.734 0.812 1 97.56 167 PHE A N 1
ATOM 1278 C CA . PHE A 1 167 ? -3.277 20.688 1.966 1 97.56 167 PHE A CA 1
ATOM 1279 C C . PHE A 1 167 ? -3.156 19.266 2.502 1 97.56 167 PHE A C 1
ATOM 1281 O O . PHE A 1 167 ? -2.557 19.047 3.557 1 97.56 167 PHE A O 1
ATOM 1288 N N . ARG A 1 168 ? -3.768 18.312 1.835 1 96.94 168 ARG A N 1
ATOM 1289 C CA . ARG A 1 168 ? -3.506 16.906 2.156 1 96.94 168 ARG A CA 1
ATOM 1290 C C . ARG A 1 168 ? -2.121 16.484 1.677 1 96.94 168 ARG A C 1
ATOM 1292 O O . ARG A 1 168 ? -1.683 16.891 0.597 1 96.94 168 ARG A O 1
ATOM 1299 N N . ASN A 1 169 ? -1.506 15.617 2.434 1 98.06 169 ASN A N 1
ATOM 1300 C CA . ASN A 1 169 ? -0.151 15.195 2.088 1 98.06 169 ASN A CA 1
ATOM 1301 C C . ASN A 1 169 ? -0.1 14.555 0.704 1 98.06 169 ASN A C 1
ATOM 1303 O O . ASN A 1 169 ? 0.877 14.727 -0.028 1 98.06 169 ASN A O 1
ATOM 1307 N N . GLU A 1 170 ? -1.113 13.766 0.397 1 97.62 170 GLU A N 1
ATOM 1308 C CA . GLU A 1 170 ? -1.108 13.109 -0.908 1 97.62 170 GLU A CA 1
ATOM 1309 C C . GLU A 1 170 ? -1.147 14.133 -2.039 1 97.62 170 GLU A C 1
ATOM 1311 O O . GLU A 1 170 ? -0.537 13.93 -3.09 1 97.62 170 GLU A O 1
ATOM 1316 N N . TYR A 1 171 ? -1.88 15.273 -1.916 1 97.5 171 TYR A N 1
ATOM 1317 C CA . TYR A 1 171 ? -1.855 16.344 -2.9 1 97.5 171 TYR A CA 1
ATOM 1318 C C . TYR A 1 171 ? -0.487 17.016 -2.945 1 97.5 171 TYR A C 1
ATOM 1320 O O . TYR A 1 171 ? 0.083 17.203 -4.023 1 97.5 171 TYR A O 1
ATOM 1328 N N . LEU A 1 172 ? 0.073 17.359 -1.813 1 98.56 172 LEU A N 1
ATOM 1329 C CA . LEU A 1 172 ? 1.345 18.047 -1.676 1 98.56 172 LEU A CA 1
ATOM 1330 C C . LEU A 1 172 ? 2.479 17.25 -2.303 1 98.56 172 LEU A C 1
ATOM 1332 O O . LEU A 1 172 ? 3.447 17.828 -2.809 1 98.56 172 LEU A O 1
ATOM 1336 N N . ALA A 1 173 ? 2.357 15.922 -2.271 1 98.31 173 ALA A N 1
ATOM 1337 C CA . ALA A 1 173 ? 3.371 15.062 -2.875 1 98.31 173 ALA A CA 1
ATOM 1338 C C . ALA A 1 173 ? 3.416 15.242 -4.391 1 98.31 173 ALA A C 1
ATOM 1340 O O . ALA A 1 173 ? 4.484 15.164 -5 1 98.31 173 ALA A O 1
ATOM 1341 N N . PHE A 1 174 ? 2.273 15.523 -4.938 1 97.44 174 PHE A N 1
ATOM 1342 C CA . PHE A 1 174 ? 2.174 15.641 -6.387 1 97.44 174 PHE A CA 1
ATOM 1343 C C . PHE A 1 174 ? 2.305 17.094 -6.816 1 97.44 174 PHE A C 1
ATOM 1345 O O . PHE A 1 174 ? 2.76 17.391 -7.926 1 97.44 174 PHE A O 1
ATOM 1352 N N . GLN A 1 175 ? 1.85 18.016 -6.012 1 97.75 175 GLN A N 1
ATOM 1353 C CA . GLN A 1 175 ? 1.879 19.453 -6.246 1 97.75 175 GLN A CA 1
ATOM 1354 C C . GLN A 1 175 ? 2.471 20.203 -5.051 1 97.75 175 GLN A C 1
ATOM 1356 O O . GLN A 1 175 ? 1.735 20.766 -4.238 1 97.75 175 GLN A O 1
ATOM 1361 N N . PRO A 1 176 ? 3.76 20.219 -5.008 1 98.44 176 PRO A N 1
ATOM 1362 C CA . PRO A 1 176 ? 4.43 20.781 -3.834 1 98.44 176 PRO A CA 1
ATOM 1363 C C . PRO A 1 176 ? 4.012 22.219 -3.553 1 98.44 176 PRO A C 1
ATOM 1365 O O . PRO A 1 176 ? 3.832 23 -4.484 1 98.44 176 PRO A O 1
ATOM 1368 N N . PHE A 1 177 ? 3.871 22.547 -2.336 1 98.69 177 PHE A N 1
ATOM 1369 C CA . PHE A 1 177 ? 3.371 23.828 -1.86 1 98.69 177 PHE A CA 1
ATOM 1370 C C . PHE A 1 177 ? 4.227 24.969 -2.391 1 98.69 177 PHE A C 1
ATOM 1372 O O . PHE A 1 177 ? 3.707 26.047 -2.719 1 98.69 177 PHE A O 1
ATOM 1379 N N . GLY A 1 178 ? 5.516 24.75 -2.438 1 98.31 178 GLY A N 1
ATOM 1380 C CA . GLY A 1 178 ? 6.422 25.781 -2.914 1 98.31 178 GLY A CA 1
ATOM 1381 C C . GLY A 1 178 ? 6.02 26.359 -4.262 1 98.31 178 GLY A C 1
ATOM 1382 O O . GLY A 1 178 ? 6.316 27.516 -4.566 1 98.31 178 GLY A O 1
ATOM 1383 N N . SER A 1 179 ? 5.355 25.609 -5.043 1 97.94 179 SER A N 1
ATOM 1384 C CA . SER A 1 179 ? 5 26.047 -6.391 1 97.94 179 SER A CA 1
ATOM 1385 C C . SER A 1 179 ? 3.74 26.906 -6.383 1 97.94 179 SER A C 1
ATOM 1387 O O . SER A 1 179 ? 3.438 27.578 -7.367 1 97.94 179 SER A O 1
ATOM 1389 N N . TRP A 1 180 ? 2.998 26.859 -5.289 1 98.25 180 TRP A N 1
ATOM 1390 C CA . TRP A 1 180 ? 1.747 27.609 -5.312 1 98.25 180 TRP A CA 1
ATOM 1391 C C . TRP A 1 180 ? 1.587 28.438 -4.043 1 98.25 180 TRP A C 1
ATOM 1393 O O . TRP A 1 180 ? 0.5 28.953 -3.76 1 98.25 180 TRP A O 1
ATOM 1403 N N . VAL A 1 181 ? 2.607 28.656 -3.283 1 97.44 181 VAL A N 1
ATOM 1404 C CA . VAL A 1 181 ? 2.582 29.422 -2.033 1 97.44 181 VAL A CA 1
ATOM 1405 C C . VAL A 1 181 ? 2.104 30.844 -2.297 1 97.44 181 VAL A C 1
ATOM 1407 O O . VAL A 1 181 ? 1.3 31.391 -1.536 1 97.44 181 VAL A O 1
ATOM 1410 N N . AS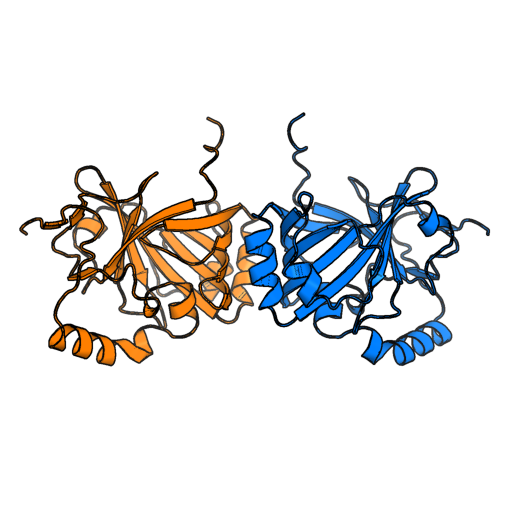P A 1 182 ? 2.598 31.516 -3.332 1 98 182 ASP A N 1
ATOM 1411 C CA . ASP A 1 182 ? 2.219 32.906 -3.633 1 98 182 ASP A CA 1
ATOM 1412 C C . ASP A 1 182 ? 0.727 33 -3.936 1 98 182 ASP A C 1
ATOM 1414 O O . ASP A 1 182 ? 0.052 33.906 -3.445 1 98 182 ASP A O 1
ATOM 1418 N N . ALA A 1 183 ? 0.308 32.062 -4.762 1 98.06 183 ALA A N 1
ATOM 1419 C CA . ALA A 1 183 ? -1.113 32.062 -5.098 1 98.06 183 ALA A CA 1
ATOM 1420 C C . ALA A 1 183 ? -1.97 31.875 -3.848 1 98.06 183 ALA A C 1
ATOM 1422 O O . ALA A 1 183 ? -3.004 32.531 -3.697 1 98.06 183 ALA A O 1
ATOM 1423 N N . TYR A 1 184 ? -1.561 31.031 -2.992 1 97.94 184 TYR A N 1
ATOM 1424 C CA . TYR A 1 184 ? -2.342 30.797 -1.783 1 97.94 184 TYR A CA 1
ATOM 1425 C C . TYR A 1 184 ? -2.326 32.031 -0.873 1 97.94 184 TYR A C 1
ATOM 1427 O O . TYR A 1 184 ? -3.348 32.375 -0.28 1 97.94 184 TYR A O 1
ATOM 1435 N N . GLN A 1 185 ? -1.201 32.625 -0.689 1 96.94 185 GLN A N 1
ATOM 1436 C CA . GLN A 1 185 ? -1.098 33.812 0.141 1 96.94 185 GLN A CA 1
ATOM 1437 C C . GLN A 1 185 ? -2.008 34.938 -0.377 1 96.94 185 GLN A C 1
ATOM 1439 O O . GLN A 1 185 ? -2.643 35.656 0.408 1 96.94 185 GLN A O 1
ATOM 1444 N N . GLN A 1 186 ? -2.061 35.094 -1.626 1 98.06 186 GLN A N 1
ATOM 1445 C CA . GLN A 1 186 ? -2.963 36.062 -2.221 1 98.06 186 GLN A CA 1
ATOM 1446 C C . GLN A 1 186 ? -4.422 35.719 -1.956 1 98.06 186 GLN A C 1
ATOM 1448 O O . GLN A 1 186 ? -5.234 36.562 -1.627 1 98.06 186 GLN A O 1
ATOM 1453 N N . GLU A 1 187 ? -4.688 34.406 -2.146 1 97.81 187 GLU A N 1
ATOM 1454 C CA . GLU A 1 187 ? -6.035 33.938 -1.861 1 97.81 187 GLU A CA 1
ATOM 1455 C C . GLU A 1 187 ? -6.426 34.188 -0.412 1 97.81 187 GLU A C 1
ATOM 1457 O O . GLU A 1 187 ? -7.52 34.688 -0.144 1 97.81 187 GLU A O 1
ATOM 1462 N N . LEU A 1 188 ? -5.551 33.875 0.469 1 97.31 188 LEU A N 1
ATOM 1463 C CA . LEU A 1 188 ? -5.789 34.094 1.892 1 97.31 188 LEU A CA 1
ATOM 1464 C C . LEU A 1 188 ? -5.98 35.594 2.197 1 97.31 188 LEU A C 1
ATOM 1466 O O . LEU A 1 188 ? -6.84 35.938 3 1 97.31 188 LEU A O 1
ATOM 1470 N N . ALA A 1 189 ? -5.168 36.375 1.613 1 97.12 189 ALA A N 1
ATOM 1471 C CA . ALA A 1 189 ? -5.281 37.812 1.812 1 97.12 189 ALA A CA 1
ATOM 1472 C C . ALA A 1 189 ? -6.629 38.344 1.322 1 97.12 189 ALA A C 1
ATOM 1474 O O . ALA A 1 189 ? -7.227 39.219 1.945 1 97.12 189 ALA A O 1
ATOM 1475 N N . ARG A 1 190 ? -7.117 37.844 0.271 1 97.62 190 ARG A N 1
ATOM 1476 C CA . ARG A 1 190 ? -8.367 38.281 -0.34 1 97.62 190 ARG A CA 1
ATOM 1477 C C . ARG A 1 190 ? -9.57 37.75 0.424 1 97.62 190 ARG A C 1
ATOM 1479 O O . ARG A 1 190 ? -10.508 38.5 0.712 1 97.62 190 ARG A O 1
ATOM 1486 N N . ARG A 1 191 ? -9.555 36.562 0.755 1 96.69 191 ARG A N 1
ATOM 1487 C CA . ARG A 1 191 ? -10.719 35.875 1.315 1 96.69 191 ARG A CA 1
ATOM 1488 C C . ARG A 1 191 ? -10.727 35.969 2.838 1 96.69 191 ARG A C 1
ATOM 1490 O O . ARG A 1 191 ? -11.781 35.844 3.467 1 96.69 191 ARG A O 1
ATOM 1497 N N . GLY A 1 192 ? -9.477 36.188 3.42 1 96.44 192 GLY A N 1
ATOM 1498 C CA . GLY A 1 192 ? -9.336 36.125 4.867 1 96.44 192 GLY A CA 1
ATOM 1499 C C . GLY A 1 192 ? -9.336 34.688 5.395 1 96.44 192 GLY A C 1
ATOM 1500 O O . GLY A 1 192 ? -9.516 33.75 4.633 1 96.44 192 GLY A O 1
ATOM 1501 N N . PRO A 1 193 ? -9.133 34.531 6.688 1 96.25 193 PRO A N 1
ATOM 1502 C CA . PRO A 1 193 ? -9.109 33.219 7.301 1 96.25 193 PRO A CA 1
ATOM 1503 C C . PRO A 1 193 ? -10.469 32.531 7.246 1 96.25 193 PRO A C 1
ATOM 1505 O O . PRO A 1 193 ? -11.508 33.188 7.227 1 96.25 193 PRO A O 1
ATOM 1508 N N . MET A 1 194 ? -10.43 31.234 7.195 1 95.81 194 MET A N 1
ATOM 1509 C CA . MET A 1 194 ? -11.633 30.406 7.223 1 95.81 194 MET A CA 1
ATOM 1510 C C . MET A 1 194 ? -11.578 29.391 8.367 1 95.81 194 MET A C 1
ATOM 1512 O O . MET A 1 194 ? -10.5 28.938 8.742 1 95.81 194 MET A O 1
ATOM 1516 N N . PHE A 1 195 ? -12.727 29.031 8.914 1 95.88 195 PHE A N 1
ATOM 1517 C CA . PHE A 1 195 ? -12.883 28 9.93 1 95.88 195 PHE A CA 1
ATOM 1518 C C . PHE A 1 195 ? -14.188 27.234 9.742 1 95.88 195 PHE A C 1
ATOM 1520 O O . PHE A 1 195 ? -15.211 27.828 9.406 1 95.88 195 PHE A O 1
ATOM 1527 N N . VAL A 1 196 ? -14.102 25.969 9.914 1 93.19 196 VAL A N 1
ATOM 1528 C CA . VAL A 1 196 ? -15.289 25.141 9.75 1 93.19 196 VAL A CA 1
ATOM 1529 C C . VAL A 1 196 ? -16.281 25.438 10.867 1 93.19 196 VAL A C 1
ATOM 1531 O O . VAL A 1 196 ? -15.938 25.438 12.047 1 93.19 196 VAL A O 1
ATOM 1534 N N . GLY A 1 197 ? -17.516 25.672 10.492 1 91.94 197 GLY A N 1
ATOM 1535 C CA . GLY A 1 197 ? -18.516 26.094 11.461 1 91.94 197 GLY A CA 1
ATOM 1536 C C . GLY A 1 197 ? -19.484 24.984 11.82 1 91.94 197 GLY A C 1
ATOM 1537 O O . GLY A 1 197 ? -20.344 25.156 12.695 1 91.94 197 GLY A O 1
ATOM 1538 N N . SER A 1 198 ? -19.375 23.844 11.172 1 90.75 198 SER A N 1
ATOM 1539 C CA . SER A 1 198 ? -20.359 22.797 11.344 1 90.75 198 SER A CA 1
ATOM 1540 C C . SER A 1 198 ? -19.953 21.828 12.453 1 90.75 198 SER A C 1
ATOM 1542 O O . SER A 1 198 ? -20.641 20.844 12.711 1 90.75 198 SER A O 1
ATOM 1544 N N . LEU A 1 199 ? -18.875 22.141 13.164 1 92.44 199 LEU A N 1
ATOM 1545 C CA . LEU A 1 199 ? -18.359 21.219 14.172 1 92.44 199 LEU A CA 1
ATOM 1546 C C . LEU A 1 199 ? -18.406 21.844 15.562 1 92.44 199 LEU A C 1
ATOM 1548 O O . LEU A 1 199 ? -17.406 21.844 16.281 1 92.44 199 LEU A O 1
ATOM 1552 N N . GLY A 1 200 ? -19.516 22.422 15.867 1 93.12 200 GLY A N 1
ATOM 1553 C CA . GLY A 1 200 ? -19.688 23.031 17.172 1 93.12 200 GLY A CA 1
ATOM 1554 C C . GLY A 1 200 ? -19.109 24.422 17.266 1 93.12 200 GLY A C 1
ATOM 1555 O O . GLY A 1 200 ? -19.062 25.156 16.281 1 93.12 200 GLY A O 1
ATOM 1556 N N . GLU A 1 201 ? -18.75 24.766 18.469 1 94.94 201 GLU A N 1
ATOM 1557 C CA . GLU A 1 201 ? -18.266 26.109 18.719 1 94.94 201 GLU A CA 1
ATOM 1558 C C . GLU A 1 201 ? -16.75 26.188 18.594 1 94.94 201 GLU A C 1
ATOM 1560 O O . GLU A 1 201 ? -16.031 25.391 19.203 1 94.94 201 GLU A O 1
ATOM 1565 N N . ASN A 1 202 ? -16.328 27.078 17.75 1 95 202 ASN A N 1
ATOM 1566 C CA . ASN A 1 202 ? -14.914 27.438 17.703 1 95 202 ASN A CA 1
ATOM 1567 C C . ASN A 1 202 ? -14.562 28.484 18.75 1 95 202 ASN A C 1
ATOM 1569 O O . ASN A 1 202 ? -15.188 29.547 18.812 1 95 202 ASN A O 1
ATOM 1573 N N . ARG A 1 203 ? -13.664 28.172 19.578 1 93.81 203 ARG A N 1
ATOM 1574 C CA . ARG A 1 203 ? -13.133 29.141 20.547 1 93.81 203 ARG A CA 1
ATOM 1575 C C . ARG A 1 203 ? -11.711 29.547 20.172 1 93.81 203 ARG A C 1
ATOM 1577 O O . ARG A 1 203 ? -10.867 28.703 19.875 1 93.81 203 ARG A O 1
ATOM 1584 N N . PHE A 1 204 ? -11.516 30.844 20.094 1 91.81 204 PHE A N 1
ATOM 1585 C CA . PHE A 1 204 ? -10.211 31.344 19.688 1 91.81 204 PHE A CA 1
ATOM 1586 C C . PHE A 1 204 ? -9.43 31.859 20.875 1 91.81 204 PHE A C 1
ATOM 1588 O O . PHE A 1 204 ? -9.961 32.625 21.688 1 91.81 204 PHE A O 1
ATOM 1595 N N . GLU A 1 205 ? -8.344 31.281 21.062 1 80.12 205 GLU A N 1
ATOM 1596 C CA . GLU A 1 205 ? -7.523 31.688 22.203 1 80.12 205 GLU A CA 1
ATOM 1597 C C . GLU A 1 205 ? -6.684 32.906 21.859 1 80.12 205 GLU A C 1
ATOM 1599 O O . GLU A 1 205 ? -6.207 33.062 20.734 1 80.12 205 GLU A O 1
ATOM 1604 N N . ASP A 1 206 ? -6.898 34 22.75 1 64.62 206 ASP A N 1
ATOM 1605 C CA . ASP A 1 206 ? -6.156 35.25 22.594 1 64.62 206 ASP A CA 1
ATOM 1606 C C . ASP A 1 206 ? -4.66 35.031 22.812 1 64.62 206 ASP A C 1
ATOM 1608 O O . ASP A 1 206 ? -4.258 34.188 23.594 1 64.62 206 ASP A O 1
ATOM 1612 N N . CYS A 1 207 ? -3.869 35.5 21.797 1 45.75 207 CYS A N 1
ATOM 1613 C CA . CYS A 1 207 ? -2.467 35.625 22.172 1 45.75 207 CYS A CA 1
ATOM 1614 C C . CYS A 1 207 ? -2.299 36.688 23.25 1 45.75 207 CYS A C 1
ATOM 1616 O O . CYS A 1 207 ? -3.098 37.625 23.328 1 45.75 207 CYS A O 1
ATOM 1618 N N . MET B 1 1 ? -8.672 -18.734 18.281 1 19.09 1 MET B N 1
ATOM 1619 C CA . MET B 1 1 ? -7.359 -19.078 17.75 1 19.09 1 MET B CA 1
ATOM 1620 C C . MET B 1 1 ? -6.699 -17.875 17.094 1 19.09 1 MET B C 1
ATOM 1622 O O . MET B 1 1 ? -7.273 -17.266 16.188 1 19.09 1 MET B O 1
ATOM 1626 N N . SER B 1 2 ? -5.883 -17.062 17.719 1 24.92 2 SER B N 1
ATOM 1627 C CA . SER B 1 2 ? -5.203 -15.797 17.438 1 24.92 2 SER B CA 1
ATOM 1628 C C . SER B 1 2 ? -4.555 -15.805 16.062 1 24.92 2 SER B C 1
ATOM 1630 O O . SER B 1 2 ? -3.98 -16.812 15.656 1 24.92 2 SER B O 1
ATOM 1632 N N . GLU B 1 3 ? -5.035 -15.125 15.031 1 31.97 3 GLU B N 1
ATOM 1633 C CA . GLU B 1 3 ? -4.434 -15.211 13.711 1 31.97 3 GLU B CA 1
ATOM 1634 C C . GLU B 1 3 ? -2.924 -15.43 13.797 1 31.97 3 GLU B C 1
ATOM 1636 O O . GLU B 1 3 ? -2.232 -14.711 14.523 1 31.97 3 GLU B O 1
ATOM 1641 N N . SER B 1 4 ? -2.369 -16.547 13.75 1 34.38 4 SER B N 1
ATOM 1642 C CA . SER B 1 4 ? -0.984 -17 13.766 1 34.38 4 SER B CA 1
ATOM 1643 C C . SER B 1 4 ? -0.036 -15.914 13.273 1 34.38 4 SER B C 1
ATOM 1645 O O . SER B 1 4 ? -0.342 -15.211 12.312 1 34.38 4 SER B O 1
ATOM 1647 N N . ASP B 1 5 ? 0.756 -15.211 14.016 1 41.94 5 ASP B N 1
ATOM 1648 C CA . ASP B 1 5 ? 1.875 -14.281 13.898 1 41.94 5 ASP B CA 1
ATOM 1649 C C . ASP B 1 5 ? 2.695 -14.555 12.641 1 41.94 5 ASP B C 1
ATOM 1651 O O . ASP B 1 5 ? 3.701 -15.266 12.695 1 41.94 5 ASP B O 1
ATOM 1655 N N . ILE B 1 6 ? 2.166 -15.07 11.57 1 49.72 6 ILE B N 1
ATOM 1656 C CA . ILE B 1 6 ? 2.928 -15.469 10.391 1 49.72 6 ILE B CA 1
ATOM 1657 C C . ILE B 1 6 ? 3.973 -14.406 10.07 1 49.72 6 ILE B C 1
ATOM 1659 O O . ILE B 1 6 ? 3.666 -13.211 10.047 1 49.72 6 ILE B O 1
ATOM 1663 N N . GLY B 1 7 ? 5.258 -14.711 10.32 1 68.06 7 GLY B N 1
ATOM 1664 C CA . GLY B 1 7 ? 6.473 -13.984 9.992 1 68.06 7 GLY B CA 1
ATOM 1665 C C . GLY B 1 7 ? 6.344 -13.148 8.734 1 68.06 7 GLY B C 1
ATOM 1666 O O . GLY B 1 7 ? 5.375 -13.281 7.988 1 68.06 7 GLY B O 1
ATOM 1667 N N . ASP B 1 8 ? 6.902 -12.062 8.664 1 87.38 8 ASP B N 1
ATOM 1668 C CA . ASP B 1 8 ? 6.93 -11.156 7.52 1 87.38 8 ASP B CA 1
ATOM 1669 C C . ASP B 1 8 ? 7.695 -11.766 6.348 1 87.38 8 ASP B C 1
ATOM 1671 O O . ASP B 1 8 ? 8.398 -11.055 5.621 1 87.38 8 ASP B O 1
ATOM 1675 N N . PHE B 1 9 ? 7.621 -13.203 6.227 1 93 9 PHE B N 1
ATOM 1676 C CA . PHE B 1 9 ? 8.25 -13.852 5.078 1 93 9 PHE B CA 1
ATOM 1677 C C . PHE B 1 9 ? 7.355 -14.945 4.516 1 93 9 PHE B C 1
ATOM 1679 O O . PHE B 1 9 ? 6.691 -15.664 5.266 1 93 9 PHE B O 1
ATOM 1686 N N . GLU B 1 10 ? 7.461 -15.117 3.234 1 94.75 10 GLU B N 1
ATOM 1687 C CA . GLU B 1 10 ? 6.781 -16.219 2.559 1 94.75 10 GLU B CA 1
ATOM 1688 C C . GLU B 1 10 ? 7.781 -17.141 1.858 1 94.75 10 GLU B C 1
ATOM 1690 O O . GLU B 1 10 ? 8.836 -16.688 1.408 1 94.75 10 GLU B O 1
ATOM 1695 N N . PHE B 1 11 ? 7.516 -18.469 1.835 1 95.06 11 PHE B N 1
ATOM 1696 C CA . PHE B 1 11 ? 8.289 -19.5 1.158 1 95.06 11 PHE B CA 1
ATOM 1697 C C . PHE B 1 11 ? 7.449 -20.188 0.094 1 95.06 11 PHE B C 1
ATOM 1699 O O . PHE B 1 11 ? 6.441 -20.828 0.409 1 95.06 11 PHE B O 1
ATOM 1706 N N . GLU B 1 12 ? 7.98 -20.016 -1.18 1 96.38 12 GLU B N 1
ATOM 1707 C CA . GLU B 1 12 ? 7.121 -20.562 -2.23 1 96.38 12 GLU B CA 1
ATOM 1708 C C . GLU B 1 12 ? 7.938 -20.953 -3.463 1 96.38 12 GLU B C 1
ATOM 1710 O O . GLU B 1 12 ? 9.055 -20.469 -3.648 1 96.38 12 GLU B O 1
ATOM 1715 N N . ARG B 1 13 ? 7.508 -21.922 -4.227 1 96.88 13 ARG B N 1
ATOM 1716 C CA . ARG B 1 13 ? 7.957 -22.25 -5.574 1 96.88 13 ARG B CA 1
ATOM 1717 C C . ARG B 1 13 ? 6.812 -22.125 -6.578 1 96.88 13 ARG B C 1
ATOM 1719 O O . ARG B 1 13 ? 5.664 -22.422 -6.25 1 96.88 13 ARG B O 1
ATOM 1726 N N . LYS B 1 14 ? 7.141 -21.688 -7.789 1 97.5 14 LYS B N 1
ATOM 1727 C CA . LYS B 1 14 ? 6.148 -21.328 -8.797 1 97.5 14 LYS B CA 1
ATOM 1728 C C . LYS B 1 14 ? 6.43 -22.047 -10.117 1 97.5 14 LYS B C 1
ATOM 1730 O O . LYS B 1 14 ? 7.582 -22.141 -10.547 1 97.5 14 LYS B O 1
ATOM 1735 N N . PHE B 1 15 ? 5.328 -22.469 -10.797 1 98.31 15 PHE B N 1
ATOM 1736 C CA . PHE B 1 15 ? 5.484 -23.281 -11.992 1 98.31 15 PHE B CA 1
ATOM 1737 C C . PHE B 1 15 ? 4.52 -22.828 -13.086 1 98.31 15 PHE B C 1
ATOM 1739 O O . PHE B 1 15 ? 3.369 -22.484 -12.805 1 98.31 15 PHE B O 1
ATOM 1746 N N . PHE B 1 16 ? 5.031 -22.844 -14.273 1 98.69 16 PHE B N 1
ATOM 1747 C CA . PHE B 1 16 ? 4.227 -22.609 -15.461 1 98.69 16 PHE B CA 1
ATOM 1748 C C . PHE B 1 16 ? 3.457 -23.859 -15.859 1 98.69 16 PHE B C 1
ATOM 1750 O O . PHE B 1 16 ? 4.008 -24.953 -15.852 1 98.69 16 PHE B O 1
ATOM 1757 N N . LEU B 1 17 ? 2.188 -23.688 -16.188 1 98.19 17 LEU B N 1
ATOM 1758 C CA . LEU B 1 17 ? 1.332 -24.734 -16.719 1 98.19 17 LEU B CA 1
ATOM 1759 C C . LEU B 1 17 ? 0.878 -24.406 -18.141 1 98.19 17 LEU B C 1
ATOM 1761 O O . LEU B 1 17 ? 0.732 -23.234 -18.484 1 98.19 17 LEU B O 1
ATOM 1765 N N . ARG B 1 18 ? 0.585 -25.422 -18.922 1 96.62 18 ARG B N 1
ATOM 1766 C CA . ARG B 1 18 ? 0.069 -25.188 -20.266 1 96.62 18 ARG B CA 1
ATOM 1767 C C . ARG B 1 18 ? -1.436 -24.938 -20.234 1 96.62 18 ARG B C 1
ATOM 1769 O O . ARG B 1 18 ? -1.963 -24.203 -21.078 1 96.62 18 ARG B O 1
ATOM 1776 N N . GLU B 1 19 ? -2.086 -25.594 -19.359 1 96.19 19 GLU B N 1
ATOM 1777 C CA . GLU B 1 19 ? -3.531 -25.469 -19.203 1 96.19 19 GLU B CA 1
ATOM 1778 C C . GLU B 1 19 ? -3.949 -25.781 -17.766 1 96.19 19 GLU B C 1
ATOM 1780 O O . GLU B 1 19 ? -3.141 -26.266 -16.969 1 96.19 19 GLU B O 1
ATOM 1785 N N . LEU B 1 20 ? -5.152 -25.438 -17.453 1 96.44 20 LEU B N 1
ATOM 1786 C CA . LEU B 1 20 ? -5.695 -25.766 -16.141 1 96.44 20 LEU B CA 1
ATOM 1787 C C . LEU B 1 20 ? -5.766 -27.281 -15.945 1 96.44 20 LEU B C 1
ATOM 1789 O O . LEU B 1 20 ? -6.391 -27.984 -16.734 1 96.44 20 LEU B O 1
ATOM 1793 N N . PRO B 1 21 ? -5.113 -27.766 -14.93 1 95.69 21 PRO B N 1
ATOM 1794 C CA . PRO B 1 21 ? -5.172 -29.219 -14.734 1 95.69 21 PRO B CA 1
ATOM 1795 C C . PRO B 1 21 ? -6.555 -29.703 -14.305 1 95.69 21 PRO B C 1
ATOM 1797 O O . PRO B 1 21 ? -7.277 -28.984 -13.617 1 95.69 21 PRO B O 1
ATOM 1800 N N . ALA B 1 22 ? -6.855 -30.891 -14.586 1 92.56 22 ALA B N 1
ATOM 1801 C CA . ALA B 1 22 ? -8.172 -31.469 -14.312 1 92.56 22 ALA B CA 1
ATOM 1802 C C . ALA B 1 22 ? -8.477 -31.453 -12.82 1 92.56 22 ALA B C 1
ATOM 1804 O O . ALA B 1 22 ? -9.633 -31.281 -12.414 1 92.56 22 ALA B O 1
ATOM 1805 N N . VAL B 1 23 ? -7.473 -31.609 -12.047 1 91.56 23 VAL B N 1
ATOM 1806 C CA . VAL B 1 23 ? -7.645 -31.719 -10.602 1 91.56 23 VAL B CA 1
ATOM 1807 C C . VAL B 1 23 ? -8.156 -30.3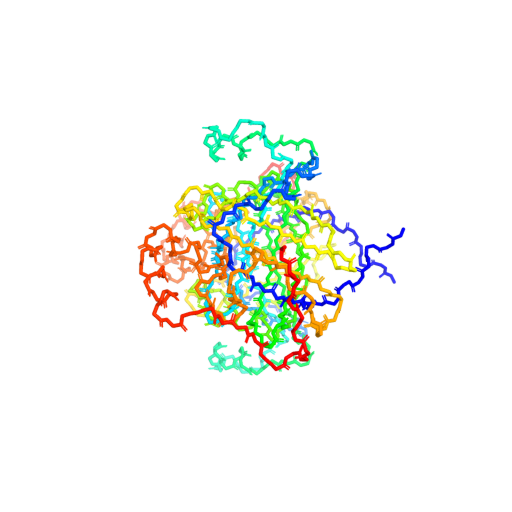91 -10.047 1 91.56 23 VAL B C 1
ATOM 1809 O O . VAL B 1 23 ? -8.727 -30.359 -8.953 1 91.56 23 VAL B O 1
ATOM 1812 N N . ALA B 1 24 ? -7.977 -29.297 -10.766 1 90.06 24 ALA B N 1
ATOM 1813 C CA . ALA B 1 24 ? -8.469 -28 -10.32 1 90.06 24 ALA B CA 1
ATOM 1814 C C . ALA B 1 24 ? -9.992 -27.969 -10.258 1 90.06 24 ALA B C 1
ATOM 1816 O O . ALA B 1 24 ? -10.578 -27.203 -9.5 1 90.06 24 ALA B O 1
ATOM 1817 N N . ALA B 1 25 ? -10.586 -28.766 -11.086 1 83.75 25 ALA B N 1
ATOM 1818 C CA . ALA B 1 25 ? -12.047 -28.859 -11.102 1 83.75 25 ALA B CA 1
ATOM 1819 C C . ALA B 1 25 ? -12.578 -29.359 -9.758 1 83.75 25 ALA B C 1
ATOM 1821 O O . ALA B 1 25 ? -13.766 -29.219 -9.469 1 83.75 25 ALA B O 1
ATOM 1822 N N . SER B 1 26 ? -11.719 -29.922 -8.992 1 82.81 26 SER B N 1
ATOM 1823 C CA . SER B 1 26 ? -12.141 -30.469 -7.703 1 82.81 26 SER B CA 1
ATOM 1824 C C . SER B 1 26 ? -12.359 -29.359 -6.68 1 82.81 26 SER B C 1
ATOM 1826 O O . SER B 1 26 ? -12.953 -29.594 -5.625 1 82.81 26 SER B O 1
ATOM 1828 N N . ASP B 1 27 ? -11.852 -28.125 -6.918 1 83.19 27 ASP B N 1
ATOM 1829 C CA . ASP B 1 27 ? -12.094 -27.016 -6.008 1 83.19 27 ASP B CA 1
ATOM 1830 C C . ASP B 1 27 ? -13.547 -26.562 -6.059 1 83.19 27 ASP B C 1
ATOM 1832 O O . ASP B 1 27 ? -14.016 -26.062 -7.082 1 83.19 27 ASP B O 1
ATOM 1836 N N . PRO B 1 28 ? -14.211 -26.688 -4.977 1 83.44 28 PRO B N 1
ATOM 1837 C CA . PRO B 1 28 ? -15.633 -26.344 -4.996 1 83.44 28 PRO B CA 1
ATOM 1838 C C . PRO B 1 28 ? -15.883 -24.844 -4.98 1 83.44 28 PRO B C 1
ATOM 1840 O O . PRO B 1 28 ? -16.984 -24.391 -5.309 1 83.44 28 PRO B O 1
ATOM 1843 N N . SER B 1 29 ? -14.977 -24.172 -4.586 1 91.69 29 SER B N 1
ATOM 1844 C CA . SER B 1 29 ? -15.219 -22.734 -4.438 1 91.69 29 SER B CA 1
ATOM 1845 C C . SER B 1 29 ? -13.992 -21.922 -4.848 1 91.69 29 SER B C 1
ATOM 1847 O O . SER B 1 29 ? -13.328 -21.328 -3.996 1 91.69 29 SER B O 1
ATOM 1849 N N . PRO B 1 30 ? -13.734 -21.906 -6.184 1 95.06 30 PRO B N 1
ATOM 1850 C CA . PRO B 1 30 ? -12.617 -21.062 -6.629 1 95.06 30 PRO B CA 1
ATOM 1851 C C . PRO B 1 30 ? -12.805 -19.594 -6.281 1 95.06 30 PRO B C 1
ATOM 1853 O O . PRO B 1 30 ? -13.93 -19.156 -6.012 1 95.06 30 PRO B O 1
ATOM 1856 N N . THR B 1 31 ? -11.758 -18.891 -6.199 1 96.31 31 THR B N 1
ATOM 1857 C CA . THR B 1 31 ? -11.789 -17.5 -5.77 1 96.31 31 THR B CA 1
ATOM 1858 C C . THR B 1 31 ? -11.414 -16.578 -6.922 1 96.31 31 THR B C 1
ATOM 1860 O O . THR B 1 31 ? -10.438 -16.828 -7.637 1 96.31 31 THR B O 1
ATOM 1863 N N . LEU B 1 32 ? -12.25 -15.594 -7.137 1 96.31 32 LEU B N 1
ATOM 1864 C CA . LEU B 1 32 ? -11.852 -14.5 -8.016 1 96.31 32 LEU B CA 1
ATOM 1865 C C . LEU B 1 32 ? -10.984 -13.5 -7.266 1 96.31 32 LEU B C 1
ATOM 1867 O O . LEU B 1 32 ? -11.352 -13.023 -6.191 1 96.31 32 LEU B O 1
ATOM 1871 N N . ILE B 1 33 ? -9.852 -13.195 -7.816 1 97.56 33 ILE B N 1
ATOM 1872 C CA . ILE B 1 33 ? -8.914 -12.25 -7.227 1 97.56 33 ILE B CA 1
ATOM 1873 C C . ILE B 1 33 ? -8.633 -11.117 -8.219 1 97.56 33 ILE B C 1
ATOM 1875 O O . ILE B 1 33 ? -8.273 -11.375 -9.367 1 97.56 33 ILE B O 1
ATOM 1879 N N . VAL B 1 34 ? -8.859 -9.914 -7.797 1 97.56 34 VAL B N 1
ATOM 1880 C CA . VAL B 1 34 ? -8.477 -8.719 -8.539 1 97.56 34 VAL B CA 1
ATOM 1881 C C . VAL B 1 34 ? -7.5 -7.891 -7.707 1 97.56 34 VAL B C 1
ATOM 1883 O O . VAL B 1 34 ? -7.801 -7.512 -6.574 1 97.56 34 VAL B O 1
ATOM 1886 N N . GLN B 1 35 ? -6.324 -7.648 -8.234 1 98.19 35 GLN B N 1
ATOM 1887 C CA . GLN B 1 35 ? -5.312 -6.969 -7.434 1 98.19 35 GLN B CA 1
ATOM 1888 C C . GLN B 1 35 ? -4.594 -5.898 -8.25 1 98.19 35 GLN B C 1
ATOM 1890 O O . GLN B 1 35 ? -4.266 -6.117 -9.414 1 98.19 35 GLN B O 1
ATOM 1895 N N . ALA B 1 36 ? -4.406 -4.758 -7.695 1 98.62 36 ALA B N 1
ATOM 1896 C CA . ALA B 1 36 ? -3.717 -3.607 -8.273 1 98.62 36 ALA B CA 1
ATOM 1897 C C . ALA B 1 36 ? -2.305 -3.475 -7.711 1 98.62 36 ALA B C 1
ATOM 1899 O O . ALA B 1 36 ? -2.104 -3.561 -6.5 1 98.62 36 ALA B O 1
ATOM 1900 N N . TYR B 1 37 ? -1.372 -3.328 -8.602 1 98.81 37 TYR B N 1
ATOM 1901 C CA . TYR B 1 37 ? -0.008 -3.031 -8.18 1 98.81 37 TYR B CA 1
ATOM 1902 C C . TYR B 1 37 ? 0.282 -1.538 -8.281 1 98.81 37 TYR B C 1
ATOM 1904 O O . TYR B 1 37 ? 0.528 -1.021 -9.375 1 98.81 37 TYR B O 1
ATOM 1912 N N . LEU B 1 38 ? 0.38 -0.913 -7.156 1 98.69 38 LEU B N 1
ATOM 1913 C CA . LEU B 1 38 ? 0.526 0.536 -7.059 1 98.69 38 LEU B CA 1
ATOM 1914 C C . LEU B 1 38 ? 1.993 0.941 -7.145 1 98.69 38 LEU B C 1
ATOM 1916 O O . LEU B 1 38 ? 2.307 2.098 -7.438 1 98.69 38 LEU B O 1
ATOM 1920 N N . PHE B 1 39 ? 2.787 0.06 -6.812 1 98.5 39 PHE B N 1
ATOM 1921 C CA . PHE B 1 39 ? 4.234 0.242 -6.875 1 98.5 39 PHE B CA 1
ATOM 1922 C C . PHE B 1 39 ? 4.93 -1.073 -7.199 1 98.5 39 PHE B C 1
ATOM 1924 O O . PHE B 1 39 ? 4.586 -2.119 -6.641 1 98.5 39 PHE B O 1
ATOM 1931 N N . ALA B 1 40 ? 5.859 -1.025 -8.102 1 98.12 40 ALA B N 1
ATOM 1932 C CA . ALA B 1 40 ? 6.723 -2.158 -8.414 1 98.12 40 ALA B CA 1
ATOM 1933 C C . ALA B 1 40 ? 8.07 -1.687 -8.953 1 98.12 40 ALA B C 1
ATOM 1935 O O . ALA B 1 40 ? 8.141 -1.027 -9.992 1 98.12 40 ALA B O 1
ATOM 1936 N N . ALA B 1 41 ? 9.07 -1.97 -8.273 1 97.25 41 ALA B N 1
ATOM 1937 C CA . ALA B 1 41 ? 10.422 -1.606 -8.711 1 97.25 41 ALA B CA 1
ATOM 1938 C C . ALA B 1 41 ? 11.477 -2.439 -7.984 1 97.25 41 ALA B C 1
ATOM 1940 O O . ALA B 1 41 ? 11.453 -2.555 -6.758 1 97.25 41 ALA B O 1
ATOM 1941 N N . ASP B 1 42 ? 12.398 -3.041 -8.711 1 96.38 42 ASP 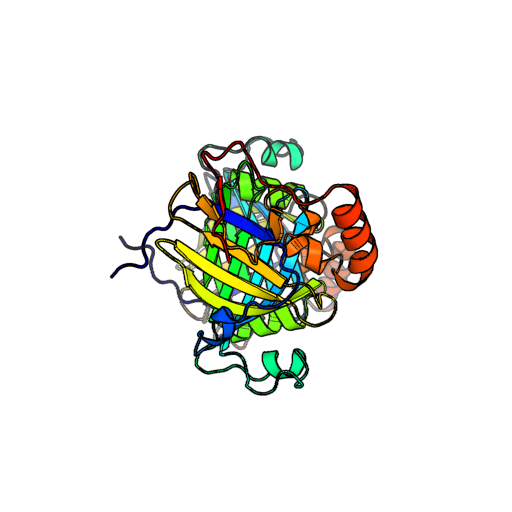B N 1
ATOM 1942 C CA . ASP B 1 42 ? 13.555 -3.76 -8.188 1 96.38 42 ASP B CA 1
ATOM 1943 C C . ASP B 1 42 ? 13.133 -4.844 -7.199 1 96.38 42 ASP B C 1
ATOM 1945 O O . ASP B 1 42 ? 13.773 -5.027 -6.164 1 96.38 42 ASP B O 1
ATOM 1949 N N . GLY B 1 43 ? 12.07 -5.453 -7.434 1 95.31 43 GLY B N 1
ATOM 1950 C CA . GLY B 1 43 ? 11.609 -6.578 -6.637 1 95.31 43 GLY B CA 1
ATOM 1951 C C . GLY B 1 43 ? 10.68 -6.168 -5.512 1 95.31 43 GLY B C 1
ATOM 1952 O O . GLY B 1 43 ? 10.062 -7.02 -4.871 1 95.31 43 GLY B O 1
ATOM 1953 N N . TYR B 1 44 ? 10.586 -4.859 -5.223 1 97.56 44 TYR B N 1
ATOM 1954 C CA . TYR B 1 44 ? 9.625 -4.371 -4.234 1 97.56 44 TYR B CA 1
ATOM 1955 C C . TYR B 1 44 ? 8.266 -4.113 -4.875 1 97.56 44 TYR B C 1
ATOM 1957 O O . TYR B 1 44 ? 8.188 -3.693 -6.031 1 97.56 44 TYR B O 1
ATOM 1965 N N . ALA B 1 45 ? 7.246 -4.359 -4.102 1 98.31 45 ALA B N 1
ATOM 1966 C CA . ALA B 1 45 ? 5.91 -4.129 -4.641 1 98.31 45 ALA B CA 1
ATOM 1967 C C . ALA B 1 45 ? 4.922 -3.783 -3.529 1 98.31 45 ALA B C 1
ATOM 1969 O O . ALA B 1 45 ? 5.078 -4.23 -2.391 1 98.31 45 ALA B O 1
ATOM 1970 N N . VAL B 1 46 ? 3.943 -2.992 -3.803 1 98.81 46 VAL B N 1
ATOM 1971 C CA . VAL B 1 46 ? 2.793 -2.707 -2.951 1 98.81 46 VAL B CA 1
ATOM 1972 C C . VAL B 1 46 ? 1.503 -2.943 -3.732 1 98.81 46 VAL B C 1
ATOM 1974 O O . VAL B 1 46 ? 1.327 -2.408 -4.828 1 98.81 46 VAL B O 1
ATOM 1977 N N . ARG B 1 47 ? 0.64 -3.752 -3.094 1 98.75 47 ARG B N 1
ATOM 1978 C CA . ARG B 1 47 ? -0.551 -4.16 -3.832 1 98.75 47 ARG B CA 1
ATOM 1979 C C . ARG B 1 47 ? -1.807 -3.992 -2.982 1 98.75 47 ARG B C 1
ATOM 1981 O O . ARG B 1 47 ? -1.751 -4.094 -1.755 1 98.75 47 ARG B O 1
ATOM 1988 N N . ILE B 1 48 ? -2.904 -3.682 -3.615 1 98.88 48 ILE B N 1
ATOM 1989 C CA . ILE B 1 48 ? -4.246 -3.781 -3.047 1 98.88 48 ILE B CA 1
ATOM 1990 C C . ILE B 1 48 ? -5.02 -4.898 -3.742 1 98.88 48 ILE B C 1
ATOM 1992 O O . ILE B 1 48 ? -5.012 -4.996 -4.973 1 98.88 48 ILE B O 1
ATOM 1996 N N . ARG B 1 49 ? -5.656 -5.777 -2.955 1 98.62 49 ARG B N 1
ATOM 1997 C CA . ARG B 1 49 ? -6.348 -6.941 -3.502 1 98.62 49 ARG B CA 1
ATOM 1998 C C . ARG B 1 49 ? -7.789 -7.004 -3.012 1 98.62 49 ARG B C 1
ATOM 2000 O O . ARG B 1 49 ? -8.07 -6.73 -1.842 1 98.62 49 ARG B O 1
ATOM 2007 N N . VAL B 1 50 ? -8.664 -7.285 -3.9 1 98.12 50 VAL B N 1
ATOM 2008 C CA . VAL B 1 50 ? -10.023 -7.695 -3.57 1 98.12 50 VAL B CA 1
ATOM 2009 C C . VAL B 1 50 ? -10.258 -9.133 -4.027 1 98.12 50 VAL B C 1
ATOM 2011 O O . VAL B 1 50 ? -9.875 -9.508 -5.141 1 98.12 50 VAL B O 1
ATOM 2014 N N . GLN B 1 51 ? -10.836 -9.883 -3.18 1 97.31 51 GLN B N 1
ATOM 2015 C CA . GLN B 1 51 ? -11.141 -11.258 -3.564 1 97.31 51 GLN B CA 1
ATOM 2016 C C . GLN B 1 51 ? -12.539 -11.664 -3.096 1 97.31 51 GLN B C 1
ATOM 2018 O O . GLN B 1 51 ? -13.047 -11.125 -2.109 1 97.31 51 GLN B O 1
ATOM 2023 N N . GLN B 1 52 ? -13.086 -12.523 -3.752 1 95.38 52 GLN B N 1
ATOM 2024 C CA . GLN B 1 52 ? -14.398 -13.094 -3.451 1 95.38 52 GLN B CA 1
ATOM 2025 C C . GLN B 1 52 ? -14.602 -14.414 -4.184 1 95.38 52 GLN B C 1
ATOM 2027 O O . GLN B 1 52 ? -13.805 -14.781 -5.051 1 95.38 52 GLN B O 1
ATOM 2032 N N . PRO B 1 53 ? -15.602 -15.156 -3.768 1 93.75 53 PRO B N 1
ATOM 2033 C CA . PRO B 1 53 ? -15.883 -16.375 -4.539 1 93.75 53 PRO B CA 1
ATOM 2034 C C . PRO B 1 53 ? -16.062 -16.094 -6.027 1 93.75 53 PRO B C 1
ATOM 2036 O O . PRO B 1 53 ? -16.688 -15.094 -6.398 1 93.75 53 PRO B O 1
ATOM 2039 N N . ALA B 1 54 ? -15.453 -16.938 -6.828 1 92.81 54 ALA B N 1
ATOM 2040 C CA . ALA B 1 54 ? -15.555 -16.766 -8.273 1 92.81 54 ALA B CA 1
ATOM 2041 C C . ALA B 1 54 ? -17 -16.859 -8.734 1 92.81 54 ALA B C 1
ATOM 2043 O O . ALA B 1 54 ? -17.75 -17.75 -8.289 1 92.81 54 ALA B O 1
ATOM 2044 N N . PRO B 1 55 ? -17.375 -15.945 -9.578 1 86.25 55 PRO B N 1
ATOM 2045 C CA . PRO B 1 55 ? -18.719 -16.078 -10.117 1 86.25 55 PRO B CA 1
ATOM 2046 C C . PRO B 1 55 ? -18.844 -17.219 -11.133 1 86.25 55 PRO B C 1
ATOM 2048 O O . PRO B 1 55 ? -17.844 -17.672 -11.68 1 86.25 55 PRO B O 1
ATOM 2051 N N . THR B 1 56 ? -20.078 -17.578 -11.312 1 81 56 THR B N 1
ATOM 2052 C CA . THR B 1 56 ? -20.344 -18.625 -12.289 1 81 56 THR B CA 1
ATOM 2053 C C . THR B 1 56 ? -20.109 -18.109 -13.711 1 81 56 THR B C 1
ATOM 2055 O O . THR B 1 56 ? -19.609 -18.844 -14.562 1 81 56 THR B O 1
ATOM 2058 N N . ASP B 1 57 ? -20.438 -16.875 -13.859 1 78.62 57 ASP B N 1
ATOM 2059 C CA . ASP B 1 57 ? -20.25 -16.234 -15.164 1 78.62 57 ASP B CA 1
ATOM 2060 C C . ASP B 1 57 ? -19.125 -15.203 -15.117 1 78.62 57 ASP B C 1
ATOM 2062 O O . ASP B 1 57 ? -19.266 -14.141 -14.508 1 78.62 57 ASP B O 1
ATOM 2066 N N . LEU B 1 58 ? -18.047 -15.516 -15.789 1 77.81 58 LEU B N 1
ATOM 2067 C CA . LEU B 1 58 ? -16.891 -14.633 -15.797 1 77.81 58 LEU B CA 1
ATOM 2068 C C . LEU B 1 58 ? -17 -13.617 -16.938 1 77.81 58 LEU B C 1
ATOM 2070 O O . LEU B 1 58 ? -16.078 -12.836 -17.172 1 77.81 58 LEU B O 1
ATOM 2074 N N . GLY B 1 59 ? -18.078 -13.75 -17.609 1 75.44 59 GLY B N 1
ATOM 2075 C CA . GLY B 1 59 ? -18.266 -12.844 -18.734 1 75.44 59 GLY B CA 1
ATOM 2076 C C . GLY B 1 59 ? -18.547 -11.414 -18.312 1 75.44 59 GLY B C 1
ATOM 2077 O O . GLY B 1 59 ? -18.438 -10.492 -19.125 1 75.44 59 GLY B O 1
ATOM 2078 N N . ALA B 1 60 ? -18.969 -11.414 -17.016 1 72.56 60 ALA B N 1
ATOM 2079 C CA . ALA B 1 60 ? -19.219 -10.062 -16.531 1 72.56 60 ALA B CA 1
ATOM 2080 C C . ALA B 1 60 ? -17.922 -9.289 -16.375 1 72.56 60 ALA B C 1
ATOM 2082 O O . ALA B 1 60 ? -16.891 -9.867 -16.031 1 72.56 60 ALA B O 1
ATOM 2083 N N . GLY B 1 61 ? -17.703 -8.148 -16.969 1 78.88 61 GLY B N 1
ATOM 2084 C CA . GLY B 1 61 ? -16.516 -7.305 -16.906 1 78.88 61 GLY B CA 1
ATOM 2085 C C . GLY B 1 61 ? -16.031 -7.047 -15.484 1 78.88 61 GLY B C 1
ATOM 2086 O O . GLY B 1 61 ? -16.828 -7.109 -14.539 1 78.88 61 GLY B O 1
ATOM 2087 N N . LEU B 1 62 ? -14.711 -6.957 -15.227 1 81.56 62 LEU B N 1
ATOM 2088 C CA . LEU B 1 62 ? -14.062 -6.738 -13.938 1 81.56 62 LEU B CA 1
ATOM 2089 C C . LEU B 1 62 ? -14.711 -5.574 -13.195 1 81.56 62 LEU B C 1
ATOM 2091 O O . LEU B 1 62 ? -14.852 -5.613 -11.977 1 81.56 62 LEU B O 1
ATOM 2095 N N . ASP B 1 63 ? -15.125 -4.625 -13.938 1 83.75 63 ASP B N 1
ATOM 2096 C CA . ASP B 1 63 ? -15.75 -3.447 -13.336 1 83.75 63 ASP B CA 1
ATOM 2097 C C . ASP B 1 63 ? -17.031 -3.826 -12.594 1 83.75 63 ASP B C 1
ATOM 2099 O O . ASP B 1 63 ? -17.297 -3.303 -11.516 1 83.75 63 ASP B O 1
ATOM 2103 N N . THR B 1 64 ? -17.719 -4.664 -13.234 1 82.38 64 THR B N 1
ATOM 2104 C CA . THR B 1 64 ? -18.969 -5.102 -12.625 1 82.38 64 THR B CA 1
ATOM 2105 C C . THR B 1 64 ? -18.719 -5.816 -11.297 1 82.38 64 THR B C 1
ATOM 2107 O O . THR B 1 64 ? -19.406 -5.57 -10.312 1 82.38 64 THR B O 1
ATOM 2110 N N . PHE B 1 65 ? -17.719 -6.59 -11.242 1 84.06 65 PHE B N 1
ATOM 2111 C CA . PHE B 1 65 ? -17.359 -7.324 -10.031 1 84.06 65 PHE B CA 1
ATOM 2112 C C . PHE B 1 65 ? -16.953 -6.367 -8.922 1 84.06 65 PHE B C 1
ATOM 2114 O O . PHE B 1 65 ? -17.375 -6.531 -7.77 1 84.06 65 PHE B O 1
ATOM 2121 N N . LEU B 1 66 ? -16.234 -5.402 -9.227 1 88.62 66 LEU B N 1
ATOM 2122 C CA . LEU B 1 66 ? -15.703 -4.473 -8.242 1 88.62 66 LEU B CA 1
ATOM 2123 C C . LEU B 1 66 ? -16.812 -3.57 -7.695 1 88.62 66 LEU B C 1
ATOM 2125 O O . LEU B 1 66 ? -16.656 -2.982 -6.621 1 88.62 66 LEU B O 1
ATOM 2129 N N . GLN B 1 67 ? -17.875 -3.453 -8.445 1 86.75 67 GLN B N 1
ATOM 2130 C CA . GLN B 1 67 ? -18.984 -2.613 -8.008 1 86.75 67 GLN B CA 1
ATOM 2131 C C . GLN B 1 67 ? -19.984 -3.414 -7.184 1 86.75 67 GLN B C 1
ATOM 2133 O O . GLN B 1 67 ? -20.828 -2.84 -6.48 1 86.75 67 GLN B O 1
ATOM 2138 N N . ASP B 1 68 ? -19.922 -4.715 -7.359 1 85.38 68 ASP B N 1
ATOM 2139 C CA . ASP B 1 68 ? -20.891 -5.582 -6.691 1 85.38 68 ASP B CA 1
ATOM 2140 C C . ASP B 1 68 ? -20.188 -6.531 -5.719 1 85.38 68 ASP B C 1
ATOM 2142 O O . ASP B 1 68 ? -20.188 -7.746 -5.93 1 85.38 68 ASP B O 1
ATOM 2146 N N . LEU B 1 69 ? -19.797 -5.953 -4.633 1 87.81 69 LEU B N 1
ATOM 2147 C CA . LEU B 1 69 ? -19.062 -6.758 -3.656 1 87.81 69 LEU B CA 1
ATOM 2148 C C . LEU B 1 69 ? -20 -7.73 -2.949 1 87.81 69 LEU B C 1
ATOM 2150 O O . LEU B 1 69 ? -21.172 -7.418 -2.721 1 87.81 69 LEU B O 1
ATOM 2154 N N . HIS B 1 70 ? -19.422 -8.852 -2.732 1 83.5 70 HIS B N 1
ATOM 2155 C CA . HIS B 1 70 ? -20.109 -9.922 -2.02 1 83.5 70 HIS B CA 1
ATOM 2156 C C . HIS B 1 70 ? -19.922 -9.789 -0.513 1 83.5 70 HIS B C 1
ATOM 2158 O O . HIS B 1 70 ? -18.984 -9.141 -0.056 1 83.5 70 HIS B O 1
ATOM 2164 N N . ASP B 1 71 ? -20.844 -10.367 0.23 1 90.56 71 ASP B N 1
ATOM 2165 C CA . ASP B 1 71 ? -20.719 -10.367 1.685 1 90.56 71 ASP B CA 1
ATOM 2166 C C . ASP B 1 71 ? -19.422 -11.008 2.127 1 90.56 71 ASP B C 1
ATOM 2168 O O . ASP B 1 71 ? -18.875 -10.672 3.182 1 90.56 71 ASP B O 1
ATOM 2172 N N . GLU B 1 72 ? -18.906 -11.797 1.259 1 93.75 72 GLU B N 1
ATOM 2173 C CA . GLU B 1 72 ? -17.688 -12.531 1.6 1 93.75 72 GLU B CA 1
ATOM 2174 C C . GLU B 1 72 ? -16.469 -11.883 0.978 1 93.75 72 GLU B C 1
ATOM 2176 O O . GLU B 1 72 ? -15.367 -12.445 1.023 1 93.75 72 GLU B O 1
ATOM 2181 N N . SER B 1 73 ? -16.703 -10.742 0.415 1 96.44 73 SER B N 1
ATOM 2182 C CA . SER B 1 73 ? -15.562 -10.062 -0.191 1 96.44 73 SER B CA 1
ATOM 2183 C C . SER B 1 73 ? -14.523 -9.672 0.86 1 96.44 73 SER B C 1
ATOM 2185 O O . SER B 1 73 ? -14.883 -9.234 1.958 1 96.44 73 SER B O 1
ATOM 2187 N N . ILE B 1 74 ? -13.281 -9.867 0.473 1 97.62 74 ILE B N 1
ATOM 2188 C CA . ILE B 1 74 ? -12.164 -9.531 1.346 1 97.62 74 ILE B CA 1
ATOM 2189 C C . ILE B 1 74 ? -11.234 -8.555 0.633 1 97.62 74 ILE B C 1
ATOM 2191 O O . ILE B 1 74 ? -10.922 -8.734 -0.547 1 97.62 74 ILE B O 1
ATOM 2195 N N . GLY B 1 75 ? -10.852 -7.461 1.349 1 98.31 75 GLY B N 1
ATOM 2196 C CA . GLY B 1 75 ? -9.844 -6.531 0.869 1 98.31 75 GLY B CA 1
ATOM 2197 C C . GLY B 1 75 ? -8.547 -6.598 1.658 1 98.31 75 GLY B C 1
ATOM 2198 O O . GLY B 1 75 ? -8.57 -6.762 2.881 1 98.31 75 GLY B O 1
ATOM 2199 N N . THR B 1 76 ? -7.379 -6.512 0.95 1 98.75 76 THR B N 1
ATOM 2200 C CA . THR B 1 76 ? -6.102 -6.535 1.647 1 98.75 76 THR B CA 1
ATOM 2201 C C . THR B 1 76 ? -5.109 -5.574 0.993 1 98.75 76 THR B C 1
ATOM 2203 O O . THR B 1 76 ? -5.23 -5.266 -0.195 1 98.75 76 THR B O 1
ATOM 2206 N N . MET B 1 77 ? -4.211 -5.09 1.759 1 98.69 77 MET B N 1
ATOM 2207 C CA . MET B 1 77 ? -3.025 -4.359 1.323 1 98.69 77 MET B CA 1
ATOM 2208 C C . MET B 1 77 ? -1.753 -5.109 1.709 1 98.69 77 MET B C 1
ATOM 2210 O O . MET B 1 77 ? -1.651 -5.637 2.816 1 98.69 77 MET B O 1
ATOM 2214 N N . THR B 1 78 ? -0.824 -5.195 0.773 1 98.56 78 THR B N 1
ATOM 2215 C CA . THR B 1 78 ? 0.371 -5.996 1.015 1 98.56 78 THR B CA 1
ATOM 2216 C C . THR B 1 78 ? 1.613 -5.293 0.481 1 98.56 78 THR B C 1
ATOM 2218 O O . THR B 1 78 ? 1.59 -4.727 -0.616 1 98.56 78 THR B O 1
ATOM 2221 N N . ALA B 1 79 ? 2.641 -5.277 1.236 1 98.62 79 ALA B N 1
ATOM 2222 C CA . ALA B 1 79 ? 3.977 -4.902 0.781 1 98.62 79 ALA B CA 1
ATOM 2223 C C . ALA B 1 79 ? 4.887 -6.121 0.68 1 98.62 79 ALA B C 1
ATOM 2225 O O . ALA B 1 79 ? 4.859 -6.996 1.55 1 98.62 79 ALA B O 1
ATOM 2226 N N . LYS B 1 80 ? 5.633 -6.18 -0.416 1 97.5 80 LYS B N 1
ATOM 2227 C CA . LYS B 1 80 ? 6.535 -7.305 -0.635 1 97.5 80 LYS B CA 1
ATOM 2228 C C . LYS B 1 80 ? 7.949 -6.82 -0.95 1 97.5 80 LYS B C 1
ATOM 2230 O O . LYS B 1 80 ? 8.133 -5.73 -1.502 1 97.5 80 LYS B O 1
ATOM 2235 N N . GLY B 1 81 ? 8.93 -7.547 -0.554 1 96.5 81 GLY B N 1
ATOM 2236 C CA . GLY B 1 81 ? 10.32 -7.336 -0.943 1 96.5 81 GLY B CA 1
ATOM 2237 C C . GLY B 1 81 ? 10.797 -8.305 -2.006 1 96.5 81 GLY B C 1
ATOM 2238 O O . GLY B 1 81 ? 10.023 -9.141 -2.484 1 96.5 81 GLY B O 1
ATOM 2239 N N . PRO B 1 82 ? 12 -8.141 -2.447 1 94.5 82 PRO B N 1
ATOM 2240 C CA . PRO B 1 82 ? 12.547 -9.039 -3.467 1 94.5 82 PRO B CA 1
ATOM 2241 C C . PRO B 1 82 ? 12.609 -10.492 -3.006 1 94.5 82 PRO B C 1
ATOM 2243 O O . PRO B 1 82 ? 12.758 -10.758 -1.811 1 94.5 82 PRO B O 1
ATOM 2246 N N . ALA B 1 83 ? 12.422 -11.359 -3.982 1 90.12 83 ALA B N 1
ATOM 2247 C CA . ALA B 1 83 ? 12.531 -12.789 -3.713 1 90.12 83 ALA B CA 1
ATOM 2248 C C . ALA B 1 83 ? 13.977 -13.273 -3.857 1 90.12 83 ALA B C 1
ATOM 2250 O O . ALA B 1 83 ? 14.664 -12.914 -4.82 1 90.12 83 ALA B O 1
ATOM 2251 N N . VAL B 1 84 ? 14.422 -14.055 -2.9 1 86 84 VAL B N 1
ATOM 2252 C CA . VAL B 1 84 ? 15.734 -14.688 -2.949 1 86 84 VAL B CA 1
ATOM 2253 C C . VAL B 1 84 ? 15.625 -16.156 -2.525 1 86 84 VAL B C 1
ATOM 2255 O O . VAL B 1 84 ? 15.297 -16.453 -1.374 1 86 84 VAL B O 1
ATOM 2258 N N . GLY B 1 85 ? 15.953 -17.094 -3.457 1 83 85 GLY B N 1
ATOM 2259 C CA . GLY B 1 85 ? 15.938 -18.5 -3.131 1 83 85 GLY B CA 1
ATOM 2260 C C . GLY B 1 85 ? 14.578 -19 -2.68 1 83 85 GLY B C 1
ATOM 2261 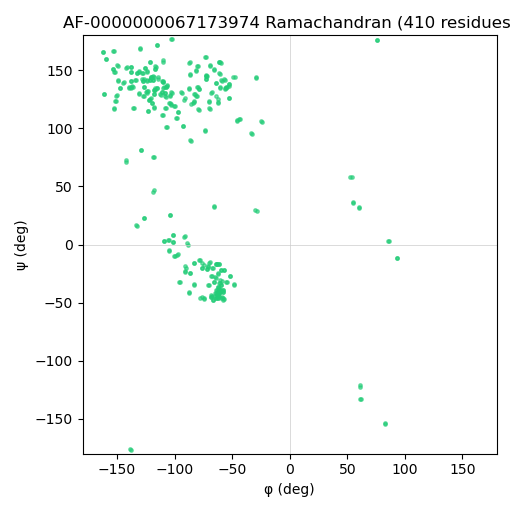O O . GLY B 1 85 ? 14.469 -19.766 -1.724 1 83 85 GLY B O 1
ATOM 2262 N N . GLY B 1 86 ? 13.57 -18.453 -3.176 1 87.12 86 GLY B N 1
ATOM 2263 C CA . GLY B 1 86 ? 12.227 -18.875 -2.834 1 87.12 86 GLY B CA 1
ATOM 2264 C C . GLY B 1 86 ? 11.688 -18.219 -1.573 1 87.12 86 GLY B C 1
ATOM 2265 O O . GLY B 1 86 ? 10.656 -18.641 -1.046 1 87.12 86 GLY B O 1
ATOM 2266 N N . THR B 1 87 ? 12.445 -17.344 -0.994 1 90.69 87 THR B N 1
ATOM 2267 C CA . THR B 1 87 ? 12.016 -16.609 0.184 1 90.69 87 THR B CA 1
ATOM 2268 C C . THR B 1 87 ? 11.797 -15.133 -0.162 1 90.69 87 THR B C 1
ATOM 2270 O O . THR B 1 87 ? 12.57 -14.539 -0.91 1 90.69 87 THR B O 1
ATOM 2273 N N . ARG B 1 88 ? 10.711 -14.602 0.451 1 94.31 88 ARG B N 1
ATOM 2274 C CA . ARG B 1 88 ? 10.359 -13.219 0.13 1 94.31 88 ARG B CA 1
ATOM 2275 C C . ARG B 1 88 ? 9.688 -12.539 1.312 1 94.31 88 ARG B C 1
ATOM 2277 O O . ARG B 1 88 ? 8.805 -13.117 1.952 1 94.31 88 ARG B O 1
ATOM 2284 N N . TYR B 1 89 ? 10.195 -11.281 1.757 1 96.25 89 TYR B N 1
ATOM 2285 C CA . TYR B 1 89 ? 9.469 -10.469 2.725 1 96.25 89 TYR B CA 1
ATOM 2286 C C . TYR B 1 89 ? 8.055 -10.188 2.244 1 96.25 89 TYR B C 1
ATOM 2288 O O . TYR B 1 89 ? 7.84 -9.836 1.081 1 96.25 89 TYR B O 1
ATOM 2296 N N . GLU B 1 90 ? 7.098 -10.32 3.09 1 97.38 90 GLU B N 1
ATOM 2297 C CA . GLU B 1 90 ? 5.703 -10.008 2.795 1 97.38 90 GLU B CA 1
ATOM 2298 C C . GLU B 1 90 ? 4.953 -9.578 4.055 1 97.38 90 GLU B C 1
ATOM 2300 O O . GLU B 1 90 ? 4.93 -10.312 5.047 1 97.38 90 GLU B O 1
ATOM 2305 N N . ALA B 1 91 ? 4.367 -8.453 4.074 1 97.75 91 ALA B N 1
ATOM 2306 C CA . ALA B 1 91 ? 3.521 -7.934 5.148 1 97.75 91 ALA B CA 1
ATOM 2307 C C . ALA B 1 91 ? 2.143 -7.547 4.621 1 97.75 91 ALA B C 1
ATOM 2309 O O . ALA B 1 91 ? 2.031 -6.809 3.639 1 97.75 91 ALA B O 1
ATOM 2310 N N . GLU B 1 92 ? 1.077 -8.016 5.301 1 97.5 92 GLU B N 1
ATOM 2311 C CA . GLU B 1 92 ? -0.285 -7.848 4.805 1 97.5 92 GLU B CA 1
ATOM 2312 C C . GLU B 1 92 ? -1.204 -7.293 5.891 1 97.5 92 GLU B C 1
ATOM 2314 O O . GLU B 1 92 ? -0.976 -7.523 7.082 1 97.5 92 GLU B O 1
ATOM 2319 N N . ARG B 1 93 ? -2.188 -6.539 5.457 1 96.88 93 ARG B N 1
ATOM 2320 C CA . ARG B 1 93 ? -3.229 -5.977 6.312 1 96.88 93 ARG B CA 1
ATOM 2321 C C . ARG B 1 93 ? -4.59 -6.043 5.629 1 96.88 93 ARG B C 1
ATOM 2323 O O . ARG B 1 93 ? -4.719 -5.707 4.453 1 96.88 93 ARG B O 1
ATOM 2330 N N . GLN B 1 94 ? -5.582 -6.449 6.391 1 97.81 94 GLN B N 1
ATOM 2331 C CA . GLN B 1 94 ? -6.938 -6.418 5.855 1 97.81 94 GLN B CA 1
ATOM 2332 C C . GLN B 1 94 ? -7.457 -4.988 5.758 1 97.81 94 GLN B C 1
ATOM 2334 O O . GLN B 1 94 ? -7.188 -4.164 6.633 1 97.81 94 GLN B O 1
ATOM 2339 N N . LEU B 1 95 ? -8.234 -4.738 4.734 1 98.12 95 LEU B N 1
ATOM 2340 C CA . LEU B 1 95 ? -8.938 -3.482 4.504 1 98.12 95 LEU B CA 1
ATOM 2341 C C . LEU B 1 95 ? -10.438 -3.709 4.422 1 98.12 95 LEU B C 1
ATOM 2343 O O . LEU B 1 95 ? -10.891 -4.828 4.168 1 98.12 95 LEU B O 1
ATOM 2347 N N . ASP B 1 96 ? -11.188 -2.605 4.707 1 97 96 ASP B N 1
ATOM 2348 C CA . ASP B 1 96 ? -12.57 -2.627 4.246 1 97 96 ASP B CA 1
ATOM 2349 C C . ASP B 1 96 ? -12.648 -2.957 2.756 1 97 96 ASP B C 1
ATOM 2351 O O . ASP B 1 96 ? -12.023 -2.283 1.934 1 97 96 ASP B O 1
ATOM 2355 N N . PRO B 1 97 ? -13.453 -4.012 2.428 1 97.19 97 PRO B N 1
ATOM 2356 C CA . PRO B 1 97 ? -13.484 -4.422 1.021 1 97.19 97 PRO B CA 1
ATOM 2357 C C . PRO B 1 97 ? -13.953 -3.303 0.092 1 97.19 97 PRO B C 1
ATOM 2359 O O . PRO B 1 97 ? -13.523 -3.232 -1.062 1 97.19 97 PRO B O 1
ATOM 2362 N N . LEU B 1 98 ? -14.836 -2.477 0.498 1 96.38 98 LEU B N 1
ATOM 2363 C CA . LEU B 1 98 ? -15.305 -1.368 -0.326 1 96.38 98 LEU B CA 1
ATOM 2364 C C . LEU B 1 98 ? -14.172 -0.398 -0.631 1 96.38 98 LEU B C 1
ATOM 2366 O O . LEU B 1 98 ? -14.016 0.052 -1.769 1 96.38 98 LEU B O 1
ATOM 2370 N N . VAL B 1 99 ? -13.344 -0.074 0.347 1 96.94 99 VAL B N 1
ATOM 2371 C CA . VAL B 1 99 ? -12.203 0.818 0.157 1 96.94 99 VAL B CA 1
ATOM 2372 C C . VAL B 1 99 ? -11.203 0.184 -0.809 1 96.94 99 VAL B C 1
ATOM 2374 O O . VAL B 1 99 ? -10.734 0.839 -1.739 1 96.94 99 VAL B O 1
ATOM 2377 N N . ALA B 1 100 ? -10.93 -1.081 -0.57 1 98.38 100 ALA B N 1
ATOM 2378 C CA . ALA B 1 100 ? -10.023 -1.791 -1.467 1 98.38 100 ALA B CA 1
ATOM 2379 C C . ALA B 1 100 ? -10.531 -1.757 -2.904 1 98.38 100 ALA B C 1
ATOM 2381 O O . ALA B 1 100 ? -9.773 -1.466 -3.832 1 98.38 100 ALA B O 1
ATOM 2382 N N . ALA B 1 101 ? -11.797 -2.033 -3.086 1 97.88 101 ALA B N 1
ATOM 2383 C CA . ALA B 1 101 ? -12.398 -2.064 -4.418 1 97.88 101 ALA B CA 1
ATOM 2384 C C . ALA B 1 101 ? -12.305 -0.699 -5.094 1 97.88 101 ALA B C 1
ATOM 2386 O O . ALA B 1 101 ? -12.016 -0.607 -6.289 1 97.88 101 ALA B O 1
ATOM 2387 N N . GLU B 1 102 ? -12.539 0.369 -4.375 1 97.44 102 GLU B N 1
ATOM 2388 C CA . GLU B 1 102 ? -12.469 1.72 -4.926 1 97.44 102 GLU B CA 1
ATOM 2389 C C . GLU B 1 102 ? -11.055 2.055 -5.387 1 97.44 102 GLU B C 1
ATOM 2391 O O . GLU B 1 102 ? -10.867 2.67 -6.438 1 97.44 102 GLU B O 1
ATOM 2396 N N . ILE B 1 103 ? -10.086 1.63 -4.633 1 98.38 103 ILE B N 1
ATOM 2397 C CA . ILE B 1 103 ? -8.703 1.88 -5.02 1 98.38 103 ILE B CA 1
ATOM 2398 C C . ILE B 1 103 ? -8.352 1.062 -6.262 1 98.38 103 ILE B C 1
ATOM 2400 O O . ILE B 1 103 ? -7.797 1.594 -7.223 1 98.38 103 ILE B O 1
ATOM 2404 N N . VAL B 1 104 ? -8.734 -0.202 -6.27 1 98.31 104 VAL B N 1
ATOM 2405 C CA . VAL B 1 104 ? -8.422 -1.081 -7.391 1 98.31 104 VAL B CA 1
ATOM 2406 C C . VAL B 1 104 ? -9.07 -0.543 -8.664 1 98.31 104 VAL B C 1
ATOM 2408 O O . VAL B 1 104 ? -8.438 -0.507 -9.727 1 98.31 104 VAL B O 1
ATOM 2411 N N . ARG B 1 105 ? -10.273 -0.076 -8.562 1 96.75 105 ARG B N 1
ATOM 2412 C CA . ARG B 1 105 ? -11.008 0.436 -9.711 1 96.75 105 ARG B CA 1
ATOM 2413 C C . ARG B 1 105 ? -10.305 1.641 -10.32 1 96.75 105 ARG B C 1
ATOM 2415 O O . ARG B 1 105 ? -10.406 1.882 -11.531 1 96.75 105 ARG B O 1
ATOM 2422 N N . ARG B 1 106 ? -9.539 2.338 -9.609 1 96.94 106 ARG B N 1
ATOM 2423 C CA . ARG B 1 106 ? -8.906 3.578 -10.047 1 96.94 106 ARG B CA 1
ATOM 2424 C C . ARG B 1 106 ? -7.453 3.346 -10.453 1 96.94 106 ARG B C 1
ATOM 2426 O O . ARG B 1 106 ? -6.801 4.242 -10.984 1 96.94 106 ARG B O 1
ATOM 2433 N N . ALA B 1 107 ? -6.941 2.176 -10.164 1 97.5 107 ALA B N 1
ATOM 2434 C CA . ALA B 1 107 ? -5.531 1.879 -10.406 1 97.5 107 ALA B CA 1
ATOM 2435 C C . ALA B 1 107 ? -5.289 1.535 -11.875 1 97.5 107 ALA B C 1
ATOM 2437 O O . ALA B 1 107 ? -6.18 1.015 -12.555 1 97.5 107 ALA B O 1
ATOM 2438 N N . GLU B 1 108 ? -4.109 1.777 -12.281 1 96.5 108 GLU B N 1
ATOM 2439 C CA . GLU B 1 108 ? -3.758 1.586 -13.688 1 96.5 108 GLU B CA 1
ATOM 2440 C C . GLU B 1 108 ? -3.307 0.153 -13.953 1 96.5 108 GLU B C 1
ATOM 2442 O O . GLU B 1 108 ? -3.641 -0.427 -14.992 1 96.5 108 GLU B O 1
ATOM 2447 N N . HIS B 1 109 ? -2.561 -0.447 -13.148 1 98.25 109 HIS B N 1
ATOM 2448 C CA . HIS B 1 109 ? -1.94 -1.75 -13.359 1 98.25 109 HIS B CA 1
ATOM 2449 C C . HIS B 1 109 ? -2.619 -2.824 -12.516 1 98.25 109 HIS B C 1
ATOM 2451 O O . HIS B 1 109 ? -2.312 -2.975 -11.328 1 98.25 109 HIS B O 1
ATOM 2457 N N . VAL B 1 110 ? -3.471 -3.594 -13.133 1 97.88 110 VAL B N 1
ATOM 2458 C CA . VAL B 1 110 ? -4.34 -4.527 -12.422 1 97.88 110 VAL B CA 1
ATOM 2459 C C . VAL B 1 110 ? -4.195 -5.922 -13.031 1 97.88 110 VAL B C 1
ATOM 2461 O O . VAL B 1 110 ? -4.066 -6.07 -14.242 1 97.88 110 VAL B O 1
ATOM 2464 N N . VAL B 1 111 ? -4.199 -6.953 -12.188 1 97.94 111 VAL B N 1
ATOM 2465 C CA . VAL B 1 111 ? -4.23 -8.359 -12.578 1 97.94 111 VAL B CA 1
ATOM 2466 C C . VAL B 1 111 ? -5.5 -9.016 -12.047 1 97.94 111 VAL B C 1
ATOM 2468 O O . VAL B 1 111 ? -5.895 -8.789 -10.906 1 97.94 111 VAL B O 1
ATOM 2471 N N . ALA B 1 112 ? -6.16 -9.734 -12.852 1 97.25 112 ALA B N 1
ATOM 2472 C CA . ALA B 1 112 ? -7.305 -10.547 -12.445 1 97.25 112 ALA B CA 1
ATOM 2473 C C . ALA B 1 112 ? -7.047 -12.031 -12.703 1 97.25 112 ALA B C 1
ATOM 2475 O O . ALA B 1 112 ? -6.465 -12.398 -13.734 1 97.25 112 ALA B O 1
ATOM 2476 N N . LYS B 1 113 ? -7.504 -12.828 -11.797 1 97.62 113 LYS B N 1
ATOM 2477 C CA . LYS B 1 113 ? -7.293 -14.266 -11.945 1 97.62 113 LYS B CA 1
ATOM 2478 C C . LYS B 1 113 ? -8.297 -15.062 -11.109 1 97.62 113 LYS B C 1
ATOM 2480 O O . LYS B 1 113 ? -8.922 -14.516 -10.195 1 97.62 113 LYS B O 1
ATOM 2485 N N . ILE B 1 114 ? -8.461 -16.297 -11.477 1 96.69 114 ILE B N 1
ATOM 2486 C CA . ILE B 1 114 ? -9.203 -17.266 -10.672 1 96.69 114 ILE B CA 1
ATOM 2487 C C . ILE B 1 114 ? -8.227 -18.203 -9.977 1 96.69 114 ILE B C 1
ATOM 2489 O O . ILE B 1 114 ? -7.352 -18.781 -10.625 1 96.69 114 ILE B O 1
ATOM 2493 N N . ARG B 1 115 ? -8.406 -18.312 -8.688 1 98.19 115 ARG B N 1
ATOM 2494 C CA . ARG B 1 115 ? -7.516 -19.188 -7.922 1 98.19 115 ARG B CA 1
ATOM 2495 C C . ARG B 1 115 ? -8.25 -20.438 -7.457 1 98.19 115 ARG B C 1
ATOM 2497 O O . ARG B 1 115 ? -9.336 -20.359 -6.879 1 98.19 115 ARG B O 1
ATOM 2504 N N . TYR B 1 116 ? -7.578 -21.531 -7.746 1 97.38 116 TYR B N 1
ATOM 2505 C CA . TYR B 1 116 ? -8.016 -22.828 -7.273 1 97.38 116 TYR B CA 1
ATOM 2506 C C . TYR B 1 116 ? -7.078 -23.375 -6.199 1 97.38 116 TYR B C 1
ATOM 2508 O O . TYR B 1 116 ? -5.859 -23.266 -6.324 1 97.38 116 TYR B O 1
ATOM 2516 N N . SER B 1 117 ? -7.613 -23.891 -5.164 1 96.06 117 SER B N 1
ATOM 2517 C CA . SER B 1 117 ? -6.824 -24.531 -4.113 1 96.06 117 SER B CA 1
ATOM 2518 C C . SER B 1 117 ? -6.973 -26.047 -4.148 1 96.06 117 SER B C 1
ATOM 2520 O O . SER B 1 117 ? -8.07 -26.562 -4.355 1 96.06 117 SER B O 1
ATOM 2522 N N . MET B 1 118 ? -5.867 -26.703 -3.996 1 92.38 118 MET B N 1
ATOM 2523 C CA . MET B 1 118 ? -5.918 -28.156 -4.027 1 92.38 118 MET B CA 1
ATOM 2524 C C . MET B 1 118 ? -4.832 -28.766 -3.145 1 92.38 118 MET B C 1
ATOM 2526 O O . MET B 1 118 ? -3.816 -28.125 -2.877 1 92.38 118 MET B O 1
ATOM 2530 N N . TRP B 1 119 ? -5.062 -29.906 -2.693 1 91.94 119 TRP B N 1
ATOM 2531 C CA . TRP B 1 119 ? -4.078 -30.672 -1.946 1 91.94 119 TRP B CA 1
ATOM 2532 C C . TRP B 1 119 ? -3.49 -31.781 -2.809 1 91.94 119 TRP B C 1
ATOM 2534 O O . TRP B 1 119 ? -4.227 -32.594 -3.387 1 91.94 119 TRP B O 1
ATOM 2544 N N . LEU B 1 120 ? -2.238 -31.781 -2.973 1 90 120 LEU B N 1
ATOM 2545 C CA . LEU B 1 120 ? -1.521 -32.844 -3.666 1 90 120 LEU B CA 1
ATOM 2546 C C . LEU B 1 120 ? -0.443 -33.438 -2.77 1 90 120 LEU B C 1
ATOM 2548 O O . LEU B 1 120 ? 0.514 -32.75 -2.396 1 90 120 LEU B O 1
ATOM 2552 N N . GLY B 1 121 ? -0.627 -34.719 -2.434 1 86.81 121 GLY B N 1
ATOM 2553 C CA . GLY B 1 121 ? 0.272 -35.312 -1.456 1 86.81 121 GLY B CA 1
ATOM 2554 C C . GLY B 1 121 ? 0.223 -34.625 -0.107 1 86.81 121 GLY B C 1
ATOM 2555 O O . GLY B 1 121 ? -0.846 -34.5 0.494 1 86.81 121 GLY B O 1
ATOM 2556 N N . GLU B 1 122 ? 1.428 -34.125 0.295 1 88.31 122 GLU B N 1
ATOM 2557 C CA . GLU B 1 122 ? 1.521 -33.5 1.612 1 88.31 122 GLU B CA 1
ATOM 2558 C C . GLU B 1 122 ? 1.515 -31.969 1.505 1 88.31 122 GLU B C 1
ATOM 2560 O O . GLU B 1 122 ? 1.599 -31.281 2.518 1 88.31 122 GLU B O 1
ATOM 2565 N N . ASP B 1 123 ? 1.376 -31.531 0.249 1 93.06 123 ASP B N 1
ATOM 2566 C CA . ASP B 1 123 ? 1.525 -30.094 0.076 1 93.06 123 ASP B CA 1
ATOM 2567 C C . ASP B 1 123 ? 0.214 -29.453 -0.381 1 93.06 123 ASP B C 1
ATOM 2569 O O . ASP B 1 123 ? -0.557 -30.078 -1.12 1 93.06 123 ASP B O 1
ATOM 2573 N N . GLY B 1 124 ? -0.028 -28.266 0.139 1 93.56 124 GLY B N 1
ATOM 2574 C CA . GLY B 1 124 ? -1.057 -27.422 -0.443 1 93.56 124 GLY B CA 1
ATOM 2575 C C . GLY B 1 124 ? -0.573 -26.641 -1.649 1 93.56 124 GLY B C 1
ATOM 2576 O O . GLY B 1 124 ? 0.499 -26.031 -1.612 1 93.56 124 GLY B O 1
ATOM 2577 N N . TRP B 1 125 ? -1.398 -26.75 -2.742 1 95.88 125 TRP B N 1
ATOM 2578 C CA . TRP B 1 125 ? -1.084 -26.031 -3.977 1 95.88 125 TRP B CA 1
ATOM 2579 C C . TRP B 1 125 ? -2.174 -25.016 -4.312 1 95.88 125 TRP B C 1
ATOM 2581 O O . TRP B 1 125 ? -3.334 -25.203 -3.934 1 95.88 125 TRP B O 1
ATOM 2591 N N . ILE B 1 126 ? -1.76 -24.031 -4.949 1 97.25 126 ILE B N 1
ATOM 2592 C CA . ILE B 1 126 ? -2.703 -23.109 -5.586 1 97.25 126 ILE B CA 1
ATOM 2593 C C . ILE B 1 126 ? -2.432 -23.047 -7.086 1 97.25 126 ILE B C 1
ATOM 2595 O O . ILE B 1 126 ? -1.277 -23.109 -7.516 1 97.25 126 ILE B O 1
ATOM 2599 N N . VAL B 1 127 ? -3.498 -22.969 -7.824 1 97.94 127 VAL B N 1
ATOM 2600 C CA . VAL B 1 127 ? -3.404 -22.766 -9.266 1 97.94 127 VAL B CA 1
ATOM 2601 C C . VAL B 1 127 ? -4.141 -21.484 -9.648 1 97.94 127 VAL B C 1
ATOM 2603 O O . VAL B 1 127 ? -5.316 -21.312 -9.32 1 97.94 127 VAL B O 1
ATOM 2606 N N . ASP B 1 128 ? -3.453 -20.625 -10.305 1 98.44 128 ASP B N 1
ATOM 2607 C CA . ASP B 1 128 ? -4.008 -19.359 -10.75 1 98.44 128 ASP B CA 1
ATOM 2608 C C . ASP B 1 128 ? -4.219 -19.359 -12.266 1 98.44 128 ASP B C 1
ATOM 2610 O O . ASP B 1 128 ? -3.262 -19.5 -13.031 1 98.44 128 ASP B O 1
ATOM 2614 N N . ARG B 1 129 ? -5.457 -19.234 -12.68 1 97.5 129 ARG B N 1
ATOM 2615 C CA . ARG B 1 129 ? -5.781 -18.984 -14.078 1 97.5 129 ARG B CA 1
ATOM 2616 C C . ARG B 1 129 ? -6.008 -17.484 -14.328 1 97.5 129 ARG B C 1
ATOM 2618 O O . ARG B 1 129 ? -7 -16.922 -13.875 1 97.5 129 ARG B O 1
ATOM 2625 N N . PHE B 1 130 ? -5.148 -16.922 -15.086 1 98 130 PHE B N 1
ATOM 2626 C CA . PHE B 1 130 ? -5.18 -15.484 -15.273 1 98 130 PHE B CA 1
ATOM 2627 C C . PHE B 1 130 ? -6.23 -15.094 -16.312 1 98 130 PHE B C 1
ATOM 2629 O O . PHE B 1 130 ? -6.512 -15.859 -17.234 1 98 130 PHE B O 1
ATOM 2636 N N . LEU B 1 131 ? -6.801 -13.922 -16.156 1 96.12 131 LEU B N 1
ATOM 2637 C CA . LEU B 1 131 ? -7.855 -13.398 -17.031 1 96.12 131 LEU B CA 1
ATOM 2638 C C . LEU B 1 131 ? -7.375 -12.164 -17.781 1 96.12 131 LEU B C 1
ATOM 2640 O O . LEU B 1 131 ? -6.273 -11.664 -17.531 1 96.12 131 LEU B O 1
ATOM 2644 N N . GLY B 1 132 ? -8.219 -11.719 -18.734 1 94.44 132 GLY B N 1
ATOM 2645 C CA . GLY B 1 132 ? -7.93 -10.492 -19.469 1 94.44 132 GLY B CA 1
ATOM 2646 C C . GLY B 1 132 ? -6.633 -10.562 -20.25 1 94.44 132 GLY B C 1
ATOM 2647 O O . GLY B 1 132 ? -6.398 -11.523 -21 1 94.44 132 GLY B O 1
ATOM 2648 N N . GLY B 1 133 ? -5.816 -9.469 -20.109 1 96.25 133 GLY B N 1
ATOM 2649 C CA . GLY B 1 133 ? -4.594 -9.359 -20.875 1 96.25 133 GLY B CA 1
ATOM 2650 C C . GLY B 1 133 ? -3.586 -10.445 -20.562 1 96.25 133 GLY B C 1
ATOM 2651 O O . GLY B 1 133 ? -2.67 -10.703 -21.344 1 96.25 133 GLY B O 1
ATOM 2652 N N . ASN B 1 134 ? -3.75 -11.117 -19.484 1 98.19 134 ASN B N 1
ATOM 2653 C CA . ASN B 1 134 ? -2.77 -12.117 -19.078 1 98.19 134 ASN B CA 1
ATOM 2654 C C . ASN B 1 134 ? -3.205 -13.523 -19.484 1 98.19 134 ASN B C 1
ATOM 2656 O O . ASN B 1 134 ? -2.455 -14.484 -19.312 1 98.19 134 ASN B O 1
ATOM 2660 N N . ALA B 1 135 ? -4.395 -13.609 -19.938 1 96.31 135 ALA B N 1
ATOM 2661 C CA . ALA B 1 135 ? -4.77 -14.875 -20.562 1 96.31 135 ALA B CA 1
ATOM 2662 C C . ALA B 1 135 ? -3.865 -15.195 -21.75 1 96.31 135 ALA B C 1
ATOM 2664 O O . ALA B 1 135 ? -3.432 -14.289 -22.469 1 96.31 135 ALA B O 1
ATOM 2665 N N . PRO B 1 136 ? -3.543 -16.5 -21.859 1 97.56 136 PRO B N 1
ATOM 2666 C CA . PRO B 1 136 ? -4.086 -17.703 -21.25 1 97.56 136 PRO B CA 1
ATOM 2667 C C . PRO B 1 136 ? -3.199 -18.25 -20.125 1 97.56 136 PRO B C 1
ATOM 2669 O O . PRO B 1 136 ? -3.141 -19.469 -19.906 1 97.56 136 PRO B O 1
ATOM 2672 N N . LEU B 1 137 ? -2.432 -17.438 -19.516 1 98.69 137 LEU B N 1
ATOM 2673 C CA . LEU B 1 137 ? -1.444 -17.844 -18.516 1 98.69 137 LEU B CA 1
ATOM 2674 C C . LEU B 1 137 ? -2.102 -18.625 -17.391 1 98.69 137 LEU B C 1
ATOM 2676 O O . LEU B 1 137 ? -3.15 -18.234 -16.875 1 98.69 137 LEU B O 1
ATOM 2680 N N . VAL B 1 138 ? -1.485 -19.766 -17 1 98.69 138 VAL B N 1
ATOM 2681 C CA . VAL B 1 138 ? -1.824 -20.547 -15.812 1 98.69 138 VAL B CA 1
ATOM 2682 C C . VAL B 1 138 ? -0.56 -20.859 -15.016 1 98.69 138 VAL B C 1
ATOM 2684 O O . VAL B 1 138 ? 0.44 -21.312 -15.57 1 98.69 138 VAL B O 1
ATOM 2687 N N . LEU B 1 139 ? -0.598 -20.594 -13.75 1 98.75 139 LEU B N 1
ATOM 2688 C CA . LEU B 1 139 ? 0.534 -20.844 -12.859 1 98.75 139 LEU B CA 1
ATOM 2689 C C . LEU B 1 139 ? 0.116 -21.703 -11.672 1 98.75 139 LEU B C 1
ATOM 2691 O O . LEU B 1 139 ? -1.028 -21.625 -11.219 1 98.75 139 LEU B O 1
ATOM 2695 N N . ALA B 1 140 ? 1.025 -22.422 -11.164 1 98.25 140 ALA B N 1
ATOM 2696 C CA . ALA B 1 140 ? 0.857 -23.125 -9.898 1 98.25 140 ALA B CA 1
ATOM 2697 C C . ALA B 1 140 ? 1.896 -22.688 -8.875 1 98.25 140 ALA B C 1
ATOM 2699 O O . ALA B 1 140 ? 3.045 -22.406 -9.227 1 98.25 140 ALA B O 1
ATOM 2700 N N . GLU B 1 141 ? 1.504 -22.625 -7.676 1 97.62 141 GLU B N 1
ATOM 2701 C CA . GLU B 1 141 ? 2.41 -22.297 -6.586 1 97.62 141 GLU B CA 1
ATOM 2702 C C . GLU B 1 141 ? 2.236 -23.25 -5.406 1 97.62 141 GLU B C 1
ATOM 2704 O O . GLU B 1 141 ? 1.123 -23.688 -5.117 1 97.62 141 GLU B O 1
ATOM 2709 N N . VAL B 1 142 ? 3.279 -23.594 -4.801 1 97.06 142 VAL B N 1
ATOM 2710 C CA . VAL B 1 142 ? 3.291 -24.297 -3.523 1 97.06 142 VAL B CA 1
ATOM 2711 C C . VAL B 1 142 ? 3.973 -23.438 -2.461 1 97.06 142 VAL B C 1
ATOM 2713 O O . VAL B 1 142 ? 5.012 -22.828 -2.723 1 97.06 142 VAL B O 1
ATOM 2716 N N . GLU B 1 143 ? 3.311 -23.297 -1.356 1 94.38 143 GLU B N 1
ATOM 2717 C CA . GLU B 1 143 ? 3.844 -22.516 -0.252 1 94.38 143 GLU B CA 1
ATOM 2718 C C . GLU B 1 143 ? 3.92 -23.328 1.031 1 94.38 143 GLU B C 1
ATOM 2720 O O . GLU B 1 143 ? 3.037 -24.141 1.304 1 94.38 143 GLU B O 1
ATOM 2725 N N . ARG B 1 144 ? 4.984 -23.125 1.787 1 93.94 144 ARG B N 1
ATOM 2726 C CA . ARG B 1 144 ? 5.164 -23.75 3.092 1 93.94 144 ARG B CA 1
ATOM 2727 C C . ARG B 1 144 ? 5.543 -22.719 4.148 1 93.94 144 ARG B C 1
ATOM 2729 O O . ARG B 1 144 ? 5.734 -21.547 3.836 1 93.94 144 ARG B O 1
ATOM 2736 N N . GLY B 1 145 ? 5.508 -23.125 5.434 1 91.31 145 GLY B N 1
ATOM 2737 C CA . GLY B 1 145 ? 5.9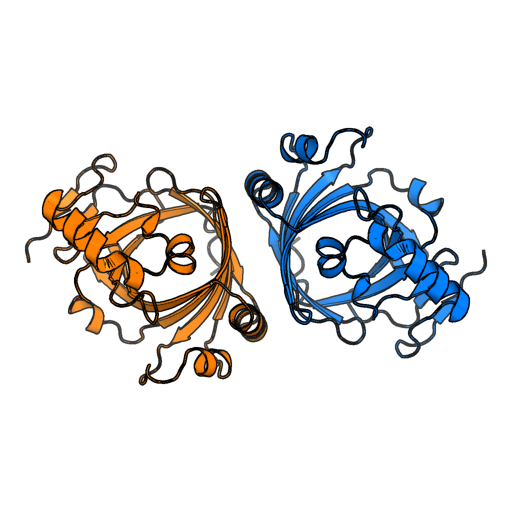34 -22.25 6.52 1 91.31 145 GLY B CA 1
ATOM 2738 C C . GLY B 1 145 ? 7.434 -22.016 6.531 1 91.31 145 GLY B C 1
ATOM 2739 O O . GLY B 1 145 ? 7.914 -21.109 7.207 1 91.31 145 GLY B O 1
ATOM 2740 N N . GLY B 1 146 ? 8.148 -22.844 5.812 1 92 146 GLY B N 1
ATOM 2741 C CA . GLY B 1 146 ? 9.586 -22.75 5.613 1 92 146 GLY B CA 1
ATOM 2742 C C . GLY B 1 146 ? 10.008 -23.016 4.184 1 92 146 GLY B C 1
ATOM 2743 O O . GLY B 1 146 ? 9.164 -23.188 3.301 1 92 146 GLY B O 1
ATOM 2744 N N . PRO B 1 147 ? 11.281 -23.016 3.969 1 93.12 147 PRO B N 1
ATOM 2745 C CA . PRO B 1 147 ? 11.758 -23.219 2.598 1 93.12 147 PRO B CA 1
ATOM 2746 C C . PRO B 1 147 ? 11.164 -24.469 1.949 1 93.12 147 PRO B C 1
ATOM 2748 O O . PRO B 1 147 ? 11.047 -25.516 2.602 1 93.12 147 PRO B O 1
ATOM 2751 N N . VAL B 1 148 ? 10.805 -24.406 0.778 1 95.62 148 VAL B N 1
ATOM 2752 C CA . VAL B 1 148 ? 10.188 -25.516 0.053 1 95.62 148 VAL B CA 1
ATOM 2753 C C . VAL B 1 148 ? 11.273 -26.406 -0.546 1 95.62 148 VAL B C 1
ATOM 2755 O O . VAL B 1 148 ? 11.68 -26.203 -1.693 1 95.62 148 VAL B O 1
ATOM 2758 N N . VAL B 1 149 ? 11.68 -27.359 0.206 1 95.19 149 VAL B N 1
ATOM 2759 C CA . VAL B 1 149 ? 12.742 -28.266 -0.225 1 95.19 149 VAL B CA 1
ATOM 2760 C C . VAL B 1 149 ? 12.156 -29.641 -0.499 1 95.19 149 VAL B C 1
ATOM 2762 O O . VAL B 1 149 ? 11.07 -29.984 -0.012 1 95.19 149 VAL B O 1
ATOM 2765 N N . ASP B 1 150 ? 12.875 -30.438 -1.299 1 95.38 150 ASP B N 1
ATOM 2766 C CA . ASP B 1 150 ? 12.539 -31.828 -1.561 1 95.38 150 ASP B CA 1
ATOM 2767 C C . ASP B 1 150 ? 11.094 -31.969 -2.023 1 95.38 150 ASP B C 1
ATOM 2769 O O . ASP B 1 150 ? 10.328 -32.75 -1.463 1 95.38 150 ASP B O 1
ATOM 2773 N N . LEU B 1 151 ? 10.844 -31.281 -3.104 1 96.06 151 LEU B N 1
ATOM 2774 C CA . LEU B 1 151 ? 9.469 -31.125 -3.555 1 96.06 151 LEU B CA 1
ATOM 2775 C C . LEU B 1 151 ? 9.109 -32.188 -4.582 1 96.06 151 LEU B C 1
ATOM 2777 O O . LEU B 1 151 ? 9.891 -32.469 -5.492 1 96.06 151 LEU B O 1
ATOM 2781 N N . ALA B 1 152 ? 7.953 -32.844 -4.379 1 95.56 152 ALA B N 1
ATOM 2782 C CA . ALA B 1 152 ? 7.324 -33.625 -5.445 1 95.56 152 ALA B CA 1
ATOM 2783 C C . ALA B 1 152 ? 6.57 -32.719 -6.41 1 95.56 152 ALA B C 1
ATOM 2785 O O . ALA B 1 152 ? 5.586 -32.094 -6.027 1 95.56 152 ALA B O 1
ATOM 2786 N N . ILE B 1 153 ? 7.004 -32.688 -7.629 1 96.25 153 ILE B N 1
ATOM 2787 C CA . ILE B 1 153 ? 6.473 -31.734 -8.602 1 96.25 153 ILE B CA 1
ATOM 2788 C C . ILE B 1 153 ? 5.453 -32.438 -9.5 1 96.25 153 ILE B C 1
ATOM 2790 O O . ILE B 1 153 ? 5.789 -33.406 -10.211 1 96.25 153 ILE B O 1
ATOM 2794 N N . PRO B 1 154 ? 4.27 -31.969 -9.461 1 96.06 154 PRO B N 1
ATOM 2795 C CA . PRO B 1 154 ? 3.244 -32.594 -10.305 1 96.06 154 PRO B CA 1
ATOM 2796 C C . PRO B 1 154 ? 3.584 -32.5 -11.797 1 96.06 154 PRO B C 1
ATOM 2798 O O . PRO B 1 154 ? 4.246 -31.562 -12.234 1 96.06 154 PRO B O 1
ATOM 2801 N N . ALA B 1 155 ? 2.992 -33.438 -12.609 1 94.88 155 ALA B N 1
ATOM 2802 C CA . ALA B 1 155 ? 3.314 -33.562 -14.023 1 94.88 155 ALA B CA 1
ATOM 2803 C C . ALA B 1 155 ? 2.84 -32.344 -14.812 1 94.88 155 ALA B C 1
ATOM 2805 O O . ALA B 1 155 ? 3.43 -32 -15.836 1 94.88 155 ALA B O 1
ATOM 2806 N N . PHE B 1 156 ? 1.829 -31.703 -14.344 1 96.25 156 PHE B N 1
ATOM 2807 C CA . PHE B 1 156 ? 1.285 -30.594 -15.102 1 96.25 156 PHE B CA 1
ATOM 2808 C C . PHE B 1 156 ? 2.152 -29.344 -14.93 1 96.25 156 PHE B C 1
ATOM 2810 O O . PHE B 1 156 ? 1.964 -28.344 -15.633 1 96.25 156 PHE B O 1
ATOM 2817 N N . CYS B 1 157 ? 3.072 -29.344 -13.945 1 97.44 157 CYS B N 1
ATOM 2818 C CA . CYS B 1 157 ? 4.055 -28.281 -13.82 1 97.44 157 CYS B CA 1
ATOM 2819 C C . CYS B 1 157 ? 5.133 -28.391 -14.891 1 97.44 157 CYS B C 1
ATOM 2821 O O . CYS B 1 157 ? 6.125 -29.094 -14.703 1 97.44 157 CYS B O 1
ATOM 2823 N N . VAL B 1 158 ? 4.988 -27.656 -15.914 1 97.38 158 VAL B N 1
ATOM 2824 C CA . VAL B 1 158 ? 5.797 -27.828 -17.109 1 97.38 158 VAL B CA 1
ATOM 2825 C C . VAL B 1 158 ? 7.211 -27.297 -16.859 1 97.38 158 VAL B C 1
ATOM 2827 O O . VAL B 1 158 ? 8.188 -27.953 -17.25 1 97.38 158 VAL B O 1
ATOM 2830 N N . SER B 1 159 ? 7.336 -26.188 -16.312 1 98.06 159 SER B N 1
ATOM 2831 C CA . SER B 1 159 ? 8.609 -25.547 -16.016 1 98.06 159 SER B CA 1
ATOM 2832 C C . SER B 1 159 ? 8.516 -24.672 -14.773 1 98.06 159 SER B C 1
ATOM 2834 O O . SER B 1 159 ? 7.496 -24.031 -14.539 1 98.06 159 SER B O 1
ATOM 2836 N N . GLU B 1 160 ? 9.578 -24.719 -13.992 1 97.5 160 GLU B N 1
ATOM 2837 C CA . GLU B 1 160 ? 9.641 -23.844 -12.828 1 97.5 160 GLU B CA 1
ATOM 2838 C C . GLU B 1 160 ? 10.023 -22.422 -13.219 1 97.5 160 GLU B C 1
ATOM 2840 O O . GLU B 1 160 ? 10.93 -22.219 -14.031 1 97.5 160 GLU B O 1
ATOM 2845 N N . VAL B 1 161 ? 9.273 -21.469 -12.656 1 97.12 161 VAL B N 1
ATOM 2846 C CA . VAL B 1 161 ? 9.508 -20.078 -12.992 1 97.12 161 VAL B CA 1
ATOM 2847 C C . VAL B 1 161 ? 9.711 -19.25 -11.719 1 97.12 161 VAL B C 1
ATOM 2849 O O . VAL B 1 161 ? 9.461 -18.047 -11.695 1 97.12 161 VAL B O 1
ATOM 2852 N N . SER B 1 162 ? 10.102 -19.875 -10.602 1 95.19 162 SER B N 1
ATOM 2853 C CA . SER B 1 162 ? 10.289 -19.25 -9.305 1 95.19 162 SER B CA 1
ATOM 2854 C C . SER B 1 162 ? 11.242 -18.062 -9.391 1 95.19 162 SER B C 1
ATOM 2856 O O . SER B 1 162 ? 11.109 -17.094 -8.656 1 95.19 162 SER B O 1
ATOM 2858 N N . GLU B 1 163 ? 12.188 -18.156 -10.273 1 92.38 163 GLU B N 1
ATOM 2859 C CA . GLU B 1 163 ? 13.242 -17.141 -10.352 1 92.38 163 GLU B CA 1
ATOM 2860 C C . GLU B 1 163 ? 13.094 -16.297 -11.602 1 92.38 163 GLU B C 1
ATOM 2862 O O . GLU B 1 163 ? 14.016 -15.562 -11.977 1 92.38 163 GLU B O 1
ATOM 2867 N N . ASP B 1 164 ? 12.086 -16.516 -12.352 1 94.69 164 ASP B N 1
ATOM 2868 C CA . ASP B 1 164 ? 11.797 -15.711 -13.539 1 94.69 164 ASP B CA 1
ATOM 2869 C C . ASP B 1 164 ? 10.852 -14.562 -13.203 1 94.69 164 ASP B C 1
ATOM 2871 O O . ASP B 1 164 ? 9.633 -14.75 -13.141 1 94.69 164 ASP B O 1
ATOM 2875 N N . ASP B 1 165 ? 11.336 -13.367 -13.055 1 94.31 165 ASP B N 1
ATOM 2876 C CA . ASP B 1 165 ? 10.609 -12.195 -12.586 1 94.31 165 ASP B CA 1
ATOM 2877 C C . ASP B 1 165 ? 9.43 -11.883 -13.5 1 94.31 165 ASP B C 1
ATOM 2879 O O . ASP B 1 165 ? 8.453 -11.258 -13.07 1 94.31 165 ASP B O 1
ATOM 2883 N N . ARG B 1 166 ? 9.508 -12.391 -14.773 1 96.94 166 ARG B N 1
ATOM 2884 C CA . ARG B 1 166 ? 8.43 -12.109 -15.719 1 96.94 166 ARG B CA 1
ATOM 2885 C C . ARG B 1 166 ? 7.121 -12.734 -15.258 1 96.94 166 ARG B C 1
ATOM 2887 O O . ARG B 1 166 ? 6.043 -12.328 -15.695 1 96.94 166 ARG B O 1
ATOM 2894 N N . PHE B 1 167 ? 7.199 -13.672 -14.336 1 97.5 167 PHE B N 1
ATOM 2895 C CA . PHE B 1 167 ? 6 -14.406 -13.953 1 97.5 167 PHE B CA 1
ATOM 2896 C C . PHE B 1 167 ? 5.492 -13.945 -12.594 1 97.5 167 PHE B C 1
ATOM 2898 O O . PHE B 1 167 ? 4.559 -14.531 -12.039 1 97.5 167 PHE B O 1
ATOM 2905 N N . ARG B 1 168 ? 6.117 -12.945 -12.016 1 96.88 168 ARG B N 1
ATOM 2906 C CA . ARG B 1 168 ? 5.551 -12.305 -10.828 1 96.88 168 ARG B CA 1
ATOM 2907 C C . ARG B 1 168 ? 4.34 -11.453 -11.188 1 96.88 168 ARG B C 1
ATOM 2909 O O . ARG B 1 168 ? 4.332 -10.781 -12.227 1 96.88 168 ARG B O 1
ATOM 2916 N N . ASN B 1 169 ? 3.385 -11.422 -10.297 1 98.06 169 ASN B N 1
ATOM 2917 C CA . ASN B 1 169 ? 2.16 -10.688 -10.578 1 98.06 169 ASN B CA 1
ATOM 2918 C C . ASN B 1 169 ? 2.445 -9.211 -10.836 1 98.06 169 ASN B C 1
ATOM 2920 O O . ASN B 1 169 ? 1.787 -8.586 -11.672 1 98.06 169 ASN B O 1
ATOM 2924 N N . GLU B 1 170 ? 3.371 -8.656 -10.062 1 97.62 170 GLU B N 1
ATOM 2925 C CA . GLU B 1 170 ? 3.674 -7.238 -10.258 1 97.62 170 GLU B CA 1
ATOM 2926 C C . GLU B 1 170 ? 4.23 -6.98 -11.656 1 97.62 170 GLU B C 1
ATOM 2928 O O . GLU B 1 170 ? 3.961 -5.934 -12.25 1 97.62 170 GLU B O 1
ATOM 2933 N N . TYR B 1 171 ? 5.047 -7.879 -12.258 1 97.44 171 TYR B N 1
ATOM 2934 C CA . TYR B 1 171 ? 5.504 -7.758 -13.633 1 97.44 171 TYR B CA 1
ATOM 2935 C C . TYR B 1 171 ? 4.344 -7.906 -14.609 1 97.44 171 TYR B C 1
ATOM 2937 O O . TYR B 1 171 ? 4.176 -7.09 -15.516 1 97.44 171 TYR B O 1
ATOM 2945 N N . LEU B 1 172 ? 3.516 -8.906 -14.43 1 98.56 172 LEU B N 1
ATOM 2946 C CA . LEU B 1 172 ? 2.393 -9.227 -15.305 1 98.56 172 LEU B CA 1
ATOM 2947 C C . LEU B 1 172 ? 1.402 -8.07 -15.367 1 98.56 172 LEU B C 1
ATOM 2949 O O . LEU B 1 172 ? 0.748 -7.867 -16.391 1 98.56 172 LEU B O 1
ATOM 2953 N N . ALA B 1 173 ? 1.292 -7.312 -14.281 1 98.31 173 ALA B N 1
ATOM 2954 C CA . ALA B 1 173 ? 0.396 -6.16 -14.25 1 98.31 173 ALA B CA 1
ATOM 2955 C C . ALA B 1 173 ? 0.855 -5.082 -15.227 1 98.31 173 ALA B C 1
ATOM 2957 O O . ALA B 1 173 ? 0.032 -4.379 -15.82 1 98.31 173 ALA B O 1
ATOM 2958 N N . PHE B 1 174 ? 2.146 -5.012 -15.391 1 97.44 174 PHE B N 1
ATOM 2959 C CA . PHE B 1 174 ? 2.713 -3.971 -16.234 1 97.44 174 PHE B CA 1
ATOM 2960 C C . PHE B 1 174 ? 2.957 -4.496 -17.641 1 97.44 174 PHE B C 1
ATOM 2962 O O . PHE B 1 174 ? 2.92 -3.734 -18.609 1 97.44 174 PHE B O 1
ATOM 2969 N N . GLN B 1 175 ? 3.27 -5.754 -17.797 1 97.75 175 GLN B N 1
ATOM 2970 C CA . GLN B 1 175 ? 3.543 -6.438 -19.047 1 97.75 175 GLN B CA 1
ATOM 2971 C C . GLN B 1 175 ? 2.732 -7.723 -19.172 1 97.75 175 GLN B C 1
ATOM 2973 O O . GLN B 1 175 ? 3.256 -8.812 -18.938 1 97.75 175 GLN B O 1
ATOM 2978 N N . PRO B 1 176 ? 1.519 -7.562 -19.562 1 98.44 176 PRO B N 1
ATOM 2979 C CA . PRO B 1 176 ? 0.613 -8.711 -19.562 1 98.44 176 PRO B CA 1
ATOM 2980 C C . PRO B 1 176 ? 1.143 -9.875 -20.406 1 98.44 176 PRO B C 1
ATOM 2982 O O . PRO B 1 176 ? 1.727 -9.656 -21.469 1 98.44 176 PRO B O 1
ATOM 2985 N N . PHE B 1 177 ? 0.941 -11.031 -19.969 1 98.69 177 PHE B N 1
ATOM 2986 C CA . PHE B 1 177 ? 1.466 -12.258 -20.547 1 98.69 177 PHE B CA 1
ATOM 2987 C C . PHE B 1 177 ? 1.016 -12.398 -22 1 98.69 177 PHE B C 1
ATOM 2989 O O . PHE B 1 177 ? 1.776 -12.867 -22.844 1 98.69 177 PHE B O 1
ATOM 2996 N N . GLY B 1 178 ? -0.211 -12.031 -22.25 1 98.31 178 GLY B N 1
ATOM 2997 C CA . GLY B 1 178 ? -0.744 -12.141 -23.609 1 98.31 178 GLY B CA 1
ATOM 2998 C C . GLY B 1 178 ? 0.143 -11.492 -24.656 1 98.31 178 GLY B C 1
ATOM 2999 O O . GLY B 1 178 ? 0.144 -11.906 -25.812 1 98.31 178 GLY B O 1
ATOM 3000 N N . SER B 1 179 ? 0.896 -10.531 -24.281 1 97.94 179 SER B N 1
ATOM 3001 C CA . SER B 1 179 ? 1.718 -9.797 -25.234 1 97.94 179 SER B CA 1
ATOM 3002 C C . SER B 1 179 ? 3.033 -10.523 -25.516 1 97.94 179 SER B C 1
ATOM 3004 O O . SER B 1 179 ? 3.732 -10.211 -26.484 1 97.94 179 SER B O 1
ATOM 3006 N N . TRP B 1 180 ? 3.379 -11.477 -24.656 1 98.25 180 TRP B N 1
ATOM 3007 C CA . TRP B 1 180 ? 4.676 -12.117 -24.859 1 98.25 180 TRP B CA 1
ATOM 3008 C C . TRP B 1 180 ? 4.559 -13.633 -24.766 1 98.25 180 TRP B C 1
ATOM 3010 O O . TRP B 1 180 ? 5.57 -14.336 -24.688 1 98.25 180 TRP B O 1
ATOM 3020 N N . VAL B 1 181 ? 3.404 -14.188 -24.859 1 97.44 181 VAL B N 1
ATOM 3021 C CA . VAL B 1 181 ? 3.156 -15.625 -24.75 1 97.44 181 VAL B CA 1
ATOM 3022 C C . VAL B 1 181 ? 3.91 -16.359 -25.875 1 97.44 181 VAL B C 1
ATOM 3024 O O . VAL B 1 181 ? 4.516 -17.406 -25.625 1 97.44 181 VAL B O 1
ATOM 3027 N N . ASP B 1 182 ? 3.875 -15.875 -27.109 1 98 182 ASP B N 1
ATOM 3028 C CA . ASP B 1 182 ? 4.539 -16.531 -28.234 1 98 182 ASP B CA 1
ATOM 3029 C C . ASP B 1 182 ? 6.051 -16.594 -28.016 1 98 182 ASP B C 1
ATOM 3031 O O . ASP B 1 182 ? 6.672 -17.625 -28.25 1 98 182 ASP B O 1
ATOM 3035 N N . ALA B 1 183 ? 6.547 -15.445 -27.594 1 98.06 183 ALA B N 1
ATOM 3036 C CA . ALA B 1 183 ? 7.98 -15.406 -27.328 1 98.06 183 ALA B CA 1
ATOM 3037 C C . ALA B 1 183 ? 8.367 -16.406 -26.25 1 98.06 183 ALA B C 1
ATOM 3039 O O . ALA B 1 183 ? 9.391 -17.094 -26.359 1 98.06 183 ALA B O 1
ATOM 3040 N N . TYR B 1 184 ? 7.59 -16.516 -25.25 1 97.94 184 TYR B N 1
ATOM 3041 C CA . TYR B 1 184 ? 7.906 -17.438 -24.172 1 97.94 184 TYR B CA 1
ATOM 3042 C C . TYR B 1 184 ? 7.797 -18.875 -24.641 1 97.94 184 TYR B C 1
ATOM 3044 O O . TYR B 1 184 ? 8.625 -19.719 -24.281 1 97.94 184 TYR B O 1
ATOM 3052 N N . GLN B 1 185 ? 6.781 -19.219 -25.375 1 97 185 GLN B N 1
ATOM 3053 C CA . GLN B 1 185 ? 6.613 -20.562 -25.891 1 97 185 GLN B CA 1
ATOM 3054 C C . GLN B 1 185 ? 7.801 -20.984 -26.75 1 97 185 GLN B C 1
ATOM 3056 O O . GLN B 1 185 ? 8.266 -22.125 -26.688 1 97 185 GLN B O 1
ATOM 3061 N N . GLN B 1 186 ? 8.266 -20.094 -27.531 1 98.12 186 GLN B N 1
ATOM 3062 C CA . GLN B 1 186 ? 9.453 -20.375 -28.328 1 98.12 186 GLN B CA 1
ATOM 3063 C C . GLN B 1 186 ? 10.68 -20.594 -27.453 1 98.12 186 GLN B C 1
ATOM 3065 O O . GLN B 1 186 ? 11.477 -21.5 -27.703 1 98.12 186 GLN B O 1
ATOM 3070 N N . GLU B 1 187 ? 10.781 -19.703 -26.469 1 97.81 187 GLU B N 1
ATOM 3071 C CA . GLU B 1 187 ? 11.875 -19.844 -25.516 1 97.81 187 GLU B CA 1
ATOM 3072 C C . GLU B 1 187 ? 11.836 -21.203 -24.828 1 97.81 187 GLU B C 1
ATOM 3074 O O . GLU B 1 187 ? 12.852 -21.891 -24.719 1 97.81 187 GLU B O 1
ATOM 3079 N N . LEU B 1 188 ? 10.688 -21.562 -24.375 1 97.31 188 LEU B N 1
ATOM 3080 C CA . LEU B 1 188 ? 10.5 -22.844 -23.688 1 97.31 188 LEU B CA 1
ATOM 3081 C C . LEU B 1 188 ? 10.82 -24 -24.625 1 97.31 188 LEU B C 1
ATOM 3083 O O . LEU B 1 188 ? 11.43 -24.984 -24.219 1 97.31 188 LEU B O 1
ATOM 3087 N N . ALA B 1 189 ? 10.375 -23.906 -25.828 1 97.12 189 ALA B N 1
ATOM 3088 C CA . ALA B 1 189 ? 10.648 -24.953 -26.812 1 97.12 189 ALA B CA 1
ATOM 3089 C C . ALA B 1 189 ? 12.141 -25.094 -27.062 1 97.12 189 ALA B C 1
ATOM 3091 O O . ALA B 1 189 ? 12.648 -26.203 -27.219 1 97.12 189 ALA B O 1
ATOM 3092 N N . ARG B 1 190 ? 12.844 -24.047 -27.078 1 97.62 190 ARG B N 1
ATOM 3093 C CA . ARG B 1 190 ? 14.273 -24.031 -27.375 1 97.62 190 ARG B CA 1
ATOM 3094 C C . ARG B 1 190 ? 15.078 -24.5 -26.156 1 97.62 190 ARG B C 1
ATOM 3096 O O . ARG B 1 190 ? 15.992 -25.312 -26.297 1 97.62 190 ARG B O 1
ATOM 3103 N N . ARG B 1 191 ? 14.766 -24.016 -25.047 1 96.75 191 ARG B N 1
ATOM 3104 C CA . ARG B 1 191 ? 15.578 -24.234 -23.859 1 96.75 191 ARG B CA 1
ATOM 3105 C C . ARG B 1 191 ? 15.125 -25.484 -23.094 1 96.75 191 ARG B C 1
ATOM 3107 O O . ARG B 1 191 ? 15.891 -26.062 -22.312 1 96.75 191 ARG B O 1
ATOM 3114 N N . GLY B 1 192 ? 13.805 -25.875 -23.344 1 96.56 192 GLY B N 1
ATOM 3115 C CA . GLY B 1 192 ? 13.211 -26.938 -22.547 1 96.56 192 GLY B CA 1
ATOM 3116 C C . GLY B 1 192 ? 12.82 -26.484 -21.141 1 96.56 192 GLY B C 1
ATOM 3117 O O . GLY B 1 192 ? 13.078 -25.344 -20.766 1 96.56 192 GLY B O 1
ATOM 3118 N N . PRO B 1 193 ? 12.195 -27.391 -20.406 1 96.31 193 PRO B N 1
ATOM 3119 C CA . PRO B 1 193 ? 11.773 -27.062 -19.047 1 96.31 193 PRO B CA 1
ATOM 3120 C C . PRO B 1 193 ? 12.953 -26.812 -18.109 1 96.31 193 PRO B C 1
ATOM 3122 O O . PRO B 1 193 ? 14.031 -27.359 -18.312 1 96.31 193 PRO B O 1
ATOM 3125 N N . MET B 1 194 ? 12.727 -25.984 -17.125 1 95.88 194 MET B N 1
ATOM 3126 C CA . MET B 1 194 ? 13.711 -25.688 -16.094 1 95.88 194 MET B CA 1
ATOM 3127 C C . MET B 1 194 ? 13.141 -25.969 -14.711 1 95.88 194 MET B C 1
ATOM 3129 O O . MET B 1 194 ? 11.938 -25.828 -14.484 1 95.88 194 MET B O 1
ATOM 3133 N N . PHE B 1 195 ? 14 -26.375 -13.781 1 95.88 195 PHE B N 1
ATOM 3134 C CA . PHE B 1 195 ? 13.656 -26.562 -12.375 1 95.88 195 PHE B CA 1
ATOM 3135 C C . PHE B 1 195 ? 14.82 -26.156 -11.477 1 95.88 195 PHE B C 1
ATOM 3137 O O . PHE B 1 195 ? 15.977 -26.422 -11.797 1 95.88 195 PHE B O 1
ATOM 3144 N N . VAL B 1 196 ? 14.477 -25.516 -10.406 1 93.38 196 VAL B N 1
ATOM 3145 C CA . VAL B 1 196 ? 15.508 -25.078 -9.469 1 93.38 196 VAL B CA 1
ATOM 3146 C C . VAL B 1 196 ? 16.156 -26.297 -8.805 1 93.38 196 VAL B C 1
ATOM 3148 O O . VAL B 1 196 ? 15.453 -27.156 -8.273 1 93.38 196 VAL B O 1
ATOM 3151 N N . GLY B 1 197 ? 17.453 -26.328 -8.797 1 92.12 197 GLY B N 1
ATOM 3152 C CA . GLY B 1 197 ? 18.156 -27.5 -8.289 1 92.12 197 GLY B CA 1
ATOM 3153 C C . GLY B 1 197 ? 18.766 -27.266 -6.918 1 92.12 197 GLY B C 1
ATOM 3154 O O . GLY B 1 197 ? 19.312 -28.188 -6.312 1 92.12 197 GLY B O 1
ATOM 3155 N N . SER B 1 198 ? 18.688 -26.047 -6.418 1 90.94 198 SER B N 1
ATOM 3156 C CA . SER B 1 198 ? 19.391 -25.703 -5.188 1 90.94 198 SER B CA 1
ATOM 3157 C C . SER B 1 198 ? 18.516 -25.922 -3.967 1 90.94 198 SER B C 1
ATOM 3159 O O . SER B 1 198 ? 18.922 -25.641 -2.838 1 90.94 198 SER B O 1
ATOM 3161 N N . LEU B 1 199 ? 17.344 -26.516 -4.148 1 92.62 199 LEU B N 1
ATOM 3162 C CA . LEU B 1 199 ? 16.375 -26.656 -3.059 1 92.62 199 LEU B CA 1
ATOM 3163 C C . LEU B 1 199 ? 16.094 -28.125 -2.779 1 92.62 199 LEU B C 1
ATOM 3165 O O . LEU B 1 199 ? 14.938 -28.531 -2.697 1 92.62 199 LEU B O 1
ATOM 3169 N N . GLY B 1 200 ? 17.125 -28.891 -2.73 1 93.31 200 GLY B N 1
ATOM 3170 C CA . GLY B 1 200 ? 16.969 -30.312 -2.441 1 93.31 200 GLY B CA 1
ATOM 3171 C C . GLY B 1 200 ? 16.594 -31.141 -3.66 1 93.31 200 GLY B C 1
ATOM 3172 O O . GLY B 1 200 ? 16.969 -30.781 -4.785 1 93.31 200 GLY B O 1
ATOM 3173 N N . GLU B 1 201 ? 15.961 -32.219 -3.373 1 95.06 201 GLU B N 1
ATOM 3174 C CA . GLU B 1 201 ? 15.641 -33.156 -4.449 1 95.06 201 GLU B CA 1
ATOM 3175 C C . GLU B 1 201 ? 14.273 -32.844 -5.055 1 95.06 201 GLU B C 1
ATOM 3177 O O . GLU B 1 201 ? 13.281 -32.719 -4.332 1 95.06 201 GLU B O 1
ATOM 3182 N N . ASN B 1 202 ? 14.273 -32.688 -6.34 1 95.12 202 ASN B N 1
ATOM 3183 C CA . ASN B 1 202 ? 13.023 -32.625 -7.086 1 95.12 202 ASN B CA 1
ATOM 3184 C C . ASN B 1 202 ? 12.523 -34.031 -7.453 1 95.12 202 ASN B C 1
ATOM 3186 O O . ASN B 1 202 ? 13.258 -34.812 -8.07 1 95.12 202 ASN B O 1
ATOM 3190 N N . ARG B 1 203 ? 11.383 -34.344 -7.027 1 93.94 203 ARG B N 1
ATOM 3191 C CA . ARG B 1 203 ? 10.734 -35.594 -7.426 1 93.94 203 ARG B CA 1
ATOM 3192 C C . ARG B 1 203 ? 9.586 -35.312 -8.391 1 93.94 203 ARG B C 1
ATOM 3194 O O . ARG B 1 203 ? 8.742 -34.438 -8.141 1 93.94 203 ARG B O 1
ATOM 3201 N N . PHE B 1 204 ? 9.633 -36 -9.516 1 91.94 204 PHE B N 1
ATOM 3202 C CA . PHE B 1 204 ? 8.617 -35.781 -10.531 1 91.94 204 PHE B CA 1
ATOM 3203 C C . PHE B 1 204 ? 7.598 -36.906 -10.539 1 91.94 204 PHE B C 1
ATOM 3205 O O . PHE B 1 204 ? 7.969 -38.094 -10.523 1 91.94 204 PHE B O 1
ATOM 3212 N N . GLU B 1 205 ? 6.43 -36.531 -10.32 1 79.88 205 GLU B N 1
ATOM 3213 C CA . GLU B 1 205 ? 5.375 -37.531 -10.273 1 79.88 205 GLU B CA 1
ATOM 3214 C C . GLU B 1 205 ? 4.875 -37.875 -11.672 1 79.88 205 GLU B C 1
ATOM 3216 O O . GLU B 1 205 ? 4.797 -37 -12.539 1 79.88 205 GLU B O 1
ATOM 3221 N N . ASP B 1 206 ? 4.977 -39.25 -12 1 64.31 206 ASP B N 1
ATOM 3222 C CA . ASP B 1 206 ? 4.508 -39.781 -13.281 1 64.31 206 ASP B CA 1
ATOM 3223 C C . ASP B 1 206 ? 3.002 -39.562 -13.43 1 64.31 206 ASP B C 1
ATOM 3225 O O . ASP B 1 206 ? 2.26 -39.656 -12.453 1 64.31 206 ASP B O 1
ATOM 3229 N N . CYS B 1 207 ? 2.607 -38.906 -14.531 1 45.62 207 CYS B N 1
ATOM 3230 C CA . CYS B 1 207 ? 1.196 -39.062 -14.852 1 45.62 207 CYS B CA 1
ATOM 3231 C C . CYS B 1 207 ? 0.892 -40.531 -15.203 1 45.62 207 CYS B C 1
ATOM 3233 O O . CYS B 1 207 ? 1.763 -41.25 -15.703 1 45.62 207 CYS B O 1
#